Protein 3NG0 (pdb70)

Radius of gyration: 22.65 Å; Cα contacts (8 Å, |Δi|>4): 971; chains: 1; bounding box: 56×64×70 Å

Structure (mmCIF, N/CA/C/O backbone):
data_3NG0
#
_entry.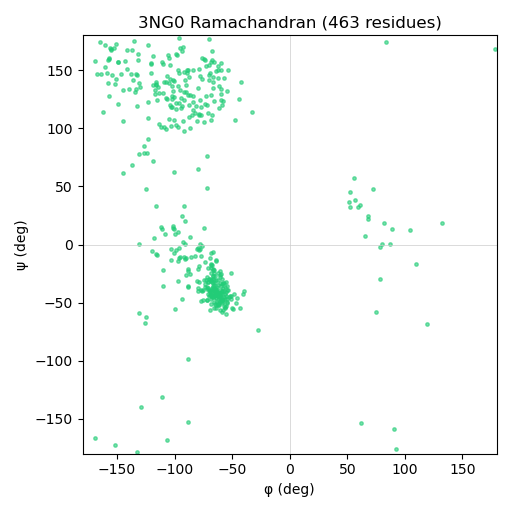id   3NG0
#
_cell.length_a   132.016
_cell.length_b   132.016
_cell.length_c   202.130
_cell.angle_alpha   90.00
_cell.angle_beta   90.00
_cell.angle_gamma   120.00
#
_symmetry.space_group_name_H-M   'P 6 2 2'
#
loop_
_entity.id
_entity.type
_entity.pdbx_description
1 polymer 'Glutamine synthetase'
2 non-polymer 'PHOSPHOAMINOPHOSPHONIC ACID-ADENYLATE ESTER'
3 non-polymer 'MANGANESE (II) ION'
4 water water
#
loop_
_atom_site.group_PDB
_atom_site.id
_atom_site.type_symbol
_atom_site.label_atom_id
_atom_site.label_alt_id
_atom_site.label_comp_id
_atom_site.label_asym_id
_atom_site.label_entity_id
_atom_site.label_seq_id
_atom_site.pdbx_PDB_ins_code
_atom_site.Cartn_x
_atom_site.Cartn_y
_atom_site.Cartn_z
_atom_site.occupancy
_atom_site.B_iso_or_equiv
_atom_site.auth_seq_id
_atom_site.auth_comp_id
_atom_site.auth_asym_id
_atom_site.auth_atom_id
_atom_site.pdbx_PDB_model_num
ATOM 1 N N . ARG A 1 3 ? 8.156 -42.301 53.587 1.00 25.49 3 ARG A N 1
ATOM 2 C CA . ARG A 1 3 ? 9.362 -41.496 53.377 1.00 25.98 3 ARG A CA 1
ATOM 3 C C . ARG A 1 3 ? 10.681 -42.271 53.648 1.00 31.06 3 ARG A C 1
ATOM 4 O O . ARG A 1 3 ? 10.684 -43.215 54.439 1.00 31.46 3 ARG A O 1
ATOM 12 N N . THR A 1 4 ? 11.784 -41.890 52.972 1.00 27.57 4 THR A N 1
ATOM 13 C CA . THR A 1 4 ? 13.104 -42.543 53.097 1.00 27.69 4 THR A CA 1
ATOM 14 C C . THR A 1 4 ? 14.213 -41.590 53.618 1.00 31.05 4 THR A C 1
ATOM 15 O O . THR A 1 4 ? 14.054 -40.369 53.474 1.00 30.75 4 THR A O 1
ATOM 19 N N . PRO A 1 5 ? 15.379 -42.112 54.123 1.00 25.74 5 PRO A N 1
ATOM 20 C CA . PRO A 1 5 ? 16.484 -41.209 54.522 1.00 24.92 5 PRO A CA 1
ATOM 21 C C . PRO A 1 5 ? 16.841 -40.137 53.481 1.00 29.27 5 PRO A C 1
ATOM 22 O O . PRO A 1 5 ? 17.003 -38.979 53.856 1.00 29.32 5 PRO A O 1
ATOM 26 N N . GLN A 1 6 ? 16.889 -40.500 52.176 1.00 26.12 6 GLN A N 1
ATOM 27 C CA . GLN A 1 6 ? 17.190 -39.575 51.073 1.00 26.03 6 GLN A CA 1
ATOM 28 C C . GLN A 1 6 ? 16.098 -38.520 50.845 1.00 30.21 6 GLN A C 1
ATOM 29 O O . GLN A 1 6 ? 16.419 -37.366 50.558 1.00 28.98 6 GLN A O 1
ATOM 35 N N . GLU A 1 7 ? 14.813 -38.914 50.936 1.00 28.39 7 GLU A N 1
ATOM 36 C CA . GLU A 1 7 ? 13.689 -37.983 50.766 1.00 28.60 7 GLU A CA 1
ATOM 37 C C . GLU A 1 7 ? 13.705 -36.894 51.858 1.00 31.88 7 GLU A C 1
ATOM 38 O O . GLU A 1 7 ? 13.516 -35.718 51.536 1.00 31.34 7 GLU A O 1
ATOM 44 N N . VAL A 1 8 ? 14.006 -37.290 53.133 1.00 27.59 8 VAL A N 1
ATOM 45 C CA . VAL A 1 8 ? 14.159 -36.401 54.299 1.00 26.97 8 VAL A CA 1
ATOM 46 C C . VAL A 1 8 ? 15.349 -35.439 54.052 1.00 29.80 8 VAL A C 1
ATOM 47 O O . VAL A 1 8 ? 15.228 -34.237 54.301 1.00 29.58 8 VAL A O 1
ATOM 51 N N . LEU A 1 9 ? 16.478 -35.965 53.535 1.00 24.68 9 LEU A N 1
ATOM 52 C CA . LEU A 1 9 ? 17.648 -35.142 53.219 1.00 23.49 9 LEU A CA 1
ATOM 53 C C . LEU A 1 9 ? 17.379 -34.150 52.076 1.00 27.79 9 LEU A C 1
ATOM 54 O O . LEU A 1 9 ? 17.861 -33.019 52.133 1.00 27.94 9 LEU A O 1
ATOM 59 N N . LYS A 1 10 ? 16.552 -34.549 51.086 1.00 24.70 10 LYS A N 1
ATOM 60 C CA . LYS A 1 10 ? 16.130 -33.712 49.955 1.00 24.60 10 LYS A CA 1
ATOM 61 C C . LYS A 1 10 ? 15.192 -32.625 50.487 1.00 28.49 10 LYS A C 1
ATOM 62 O O . LYS A 1 10 ? 15.281 -31.478 50.049 1.00 29.11 10 LYS A O 1
ATOM 68 N N . TRP A 1 11 ? 14.308 -32.989 51.449 1.00 23.28 11 TRP A N 1
ATOM 69 C CA . TRP A 1 11 ? 13.367 -32.081 52.103 1.00 21.84 11 TRP A CA 1
ATOM 70 C C . TRP A 1 11 ? 14.139 -30.917 52.736 1.00 24.76 11 TRP A C 1
ATOM 71 O O . TRP A 1 11 ? 13.840 -29.760 52.424 1.00 24.54 11 TRP A O 1
ATOM 82 N N . ILE A 1 12 ? 15.151 -31.235 53.584 1.00 20.39 12 ILE A N 1
ATOM 83 C CA . ILE A 1 12 ? 16.026 -30.285 54.293 1.00 19.92 12 ILE A CA 1
ATOM 84 C C . ILE A 1 12 ? 16.764 -29.337 53.305 1.00 25.82 12 ILE A C 1
ATOM 85 O O . ILE A 1 12 ? 16.849 -28.137 53.567 1.00 25.83 12 ILE A O 1
ATOM 90 N N . GLN A 1 13 ? 17.228 -29.864 52.154 1.00 23.97 13 GLN A N 1
ATOM 91 C CA . GLN A 1 13 ? 17.936 -29.096 51.116 1.00 24.66 13 GLN A CA 1
ATOM 92 C C . GLN A 1 13 ? 17.003 -28.139 50.350 1.00 28.96 13 GLN A C 1
ATOM 93 O O . GLN A 1 13 ? 17.329 -26.956 50.193 1.00 28.45 13 GLN A O 1
ATOM 99 N N . ASP A 1 14 ? 15.839 -28.645 49.906 1.00 26.24 14 ASP A N 1
ATOM 100 C CA . ASP A 1 14 ? 14.848 -27.870 49.149 1.00 26.46 14 ASP A CA 1
ATOM 101 C C . ASP A 1 14 ? 14.208 -26.726 49.926 1.00 30.99 14 ASP A C 1
ATOM 102 O O . ASP A 1 14 ? 14.052 -25.627 49.372 1.00 30.44 14 ASP A O 1
ATOM 107 N N . GLU A 1 15 ? 13.836 -26.987 51.200 1.00 27.62 15 GLU A N 1
ATOM 108 C CA . GLU A 1 15 ? 13.184 -26.016 52.083 1.00 27.29 15 GLU A CA 1
ATOM 109 C C . GLU A 1 15 ? 14.150 -25.182 52.947 1.00 30.71 15 GLU A C 1
ATOM 110 O O . GLU A 1 15 ? 13.697 -24.329 53.715 1.00 30.60 15 GLU A O 1
ATOM 116 N N . ASN A 1 16 ? 15.467 -25.412 52.807 1.00 27.18 16 ASN A N 1
ATOM 117 C CA . ASN A 1 16 ? 16.519 -24.713 53.559 1.00 27.79 16 ASN A CA 1
ATOM 118 C C . ASN A 1 16 ? 16.327 -24.723 55.085 1.00 30.45 16 ASN A C 1
ATOM 119 O O . ASN A 1 16 ? 16.467 -23.696 55.764 1.00 30.20 16 ASN A O 1
ATOM 124 N N . ILE A 1 17 ? 15.987 -25.910 55.607 1.00 25.00 17 ILE A N 1
ATOM 125 C CA . ILE A 1 17 ? 15.792 -26.144 57.029 1.00 23.51 17 ILE A CA 1
ATOM 126 C C . ILE A 1 17 ? 17.183 -26.159 57.663 1.00 26.59 17 ILE A C 1
ATOM 127 O O . ILE A 1 17 ? 18.050 -26.927 57.233 1.00 26.66 17 ILE A O 1
ATOM 132 N N . LYS A 1 18 ? 17.414 -25.251 58.627 1.00 21.35 18 LYS A N 1
ATOM 133 C CA . LYS A 1 18 ? 18.713 -25.127 59.295 1.00 20.48 18 LYS A CA 1
ATOM 134 C C . LYS A 1 18 ? 18.854 -26.041 60.523 1.00 21.78 18 LYS A C 1
ATOM 135 O O . LYS A 1 18 ? 19.940 -26.556 60.778 1.00 20.71 18 LYS A O 1
ATOM 141 N N . ILE A 1 19 ? 17.763 -26.253 61.276 1.00 17.59 19 ILE A N 1
ATOM 142 C CA . ILE A 1 19 ? 17.814 -27.074 62.490 1.00 16.60 19 ILE A CA 1
ATOM 143 C C . ILE A 1 19 ? 16.958 -28.364 62.437 1.00 20.99 19 ILE A C 1
ATOM 144 O O . ILE A 1 19 ? 15.840 -28.346 61.917 1.00 21.59 19 ILE A O 1
ATOM 149 N N . ILE A 1 20 ? 17.506 -29.471 62.976 1.00 15.80 20 ILE A N 1
ATOM 150 C CA . ILE A 1 20 ? 16.832 -30.762 63.087 1.00 15.28 20 ILE A CA 1
ATOM 151 C C . ILE A 1 20 ? 16.631 -31.103 64.587 1.00 17.24 20 ILE A C 1
ATOM 152 O O . ILE A 1 20 ? 17.595 -31.100 65.357 1.00 15.60 20 ILE A O 1
ATOM 157 N N . ASP A 1 21 ? 15.379 -31.357 64.995 1.00 13.22 21 ASP A N 1
ATOM 158 C CA . ASP A 1 21 ? 15.075 -31.705 66.378 1.00 12.94 21 ASP A CA 1
ATOM 159 C C . ASP A 1 21 ? 14.777 -33.192 66.510 1.00 18.87 21 ASP A C 1
ATOM 160 O O . ASP A 1 21 ? 13.731 -33.660 66.069 1.00 19.07 21 ASP A O 1
ATOM 165 N N . LEU A 1 22 ? 15.707 -33.940 67.108 1.00 16.15 22 LEU A N 1
ATOM 166 C CA . LEU A 1 22 ? 15.536 -35.374 67.273 1.00 15.93 22 LEU A CA 1
ATOM 167 C C . LEU A 1 22 ? 14.982 -35.682 68.654 1.00 17.25 22 LEU A C 1
ATOM 168 O O . LEU A 1 22 ? 15.562 -35.278 69.662 1.00 16.28 22 LEU A O 1
ATOM 173 N N . LYS A 1 23 ? 13.819 -36.354 68.675 1.00 11.96 23 LYS A N 1
ATOM 174 C CA . LYS A 1 23 ? 13.041 -36.722 69.856 1.00 9.98 23 LYS A CA 1
ATOM 175 C C . LYS A 1 23 ? 13.074 -38.200 70.130 1.00 13.70 23 LYS A C 1
ATOM 176 O O . LYS A 1 23 ? 12.988 -38.994 69.204 1.00 13.02 23 LYS A O 1
ATOM 182 N N . PHE A 1 24 ? 13.168 -38.571 71.408 1.00 11.78 24 PHE A N 1
ATOM 183 C CA . PHE A 1 24 ? 13.163 -39.960 71.873 1.00 12.45 24 PHE A CA 1
ATOM 184 C C . PHE A 1 24 ? 12.649 -40.046 73.317 1.00 19.96 24 PHE A C 1
ATOM 185 O O . PHE A 1 24 ? 12.924 -39.138 74.110 1.00 20.38 24 PHE A O 1
ATOM 193 N N . ILE A 1 25 ? 11.930 -41.148 73.662 1.00 17.15 25 ILE A N 1
ATOM 194 C CA . ILE A 1 25 ? 11.382 -41.366 75.010 1.00 16.42 25 ILE A CA 1
ATOM 195 C C . ILE A 1 25 ? 12.412 -41.976 75.962 1.00 20.38 25 ILE A C 1
ATOM 196 O O . ILE A 1 25 ? 13.281 -42.736 75.523 1.00 20.03 25 ILE A O 1
ATOM 201 N N . ASP A 1 26 ? 12.292 -41.663 77.265 1.00 17.05 26 ASP A N 1
ATOM 202 C CA . ASP A 1 26 ? 13.122 -42.267 78.303 1.00 17.12 26 ASP A CA 1
ATOM 203 C C . ASP A 1 26 ? 12.333 -43.440 78.919 1.00 22.11 26 ASP A C 1
ATOM 204 O O . ASP A 1 26 ? 11.187 -43.667 78.525 1.00 22.39 26 ASP A O 1
ATOM 209 N N . THR A 1 27 ? 12.923 -44.180 79.865 1.00 18.69 27 THR A N 1
ATOM 210 C CA . THR A 1 27 ? 12.250 -45.319 80.487 1.00 18.40 27 THR A CA 1
ATOM 211 C C . THR A 1 27 ? 10.894 -44.950 81.177 1.00 23.35 27 THR A C 1
ATOM 212 O O . THR A 1 27 ? 9.869 -45.502 80.756 1.00 21.46 27 THR A O 1
ATOM 216 N N . PRO A 1 28 ? 10.840 -43.985 82.146 1.00 21.24 28 PRO A N 1
ATOM 217 C CA . PRO A 1 28 ? 9.546 -43.647 82.767 1.00 20.71 28 PRO A CA 1
ATOM 218 C C . PRO A 1 28 ? 8.426 -43.162 81.830 1.00 23.55 28 PRO A C 1
ATOM 219 O O . PRO A 1 28 ? 7.267 -43.501 82.068 1.00 22.86 28 PRO A O 1
ATOM 223 N N . GLY A 1 29 ? 8.772 -42.436 80.764 1.00 20.05 29 GLY A N 1
ATOM 224 C CA . GLY A 1 29 ? 7.793 -41.978 79.776 1.00 19.35 29 GLY A CA 1
ATOM 225 C C . GLY A 1 29 ? 7.831 -40.519 79.355 1.00 22.01 29 GLY A C 1
ATOM 226 O O . GLY A 1 29 ? 6.844 -40.020 78.801 1.00 22.39 29 GLY A O 1
ATOM 227 N N . ILE A 1 30 ? 8.966 -39.825 79.594 1.00 15.98 30 ILE A N 1
ATOM 228 C CA . ILE A 1 30 ? 9.154 -38.411 79.250 1.00 15.31 30 ILE A CA 1
ATOM 229 C C . ILE A 1 30 ? 9.973 -38.243 77.936 1.00 21.70 30 ILE A C 1
ATOM 230 O O . ILE A 1 30 ? 11.093 -38.765 77.825 1.00 23.60 30 ILE A O 1
ATOM 235 N N . TRP A 1 31 ? 9.430 -37.482 76.969 1.00 16.57 31 TRP A N 1
ATOM 236 C CA . TRP A 1 31 ? 10.115 -37.212 75.706 1.00 16.01 31 TRP A CA 1
ATOM 237 C C . TRP A 1 31 ? 11.341 -36.335 75.916 1.00 19.55 31 TRP A C 1
ATOM 238 O O . TRP A 1 31 ? 11.259 -35.290 76.570 1.00 18.80 31 TRP A O 1
ATOM 249 N N . GLN A 1 32 ? 12.483 -36.795 75.385 1.00 15.42 32 GLN A N 1
ATOM 250 C CA . GLN A 1 32 ? 13.781 -36.120 75.458 1.00 14.19 32 GLN A CA 1
ATOM 251 C C . GLN A 1 32 ? 14.130 -35.631 74.072 1.00 18.45 32 GLN A C 1
ATOM 252 O O . GLN A 1 32 ? 13.646 -36.208 73.089 1.00 17.73 32 GLN A O 1
ATOM 258 N N . HIS A 1 33 ? 14.971 -34.577 73.973 1.00 14.87 33 HIS A N 1
ATOM 259 C CA . HIS A 1 33 ? 15.361 -34.061 72.667 1.00 14.48 33 HIS A CA 1
ATOM 260 C C . HIS A 1 33 ? 16.742 -33.447 72.586 1.00 20.34 33 HIS A C 1
ATOM 261 O O . HIS A 1 33 ? 17.304 -33.008 73.586 1.00 19.33 33 HIS A O 1
ATOM 268 N N . CYS A 1 34 ? 17.277 -33.411 71.362 1.00 19.51 34 CYS A N 1
ATOM 269 C CA . CYS A 1 34 ? 18.538 -32.780 71.012 1.00 20.08 34 CYS A CA 1
ATOM 270 C C . CYS A 1 34 ? 18.393 -32.201 69.623 1.00 21.69 34 CYS A C 1
ATOM 271 O O . CYS A 1 34 ? 17.860 -32.867 68.724 1.00 20.93 34 CYS A O 1
ATOM 274 N N . SER A 1 35 ? 18.825 -30.941 69.465 1.00 16.14 35 SER A N 1
ATOM 275 C CA . SER A 1 35 ? 18.772 -30.224 68.197 1.00 14.43 35 SER A CA 1
ATOM 276 C C . SER A 1 35 ? 20.143 -30.189 67.512 1.00 18.30 35 SER A C 1
ATOM 277 O O . SER A 1 35 ? 21.169 -30.069 68.186 1.00 16.79 35 SER A O 1
ATOM 280 N N . PHE A 1 36 ? 20.148 -30.316 66.173 1.00 15.20 36 PHE A N 1
ATOM 281 C CA . PHE A 1 36 ? 21.364 -30.348 65.362 1.00 14.93 36 PHE A CA 1
ATOM 282 C C . PHE A 1 36 ? 21.248 -29.426 64.177 1.00 20.04 36 PHE A C 1
ATOM 283 O O . PHE A 1 36 ? 20.167 -29.301 63.604 1.00 20.77 36 PHE A O 1
ATOM 291 N N . TYR A 1 37 ? 22.378 -28.808 63.780 1.00 16.01 37 TYR A N 1
ATOM 292 C CA . TYR A 1 37 ? 22.476 -27.996 62.572 1.00 14.86 37 TYR A CA 1
ATOM 293 C C . TYR A 1 37 ? 22.372 -28.988 61.412 1.00 20.61 37 TYR A C 1
ATOM 294 O O . TYR A 1 37 ? 22.885 -30.111 61.515 1.00 19.90 37 TYR A O 1
ATOM 303 N N . TYR A 1 38 ? 21.672 -28.594 60.341 1.00 18.40 38 TYR A N 1
ATOM 304 C CA . TYR A 1 38 ? 21.387 -29.434 59.179 1.00 18.84 38 TYR A CA 1
ATOM 305 C C . TYR A 1 38 ? 22.509 -30.347 58.672 1.00 24.33 38 TYR A C 1
ATOM 306 O O . TYR A 1 38 ? 22.244 -31.508 58.371 1.00 24.33 38 TYR A O 1
ATOM 315 N N . ASP A 1 39 ? 23.753 -29.833 58.604 1.00 21.28 39 ASP A N 1
ATOM 316 C CA . ASP A 1 39 ? 24.919 -30.563 58.100 1.00 21.12 39 ASP A CA 1
ATOM 317 C C . ASP A 1 39 ? 25.335 -31.795 58.915 1.00 26.48 39 ASP A C 1
ATOM 318 O O . ASP A 1 39 ? 26.130 -32.609 58.446 1.00 26.32 39 ASP A O 1
ATOM 323 N N . GLN A 1 40 ? 24.802 -31.921 60.131 1.00 24.37 40 GLN A N 1
ATOM 324 C CA . GLN A 1 40 ? 25.098 -33.018 61.050 1.00 24.30 40 GLN A CA 1
ATOM 325 C C . GLN A 1 40 ? 24.351 -34.291 60.716 1.00 27.11 40 GLN A C 1
ATOM 326 O O . GLN A 1 40 ? 24.741 -35.357 61.182 1.00 26.25 40 GLN A O 1
ATOM 332 N N . LEU A 1 41 ? 23.272 -34.175 59.924 1.00 24.27 41 LEU A N 1
ATOM 333 C CA . LEU A 1 41 ? 22.429 -35.287 59.498 1.00 24.09 41 LEU A CA 1
ATOM 334 C C . LEU A 1 41 ? 22.749 -35.648 58.058 1.00 29.53 41 LEU A C 1
ATOM 335 O O . LEU A 1 41 ? 22.628 -34.818 57.150 1.00 28.51 41 LEU A O 1
ATOM 340 N N . ASP A 1 42 ? 23.211 -36.886 57.875 1.00 28.62 42 ASP A N 1
ATOM 341 C CA . ASP A 1 42 ? 23.585 -37.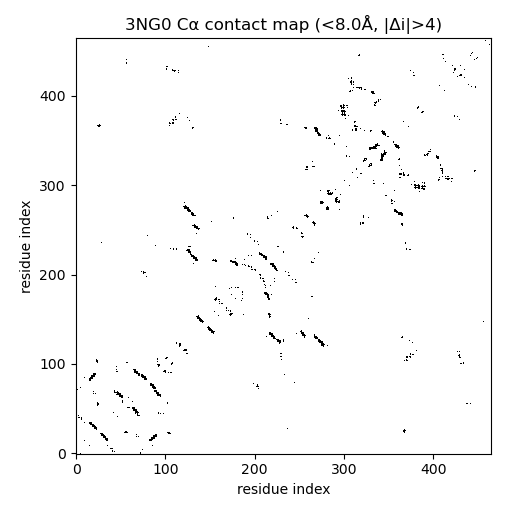488 56.592 1.00 29.58 42 ASP A CA 1
ATOM 342 C C . ASP A 1 42 ? 22.949 -38.874 56.515 1.00 36.78 42 ASP A C 1
ATOM 343 O O . ASP A 1 42 ? 22.260 -39.274 57.456 1.00 36.76 42 ASP A O 1
ATOM 348 N N . GLU A 1 43 ? 23.191 -39.615 55.422 1.00 35.63 43 GLU A N 1
ATOM 349 C CA . GLU A 1 43 ? 22.667 -40.973 55.227 1.00 36.17 43 GLU A CA 1
ATOM 350 C C . GLU A 1 43 ? 23.024 -41.904 56.405 1.00 39.36 43 GLU A C 1
ATOM 351 O O . GLU A 1 43 ? 22.178 -42.689 56.826 1.00 39.75 43 GLU A O 1
ATOM 357 N N . ASN A 1 44 ? 24.255 -41.785 56.951 1.00 34.84 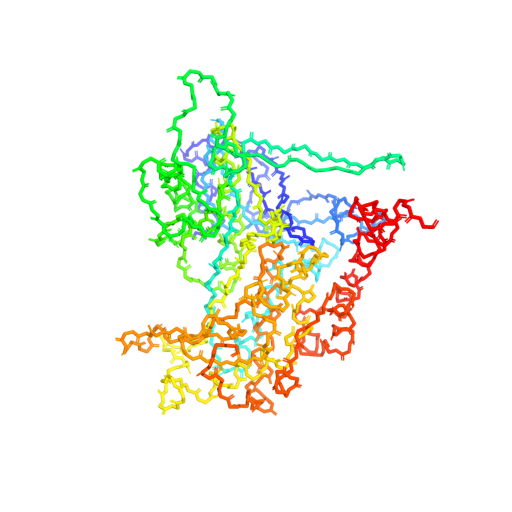44 ASN A N 1
ATOM 358 C CA . ASN A 1 44 ? 24.749 -42.612 58.058 1.00 34.28 44 ASN A CA 1
ATOM 359 C C . ASN A 1 44 ? 24.048 -42.407 59.408 1.00 36.55 44 ASN A C 1
ATOM 360 O O . ASN A 1 44 ? 24.091 -43.315 60.246 1.00 36.56 44 ASN A O 1
ATOM 365 N N . SER A 1 45 ? 23.384 -41.239 59.609 1.00 31.02 45 SER A N 1
ATOM 366 C CA . SER A 1 45 ? 22.626 -40.912 60.827 1.00 29.69 45 SER A CA 1
ATOM 367 C C . SER A 1 45 ? 21.414 -41.842 60.955 1.00 32.21 45 SER A C 1
ATOM 368 O O . SER A 1 45 ? 21.014 -42.180 62.073 1.00 31.62 45 SER A O 1
ATOM 371 N 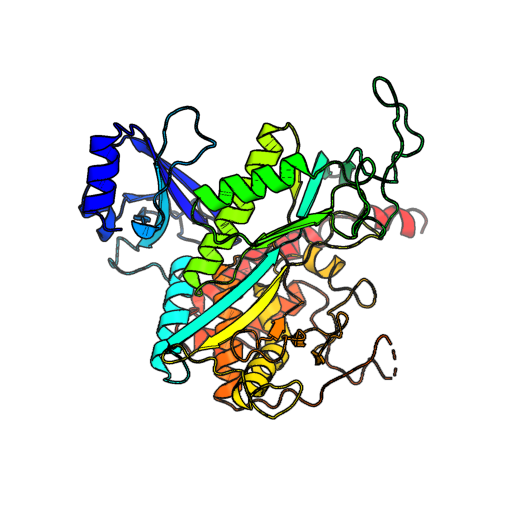N . PHE A 1 46 ? 20.867 -42.283 59.796 1.00 27.06 46 PHE A N 1
ATOM 372 C CA . PHE A 1 46 ? 19.726 -43.186 59.679 1.00 26.19 46 PHE A CA 1
ATOM 373 C C . PHE A 1 46 ? 20.070 -44.677 59.876 1.00 31.62 46 PHE A C 1
ATOM 374 O O . PHE A 1 46 ? 19.166 -45.515 59.883 1.00 31.12 46 PHE A O 1
ATOM 382 N N . THR A 1 47 ? 21.367 -45.004 60.067 1.00 29.53 47 THR A N 1
ATOM 383 C CA . THR A 1 47 ? 21.841 -46.369 60.340 1.00 29.72 47 THR A CA 1
ATOM 384 C C . THR A 1 47 ? 22.690 -46.387 61.620 1.00 34.93 47 THR A C 1
ATOM 385 O O . THR A 1 47 ? 22.249 -46.947 62.626 1.00 35.54 47 THR A O 1
ATOM 389 N N . GLU A 1 48 ? 23.882 -45.751 61.599 1.00 31.21 48 GLU A N 1
ATOM 390 C CA . GLU A 1 48 ? 24.800 -45.715 62.743 1.00 31.59 48 GLU A CA 1
ATOM 391 C C . GLU A 1 48 ? 24.281 -44.876 63.920 1.00 35.82 48 GLU A C 1
ATOM 392 O O . GLU A 1 48 ? 24.615 -45.165 65.077 1.00 36.27 48 GLU A O 1
ATOM 398 N N . GLY A 1 49 ? 23.487 -43.848 63.617 1.00 31.04 49 GLY A N 1
ATOM 399 C CA . GLY A 1 49 ? 22.924 -42.963 64.624 1.00 29.99 49 GLY A CA 1
ATOM 400 C C . GLY A 1 49 ? 23.866 -41.857 65.049 1.00 33.15 49 GLY A C 1
ATOM 401 O O . GLY A 1 49 ? 25.031 -41.829 64.635 1.00 33.09 49 GLY A O 1
ATOM 402 N N . ILE A 1 50 ? 23.352 -40.938 65.888 1.00 28.29 50 ILE A N 1
ATOM 403 C CA . ILE A 1 50 ? 24.062 -39.765 66.401 1.00 27.26 50 ILE A CA 1
ATOM 404 C C . ILE A 1 50 ? 24.346 -39.928 67.909 1.00 30.52 50 ILE A C 1
ATOM 405 O O . ILE A 1 50 ? 23.425 -40.262 68.661 1.00 29.90 50 ILE A O 1
ATOM 410 N N . PRO A 1 51 ? 25.613 -39.708 68.361 1.00 26.16 51 PRO A N 1
ATOM 411 C CA . PRO A 1 51 ? 25.943 -39.914 69.781 1.00 25.13 51 PRO A CA 1
ATOM 412 C C . PRO A 1 51 ? 25.279 -38.983 70.772 1.00 28.38 51 PRO A C 1
ATOM 413 O O . PRO A 1 51 ? 24.874 -37.861 70.431 1.00 29.77 51 PRO A O 1
ATOM 417 N N . PHE A 1 52 ? 25.199 -39.469 72.018 1.00 22.09 52 PHE A N 1
ATOM 418 C CA . PHE A 1 52 ? 24.684 -38.774 73.190 1.00 20.57 52 PHE A CA 1
ATOM 419 C C . PHE A 1 52 ? 25.107 -39.525 74.461 1.00 25.75 52 PHE A C 1
ATOM 420 O O . PHE A 1 52 ? 25.694 -40.601 74.372 1.00 24.46 52 PHE A O 1
ATOM 428 N N . ASP A 1 53 ? 24.810 -38.952 75.632 1.00 24.98 53 ASP A N 1
ATOM 429 C CA . ASP A 1 53 ? 25.117 -39.527 76.934 1.00 25.90 53 ASP A CA 1
ATOM 430 C C . ASP A 1 53 ? 23.918 -40.345 77.425 1.00 33.09 53 ASP A C 1
ATOM 431 O O . ASP A 1 53 ? 22.904 -39.783 77.844 1.00 33.84 53 ASP A O 1
ATOM 436 N N . GLY A 1 54 ? 24.057 -41.665 77.381 1.00 30.52 54 GLY A N 1
ATOM 437 C CA . GLY A 1 54 ? 23.024 -42.584 77.845 1.00 30.59 54 GLY A CA 1
ATOM 438 C C . GLY A 1 54 ? 22.959 -42.724 79.355 1.00 35.12 54 GLY A C 1
ATOM 439 O O . GLY A 1 54 ? 22.088 -43.431 79.864 1.00 35.76 54 GLY A O 1
ATOM 440 N N . SER A 1 55 ? 23.878 -42.070 80.086 1.00 31.37 55 SER A N 1
ATOM 441 C CA . SER A 1 55 ? 23.932 -42.134 81.547 1.00 31.16 55 SER A CA 1
ATOM 442 C C . SER A 1 55 ? 23.143 -41.026 82.253 1.00 33.59 55 SER A C 1
ATOM 443 O O . SER A 1 55 ? 22.946 -41.113 83.465 1.00 33.75 55 SER A O 1
ATOM 446 N N . SER A 1 56 ? 22.673 -40.007 81.502 1.00 28.29 56 SER A N 1
ATOM 447 C CA . SER A 1 56 ? 21.878 -38.904 82.056 1.00 27.09 56 SER A CA 1
ATOM 448 C C . SER A 1 56 ? 20.380 -39.117 81.826 1.00 29.59 56 SER A C 1
ATOM 449 O O . SER A 1 56 ? 19.555 -38.349 82.313 1.00 29.30 56 SER A O 1
ATOM 452 N N . ILE A 1 57 ? 20.039 -40.183 81.105 1.00 25.86 57 ILE A N 1
ATOM 453 C CA . ILE A 1 57 ? 18.672 -40.592 80.817 1.00 25.44 57 ILE A CA 1
ATOM 454 C C . ILE A 1 57 ? 18.302 -41.620 81.889 1.00 30.43 57 ILE A C 1
ATOM 455 O O . ILE A 1 57 ? 19.043 -42.590 82.088 1.00 29.53 57 ILE A O 1
ATOM 460 N N . ARG A 1 58 ? 17.176 -41.381 82.594 1.00 28.50 58 ARG A N 1
ATOM 461 C CA . ARG A 1 58 ? 16.681 -42.209 83.703 1.00 29.03 58 ARG A CA 1
ATOM 462 C C . ARG A 1 58 ? 16.387 -43.653 83.306 1.00 34.54 58 ARG A C 1
ATOM 463 O O . ARG A 1 58 ? 15.610 -43.898 82.378 1.00 34.28 58 ARG A O 1
ATOM 471 N N . GLY A 1 59 ? 17.027 -44.581 84.021 1.00 32.21 59 GLY A N 1
ATOM 472 C CA . GLY A 1 59 ? 16.883 -46.023 83.847 1.00 32.36 59 GLY A CA 1
ATOM 473 C C . GLY A 1 59 ? 17.689 -46.650 82.730 1.00 36.89 59 GLY A C 1
ATOM 474 O O . GLY A 1 59 ? 17.372 -47.762 82.299 1.00 36.66 59 GLY A O 1
ATOM 475 N N . TRP A 1 60 ? 18.733 -45.956 82.245 1.00 33.92 60 TRP A N 1
ATOM 476 C CA . TRP A 1 60 ? 19.559 -46.477 81.153 1.00 33.64 60 TRP A CA 1
ATOM 477 C C . TRP A 1 60 ? 20.981 -46.864 81.574 1.00 39.75 60 TRP A C 1
ATOM 478 O O . TRP A 1 60 ? 21.137 -47.593 82.558 1.00 40.59 60 TRP A O 1
ATOM 489 N N . LYS A 1 61 ? 22.003 -46.403 80.826 1.00 36.54 61 LYS A N 1
ATOM 490 C CA . LYS A 1 61 ? 23.421 -46.718 81.049 1.00 36.38 61 LYS A CA 1
ATOM 491 C C . LYS A 1 61 ? 24.024 -46.128 82.339 1.00 41.51 61 LYS A C 1
ATOM 492 O O . LYS A 1 61 ? 23.486 -45.169 82.902 1.00 41.44 61 LYS A O 1
ATOM 498 N N . ALA A 1 62 ? 25.135 -46.733 82.806 1.00 38.70 62 ALA A N 1
ATOM 499 C CA . ALA A 1 62 ? 25.906 -46.278 83.967 1.00 39.39 62 ALA A CA 1
ATOM 500 C C . ALA A 1 62 ? 27.069 -45.428 83.423 1.00 45.23 62 ALA A C 1
ATOM 501 O O . ALA A 1 62 ? 27.550 -45.711 82.315 1.00 45.79 62 ALA A O 1
ATOM 503 N N . ILE A 1 63 ? 27.516 -44.397 84.180 1.00 41.24 63 ILE A N 1
ATOM 504 C CA . ILE A 1 63 ? 28.585 -43.476 83.755 1.00 41.22 63 ILE A CA 1
ATOM 505 C C . ILE A 1 63 ? 29.782 -44.111 83.004 1.00 45.50 63 ILE A C 1
ATOM 506 O O . ILE A 1 63 ? 30.244 -43.538 82.013 1.00 45.05 63 ILE A O 1
ATOM 511 N N . ASN A 1 64 ? 30.236 -45.307 83.453 1.00 41.62 64 ASN A N 1
ATOM 512 C CA . ASN A 1 64 ? 31.354 -46.060 82.873 1.00 40.99 64 ASN A CA 1
ATOM 513 C C . ASN A 1 64 ? 31.084 -46.599 81.456 1.00 43.73 64 ASN A C 1
ATOM 514 O O . ASN A 1 64 ? 32.023 -46.762 80.677 1.00 43.59 64 ASN A O 1
ATOM 519 N N . GLU A 1 65 ? 29.813 -46.851 81.115 1.00 39.34 65 GLU A N 1
ATOM 520 C CA . GLU A 1 65 ? 29.421 -47.339 79.786 1.00 38.82 65 GLU A CA 1
ATOM 521 C C . GLU A 1 65 ? 28.369 -46.380 79.185 1.00 39.77 65 GLU A C 1
ATOM 522 O O . GLU A 1 65 ? 27.357 -46.826 78.663 1.00 39.99 65 GLU A O 1
ATOM 528 N N . SER A 1 66 ? 28.627 -45.068 79.245 1.00 33.48 66 SER A N 1
ATOM 529 C CA . SER A 1 66 ? 27.705 -44.008 78.838 1.00 32.17 66 SER A CA 1
ATOM 530 C C . SER A 1 66 ? 27.254 -43.853 77.372 1.00 34.96 66 SER A C 1
ATOM 531 O O . SER A 1 66 ? 26.047 -43.772 77.135 1.00 33.82 66 SER A O 1
ATOM 534 N N . ASP A 1 67 ? 28.203 -43.747 76.412 1.00 31.50 67 ASP A N 1
ATOM 535 C CA . ASP A 1 67 ? 27.946 -43.525 74.978 1.00 30.97 67 ASP A CA 1
ATOM 536 C C . ASP A 1 67 ? 26.816 -44.363 74.377 1.00 35.40 67 ASP A C 1
ATOM 537 O O . ASP A 1 67 ? 26.828 -45.591 74.501 1.00 36.43 67 ASP A O 1
ATOM 542 N N . MET A 1 68 ? 25.833 -43.691 73.743 1.00 30.24 68 MET A N 1
ATOM 543 C CA . MET A 1 68 ? 24.692 -44.319 73.062 1.00 29.25 68 MET A CA 1
ATOM 544 C C . MET A 1 68 ? 24.445 -43.648 71.697 1.00 30.60 68 MET A C 1
ATOM 545 O O . MET A 1 68 ? 25.132 -42.683 71.380 1.00 30.07 68 MET A O 1
ATOM 550 N N . CYS A 1 69 ? 23.506 -44.160 70.884 1.00 26.02 69 CYS A N 1
ATOM 551 C CA . CYS A 1 69 ? 23.212 -43.592 69.565 1.00 26.40 69 CYS A CA 1
ATOM 552 C C . CYS A 1 69 ? 21.726 -43.368 69.339 1.00 27.93 69 CYS A C 1
ATOM 553 O O . CYS A 1 69 ? 20.928 -44.248 69.670 1.00 27.56 69 CYS A O 1
ATOM 556 N N . MET A 1 70 ? 21.363 -42.219 68.718 1.00 22.40 70 MET A N 1
ATOM 557 C CA . MET A 1 70 ? 19.988 -41.838 68.357 1.00 21.43 70 MET A CA 1
ATOM 558 C C . MET A 1 70 ? 19.767 -42.164 66.871 1.00 25.44 70 MET A C 1
ATOM 559 O O . MET A 1 70 ? 20.391 -41.520 66.026 1.00 25.14 70 MET A O 1
ATOM 564 N N . VAL A 1 71 ? 18.843 -43.082 66.538 1.00 21.54 71 VAL A N 1
ATOM 565 C CA . VAL A 1 71 ? 18.562 -43.392 65.129 1.00 20.94 71 VAL A CA 1
ATOM 566 C C . VAL A 1 71 ? 17.161 -42.864 64.706 1.00 27.02 71 VAL A C 1
ATOM 567 O O . VAL A 1 71 ? 16.142 -43.495 65.022 1.00 27.71 71 VAL A O 1
ATOM 571 N N . PRO A 1 72 ? 17.095 -41.713 63.992 1.00 23.67 72 PRO A N 1
ATOM 572 C CA . PRO A 1 72 ? 15.784 -41.161 63.607 1.00 23.31 72 PRO A CA 1
ATOM 573 C C . PRO A 1 72 ? 15.019 -41.973 62.573 1.00 27.54 72 PRO A C 1
ATOM 574 O O . PRO A 1 72 ? 15.635 -42.564 61.692 1.00 27.43 72 PRO A O 1
ATOM 578 N N . ASP A 1 73 ? 13.674 -41.966 62.668 1.00 24.29 73 ASP A N 1
ATOM 579 C CA . ASP A 1 73 ? 12.777 -42.646 61.736 1.00 24.19 73 ASP A CA 1
ATOM 580 C C . ASP A 1 73 ? 12.340 -41.640 60.661 1.00 27.75 73 ASP A C 1
ATOM 581 O O . ASP A 1 73 ? 11.695 -40.655 61.010 1.00 27.45 73 ASP A O 1
ATOM 586 N N . PRO A 1 74 ? 12.673 -41.861 59.358 1.00 23.99 74 PRO A N 1
ATOM 587 C CA . PRO A 1 74 ? 12.267 -40.905 58.304 1.00 23.49 74 PRO A CA 1
ATOM 588 C C . PRO A 1 74 ? 10.763 -40.669 58.170 1.00 27.56 74 PRO A C 1
ATOM 589 O O . PRO A 1 74 ? 10.348 -39.582 57.762 1.00 27.03 74 PRO A O 1
ATOM 593 N N . ASN A 1 75 ? 9.949 -41.685 58.508 1.00 24.43 75 ASN A N 1
ATOM 594 C CA . ASN A 1 75 ? 8.486 -41.614 58.419 1.00 24.29 75 ASN A CA 1
ATOM 595 C C . ASN A 1 75 ? 7.854 -40.657 59.442 1.00 29.61 75 ASN A C 1
ATOM 596 O O . ASN A 1 75 ? 6.672 -40.337 59.313 1.00 29.98 75 ASN A O 1
ATOM 601 N N . THR A 1 76 ? 8.637 -40.187 60.444 1.00 26.44 76 THR A N 1
ATOM 602 C CA . THR A 1 76 ? 8.165 -39.280 61.499 1.00 25.58 76 THR A CA 1
ATOM 603 C C . THR A 1 76 ? 8.434 -37.794 61.217 1.00 30.28 76 THR A C 1
ATOM 604 O O . THR A 1 76 ? 7.889 -36.939 61.924 1.00 31.79 76 THR A O 1
ATOM 608 N N . ALA A 1 77 ? 9.250 -37.485 60.190 1.00 25.40 77 ALA A N 1
ATOM 609 C CA . ALA A 1 77 ? 9.621 -36.122 59.817 1.00 24.41 77 ALA A CA 1
ATOM 610 C C . ALA A 1 77 ? 8.453 -35.214 59.496 1.00 28.28 77 ALA A C 1
ATOM 611 O O . ALA A 1 77 ? 7.617 -35.534 58.655 1.00 29.14 77 ALA A O 1
ATOM 613 N N . THR A 1 78 ? 8.391 -34.096 60.213 1.00 24.28 78 THR A N 1
ATOM 614 C CA . THR A 1 78 ? 7.443 -32.986 60.070 1.00 24.05 78 THR A CA 1
ATOM 615 C C . THR A 1 78 ? 8.105 -31.740 60.626 1.00 27.18 78 THR A C 1
ATOM 616 O O . THR A 1 78 ? 9.117 -31.828 61.328 1.00 27.38 78 THR A O 1
ATOM 620 N N . ILE A 1 79 ? 7.506 -30.587 60.360 1.00 22.03 79 ILE A N 1
ATOM 621 C CA . ILE A 1 79 ? 7.982 -29.334 60.911 1.00 21.06 79 ILE A CA 1
ATOM 622 C C . ILE A 1 79 ? 7.380 -29.186 62.319 1.00 24.75 79 ILE A C 1
ATOM 623 O O . ILE A 1 79 ? 6.164 -29.337 62.484 1.00 25.17 79 ILE A O 1
ATOM 628 N N . ASP A 1 80 ? 8.227 -28.922 63.333 1.00 19.87 80 ASP A N 1
ATOM 629 C CA . ASP A 1 80 ? 7.757 -28.685 64.696 1.00 18.92 80 ASP A CA 1
ATOM 630 C C . ASP A 1 80 ? 7.195 -27.242 64.707 1.00 22.01 80 ASP A C 1
ATOM 631 O O . ASP A 1 80 ? 7.958 -26.293 64.481 1.00 21.92 80 ASP A O 1
ATOM 636 N N . PRO A 1 81 ? 5.863 -27.050 64.860 1.00 17.66 81 PRO A N 1
ATOM 637 C CA . PRO A 1 81 ? 5.314 -25.684 64.805 1.00 17.04 81 PRO A CA 1
ATOM 638 C C . PRO A 1 81 ? 5.765 -24.764 65.942 1.00 20.28 81 PRO A C 1
ATOM 639 O O . PRO A 1 81 ? 5.737 -23.546 65.769 1.00 19.70 81 PRO A O 1
ATOM 643 N N . PHE A 1 82 ? 6.209 -25.343 67.081 1.00 16.25 82 PHE A N 1
ATOM 644 C CA . PHE A 1 82 ? 6.636 -24.609 68.282 1.00 15.36 82 PHE A CA 1
ATOM 645 C C . PHE A 1 82 ? 8.033 -23.954 68.216 1.00 21.72 82 PHE A C 1
ATOM 646 O O . PHE A 1 82 ? 8.437 -23.268 69.164 1.00 22.50 82 PHE A O 1
ATOM 654 N N . CYS A 1 83 ? 8.744 -24.129 67.082 1.00 18.22 83 CYS A N 1
ATOM 655 C CA . CYS A 1 83 ? 10.059 -23.529 66.845 1.00 17.58 83 CYS A CA 1
ATOM 656 C C . CYS A 1 83 ? 9.935 -22.349 65.907 1.00 23.15 83 CYS A C 1
ATOM 657 O O . CYS A 1 83 ? 9.478 -22.528 64.776 1.00 23.92 83 CYS A O 1
ATOM 660 N N . LYS A 1 84 ? 10.332 -21.137 66.379 1.00 19.08 84 LYS A N 1
ATOM 661 C CA . LYS A 1 84 ? 10.334 -19.879 65.615 1.00 17.70 84 LYS A CA 1
ATOM 662 C C . LYS A 1 84 ? 11.101 -20.118 64.296 1.00 21.04 84 LYS A C 1
ATOM 663 O O . LYS A 1 84 ? 10.609 -19.785 63.214 1.00 22.02 84 LYS A O 1
ATOM 669 N N . GLU A 1 85 ? 12.262 -20.781 64.396 1.00 15.27 85 GLU A N 1
ATOM 670 C CA . GLU A 1 85 ? 13.082 -21.142 63.257 1.00 13.91 85 GLU A CA 1
ATOM 671 C C . GLU A 1 85 ? 12.549 -22.462 62.670 1.00 17.62 85 GLU A C 1
ATOM 672 O O . GLU A 1 85 ? 12.480 -23.456 63.404 1.00 16.64 85 GLU A O 1
ATOM 678 N N . PRO A 1 86 ? 12.168 -22.488 61.356 1.00 13.96 86 PRO A N 1
ATOM 679 C CA . PRO A 1 86 ? 11.709 -23.748 60.732 1.00 13.04 86 PRO A CA 1
ATOM 680 C C . PRO A 1 86 ? 12.641 -24.927 61.035 1.00 18.40 86 PRO A C 1
ATOM 681 O O . PRO A 1 86 ? 13.786 -24.988 60.562 1.00 18.36 86 PRO A O 1
ATOM 685 N N . THR A 1 87 ? 12.142 -25.827 61.906 1.00 14.90 87 THR A N 1
ATOM 686 C CA . THR A 1 87 ? 12.822 -27.008 62.437 1.00 13.95 87 THR A CA 1
ATOM 687 C C . THR A 1 87 ? 12.113 -28.302 62.032 1.00 17.35 87 THR A C 1
ATOM 688 O O . THR A 1 87 ? 10.912 -28.442 62.255 1.00 16.18 87 THR A O 1
ATOM 692 N N . LEU A 1 88 ? 12.871 -29.259 61.488 1.00 15.13 88 LEU A N 1
ATOM 693 C CA . LEU A 1 88 ? 12.352 -30.580 61.137 1.00 15.50 88 LEU A CA 1
ATOM 694 C C . LEU A 1 88 ? 12.527 -31.480 62.354 1.00 20.99 88 LEU A C 1
ATOM 695 O O . LEU A 1 88 ? 13.612 -31.522 62.940 1.00 21.40 88 LEU A O 1
ATOM 700 N N . SER A 1 89 ? 11.465 -32.194 62.729 1.00 17.67 89 SER A N 1
ATOM 701 C CA . SER A 1 89 ? 11.464 -33.067 63.895 1.00 17.75 89 SER A CA 1
ATOM 702 C C . SER A 1 89 ? 11.314 -34.540 63.540 1.00 22.22 89 SER A C 1
ATOM 703 O O . SER A 1 89 ? 10.443 -34.895 62.745 1.00 23.50 89 SER A O 1
ATOM 706 N N . MET A 1 90 ? 12.126 -35.402 64.166 1.00 17.14 90 MET A N 1
ATOM 707 C CA . MET A 1 90 ? 12.034 -36.853 63.978 1.00 16.25 90 MET A CA 1
ATOM 708 C C . MET A 1 90 ? 12.069 -37.636 65.282 1.00 18.46 90 MET A C 1
ATOM 709 O O . MET A 1 90 ? 12.730 -37.228 66.241 1.00 16.79 90 MET A O 1
ATOM 714 N N . ILE A 1 91 ? 11.337 -38.763 65.312 1.00 15.31 91 ILE A N 1
ATOM 715 C CA . ILE A 1 91 ? 11.312 -39.653 66.467 1.00 15.22 91 ILE A CA 1
ATOM 716 C C . ILE A 1 91 ? 12.411 -40.709 66.251 1.00 19.30 91 ILE A C 1
ATOM 717 O O . ILE A 1 91 ? 12.538 -41.250 65.149 1.00 19.45 91 ILE A O 1
ATOM 722 N N . CYS A 1 92 ? 13.247 -40.926 67.277 1.00 14.77 92 CYS A N 1
ATOM 723 C CA . CYS A 1 92 ? 14.369 -41.856 67.235 1.00 14.33 92 CYS A CA 1
ATOM 724 C C . CYS A 1 92 ? 14.099 -43.112 68.010 1.00 17.69 92 CYS A C 1
ATOM 725 O O . CYS A 1 92 ? 13.254 -43.154 68.902 1.00 16.75 92 CYS A O 1
ATOM 728 N N . SER A 1 93 ? 14.914 -44.116 67.722 1.00 15.42 93 SER A N 1
ATOM 729 C CA . SER A 1 93 ? 15.049 -45.360 68.468 1.00 15.65 93 SER A CA 1
ATOM 730 C C . SER A 1 93 ? 16.532 -45.349 68.882 1.00 20.94 93 SER A C 1
ATOM 731 O O . SER A 1 93 ? 17.343 -44.639 68.262 1.00 19.86 93 SER A O 1
ATOM 734 N N . ILE A 1 94 ? 16.874 -46.059 69.962 1.00 18.19 94 ILE A N 1
ATOM 735 C CA . ILE A 1 94 ? 18.230 -46.036 70.507 1.00 17.51 94 ILE A CA 1
ATOM 736 C C . ILE A 1 94 ? 19.050 -47.265 70.147 1.00 21.86 94 ILE A C 1
ATOM 737 O O . ILE A 1 94 ? 18.597 -48.393 70.345 1.00 21.03 94 ILE A O 1
ATOM 742 N N . LYS A 1 95 ? 20.258 -47.026 69.597 1.00 19.62 95 LYS A N 1
ATOM 743 C CA . LYS A 1 95 ? 21.213 -48.058 69.186 1.00 19.34 95 LYS A CA 1
ATOM 744 C C . LYS A 1 95 ? 22.371 -48.161 70.164 1.00 25.15 95 LYS A C 1
ATOM 745 O O . LYS A 1 95 ? 22.873 -47.148 70.646 1.00 23.87 95 LYS A O 1
ATOM 751 N N . GLU A 1 96 ? 22.789 -49.389 70.464 1.00 25.27 96 GLU A N 1
ATOM 752 C CA . GLU A 1 96 ? 23.939 -49.638 71.333 1.00 26.44 96 GLU A CA 1
ATOM 753 C C . GLU A 1 96 ? 25.190 -49.534 70.438 1.00 33.08 96 GLU A C 1
ATOM 754 O O . GLU A 1 96 ? 25.292 -50.301 69.479 1.00 32.65 96 GLU A O 1
ATOM 760 N N . PRO A 1 97 ? 26.106 -48.553 70.652 1.00 31.72 97 PRO A N 1
ATOM 761 C CA . PRO A 1 97 ? 27.270 -48.448 69.748 1.00 31.84 97 PRO A CA 1
ATOM 762 C C . PRO A 1 97 ? 28.279 -49.599 69.903 1.00 38.26 97 PRO A C 1
ATOM 763 O O . PRO A 1 97 ? 28.907 -49.989 68.914 1.00 38.19 97 PRO A O 1
ATOM 767 N N . ARG A 1 98 ? 28.373 -50.180 71.127 1.00 35.95 98 ARG A N 1
ATOM 768 C CA . ARG A 1 98 ? 29.241 -51.307 71.470 1.00 36.26 98 ARG A CA 1
ATOM 769 C C . ARG A 1 98 ? 28.905 -52.541 70.622 1.00 41.23 98 ARG A C 1
ATOM 770 O O . ARG A 1 98 ? 29.810 -53.144 70.040 1.00 42.33 98 ARG A O 1
ATOM 778 N N . THR A 1 99 ? 27.608 -52.891 70.529 1.00 36.26 99 THR A N 1
ATOM 779 C CA . THR A 1 99 ? 27.126 -54.060 69.787 1.00 35.49 99 THR A CA 1
ATOM 780 C C . THR A 1 99 ? 26.630 -53.747 68.371 1.00 38.89 99 THR A C 1
ATOM 781 O O . THR A 1 99 ? 26.693 -54.613 67.508 1.00 38.68 99 THR A O 1
ATOM 785 N N . GLY A 1 100 ? 26.089 -52.553 68.162 1.00 35.39 100 GLY A N 1
ATOM 786 C CA . GLY A 1 100 ? 25.517 -52.152 66.879 1.00 35.38 100 GLY A CA 1
ATOM 787 C C . GLY A 1 100 ? 24.057 -52.558 66.752 1.00 40.14 100 GLY A C 1
ATOM 788 O O . GLY A 1 100 ? 23.421 -52.310 65.718 1.00 40.16 100 GLY A O 1
ATOM 789 N N . GLU A 1 101 ? 23.519 -53.198 67.814 1.00 35.78 101 GLU A N 1
ATOM 790 C CA . GLU A 1 101 ? 22.142 -53.679 67.880 1.00 35.23 101 GLU A CA 1
ATOM 791 C C . GLU A 1 101 ? 21.277 -52.672 68.630 1.00 36.62 101 GLU A C 1
ATOM 792 O O . GLU A 1 101 ? 21.823 -51.815 69.336 1.00 37.07 101 GLU A O 1
ATOM 798 N N . TRP A 1 102 ? 19.930 -52.772 68.481 1.00 29.30 102 TRP A N 1
ATOM 799 C CA . TRP A 1 102 ? 18.980 -51.910 69.183 1.00 27.23 102 TRP A CA 1
ATOM 800 C C . TRP A 1 102 ? 19.022 -52.191 70.684 1.00 30.11 102 TRP A C 1
ATOM 801 O O . TRP A 1 102 ? 19.054 -53.346 71.096 1.00 31.35 102 TRP A O 1
ATOM 812 N N . TYR A 1 103 ? 19.055 -51.132 71.489 1.00 24.24 103 TYR A N 1
ATOM 813 C CA . TYR A 1 103 ? 19.141 -51.159 72.946 1.00 22.48 103 TYR A CA 1
ATOM 814 C C . TYR A 1 103 ? 17.894 -51.773 73.607 1.00 25.89 103 TYR A C 1
ATOM 815 O O . TYR A 1 103 ? 16.777 -51.318 73.373 1.00 24.56 103 TYR A O 1
ATOM 824 N N . ASN A 1 104 ? 18.114 -52.822 74.428 1.00 23.78 104 ASN A N 1
ATOM 825 C CA . ASN A 1 104 ? 17.097 -53.606 75.145 1.00 24.08 104 ASN A CA 1
ATOM 826 C C . ASN A 1 104 ? 16.280 -52.829 76.203 1.00 28.30 104 ASN A C 1
ATOM 827 O O . ASN A 1 104 ? 15.253 -53.342 76.680 1.00 28.97 104 ASN A O 1
ATOM 832 N N . ARG A 1 105 ? 16.736 -51.621 76.578 1.00 23.03 105 ARG A N 1
ATOM 833 C CA . ARG A 1 105 ? 16.009 -50.781 77.529 1.00 22.43 105 ARG A CA 1
ATOM 834 C C . ARG A 1 105 ? 15.276 -49.648 76.832 1.00 25.83 105 ARG A C 1
ATOM 835 O O . ARG A 1 105 ? 14.539 -48.915 77.492 1.00 26.18 105 ARG A O 1
ATOM 843 N N . ASP A 1 106 ? 15.452 -49.521 75.490 1.00 20.92 106 ASP A N 1
ATOM 844 C CA . ASP A 1 106 ? 14.758 -48.528 74.678 1.00 19.76 106 ASP A CA 1
ATOM 845 C C . ASP A 1 106 ? 13.302 -48.959 74.587 1.00 24.43 106 ASP A C 1
ATOM 846 O O . ASP A 1 106 ? 13.021 -50.001 73.992 1.00 24.68 106 ASP A O 1
ATOM 851 N N . PRO A 1 107 ? 12.364 -48.188 75.193 1.00 21.24 107 PRO A N 1
ATOM 852 C CA . PRO A 1 107 ? 10.940 -48.556 75.124 1.00 20.54 107 PRO A CA 1
ATOM 853 C C . PRO A 1 107 ? 10.417 -48.710 73.695 1.00 23.29 107 PRO A C 1
ATOM 854 O O . PRO A 1 107 ? 9.621 -49.612 73.448 1.00 23.39 107 PRO A O 1
ATOM 858 N N . ARG A 1 108 ? 10.898 -47.869 72.753 1.00 18.76 108 ARG A N 1
ATOM 859 C CA . ARG A 1 108 ? 10.521 -47.915 71.338 1.00 17.99 108 ARG A CA 1
ATOM 860 C C . ARG A 1 108 ? 11.056 -49.167 70.642 1.00 24.05 108 ARG A C 1
ATOM 861 O O . ARG A 1 108 ? 10.488 -49.594 69.631 1.00 25.03 108 ARG A O 1
ATOM 869 N N . THR A 1 109 ? 12.144 -49.756 71.172 1.00 20.94 109 THR A N 1
ATOM 870 C CA . THR A 1 109 ? 12.693 -50.991 70.620 1.00 20.65 109 THR A CA 1
ATOM 871 C C . THR A 1 109 ? 11.812 -52.147 71.080 1.00 24.36 109 THR A C 1
ATOM 872 O O . THR A 1 109 ? 11.354 -52.918 70.233 1.00 24.27 109 THR A O 1
ATOM 876 N N . ILE A 1 110 ? 11.502 -52.201 72.407 1.00 20.02 110 ILE A N 1
ATOM 877 C CA . ILE A 1 110 ? 10.607 -53.177 73.041 1.00 19.77 110 ILE A CA 1
ATOM 878 C C . ILE A 1 110 ? 9.273 -53.209 72.273 1.00 24.53 110 ILE A C 1
ATOM 879 O O . ILE A 1 110 ? 8.794 -54.282 71.918 1.00 24.35 110 ILE A O 1
ATOM 884 N N . ALA A 1 111 ? 8.714 -52.021 71.980 1.00 21.96 111 ALA A N 1
ATOM 885 C CA . ALA A 1 111 ? 7.468 -51.843 71.241 1.00 22.12 111 ALA A CA 1
ATOM 886 C C . ALA A 1 111 ? 7.513 -52.522 69.860 1.00 26.55 111 ALA A C 1
ATOM 887 O O . ALA A 1 111 ? 6.586 -53.261 69.533 1.00 27.10 111 ALA A O 1
ATOM 889 N N . ALA A 1 112 ? 8.604 -52.317 69.088 1.00 22.28 112 ALA A N 1
ATOM 890 C CA . ALA A 1 112 ? 8.808 -52.912 67.761 1.00 21.50 112 ALA A CA 1
ATOM 891 C C . ALA A 1 112 ? 8.928 -54.419 67.866 1.00 25.08 112 ALA A C 1
ATOM 892 O O . ALA A 1 112 ? 8.360 -55.127 67.035 1.00 25.35 112 ALA A O 1
ATOM 894 N N . LYS A 1 113 ? 9.644 -54.899 68.911 1.00 20.91 113 LYS A N 1
ATOM 895 C CA . LYS A 1 113 ? 9.873 -56.313 69.225 1.00 20.56 113 LYS A CA 1
ATOM 896 C C . LYS A 1 113 ? 8.552 -57.022 69.487 1.00 25.35 113 LYS A C 1
ATOM 897 O O . LYS A 1 113 ? 8.393 -58.163 69.060 1.00 25.99 113 LYS A O 1
ATOM 903 N N . ALA A 1 114 ? 7.611 -56.341 70.181 1.00 21.77 114 ALA A N 1
ATOM 904 C CA . ALA A 1 114 ? 6.271 -56.838 70.505 1.00 21.65 114 ALA A CA 1
ATOM 905 C C . ALA A 1 114 ? 5.467 -57.097 69.239 1.00 26.63 114 ALA A C 1
ATOM 906 O O . ALA A 1 114 ? 4.831 -58.146 69.141 1.00 26.31 114 ALA A O 1
ATOM 908 N N . ALA A 1 115 ? 5.522 -56.159 68.263 1.00 23.90 115 ALA A N 1
ATOM 909 C CA . ALA A 1 115 ? 4.845 -56.280 66.974 1.00 24.56 115 ALA A CA 1
ATOM 910 C C . ALA A 1 115 ? 5.527 -57.350 66.120 1.00 30.43 115 ALA A C 1
ATOM 911 O O . ALA A 1 115 ? 4.854 -58.032 65.354 1.00 29.96 115 ALA A O 1
ATOM 913 N N . GLU A 1 116 ? 6.852 -57.518 66.274 1.00 28.66 116 GLU A N 1
ATOM 914 C CA . GLU A 1 116 ? 7.604 -58.550 65.569 1.00 29.26 116 GLU A CA 1
ATOM 915 C C . GLU A 1 116 ? 7.193 -59.934 66.108 1.00 33.18 116 GLU A C 1
ATOM 916 O O . GLU A 1 116 ? 7.038 -60.869 65.320 1.00 33.10 116 GLU A O 1
ATOM 922 N N . TYR A 1 117 ? 6.977 -60.044 67.438 1.00 29.19 117 TYR A N 1
ATOM 923 C CA . TYR A 1 117 ? 6.533 -61.265 68.105 1.00 28.84 117 TYR A CA 1
ATOM 924 C C . TYR A 1 117 ? 5.132 -61.696 67.646 1.00 33.43 117 TYR A C 1
ATOM 925 O O . TYR A 1 117 ? 4.936 -62.876 67.354 1.00 33.67 117 TYR A O 1
ATOM 934 N N . LEU A 1 118 ? 4.169 -60.748 67.582 1.00 29.75 118 LEU A N 1
ATOM 935 C CA . LEU A 1 118 ? 2.802 -60.997 67.113 1.00 28.95 118 LEU A CA 1
ATOM 936 C C . LEU A 1 118 ? 2.839 -61.636 65.716 1.00 33.86 118 LEU A C 1
ATOM 937 O O . LEU A 1 118 ? 2.218 -62.675 65.510 1.00 34.46 118 LEU A O 1
ATOM 942 N N . ARG A 1 119 ? 3.613 -61.050 64.790 1.00 30.99 119 ARG A N 1
ATOM 943 C CA . ARG A 1 119 ? 3.786 -61.550 63.424 1.00 31.55 119 ARG A CA 1
ATOM 944 C C . ARG A 1 119 ? 4.422 -62.958 63.390 1.00 38.32 119 ARG A C 1
ATOM 945 O O . ARG A 1 119 ? 4.111 -63.754 62.503 1.00 37.73 119 ARG A O 1
ATOM 953 N N . GLY A 1 120 ? 5.262 -63.250 64.382 1.00 37.07 120 GLY A N 1
ATOM 954 C CA . GLY A 1 120 ? 5.945 -64.528 64.527 1.00 37.72 120 GLY A CA 1
ATOM 955 C C . GLY A 1 120 ? 5.066 -65.688 64.955 1.00 44.33 120 GLY A C 1
ATOM 956 O O . GLY A 1 120 ? 5.384 -66.835 64.629 1.00 44.94 120 GLY A O 1
ATOM 957 N N . THR A 1 121 ? 3.970 -65.411 65.705 1.00 41.52 121 THR A N 1
ATOM 958 C CA . THR A 1 121 ? 3.049 -66.446 66.215 1.00 41.47 121 THR A CA 1
ATOM 959 C C . THR A 1 121 ? 2.036 -66.952 65.194 1.00 44.98 121 THR A C 1
ATOM 960 O O . THR A 1 121 ? 1.440 -68.007 65.414 1.00 44.84 121 THR A O 1
ATOM 964 N N . GLY A 1 122 ? 1.789 -66.164 64.147 1.00 40.62 122 GLY A N 1
ATOM 965 C CA . GLY A 1 122 ? 0.826 -66.497 63.100 1.00 39.65 122 GLY A CA 1
ATOM 966 C C . GLY A 1 122 ? -0.622 -66.228 63.463 1.00 41.76 122 GLY A C 1
ATOM 967 O O . GLY A 1 122 ? -1.519 -66.491 62.652 1.00 41.33 122 GLY A O 1
ATOM 968 N N . ILE A 1 123 ? -0.861 -65.703 64.687 1.00 36.85 123 ILE A N 1
ATOM 969 C CA . ILE A 1 123 ? -2.194 -65.362 65.206 1.00 35.86 123 ILE A CA 1
ATOM 970 C C . ILE A 1 123 ? -2.752 -64.171 64.408 1.00 40.19 123 ILE A C 1
ATOM 971 O O . ILE A 1 123 ? -3.895 -64.223 63.949 1.00 40.68 123 ILE A O 1
ATOM 976 N N . ALA A 1 124 ? -1.925 -63.124 64.215 1.00 35.99 124 ALA A N 1
ATOM 977 C CA . ALA A 1 124 ? -2.271 -61.902 63.489 1.00 35.43 124 ALA A CA 1
ATOM 978 C C . ALA A 1 124 ? -1.009 -61.223 62.940 1.00 38.87 124 ALA A C 1
ATOM 979 O O . ALA A 1 124 ? 0.102 -61.596 63.320 1.00 38.51 124 ALA A O 1
ATOM 981 N N . ASP A 1 125 ? -1.181 -60.237 62.041 1.00 35.21 125 ASP A N 1
ATOM 982 C CA . ASP A 1 125 ? -0.066 -59.469 61.478 1.00 35.23 125 ASP A CA 1
ATOM 983 C C . ASP A 1 125 ? -0.069 -58.018 61.992 1.00 37.99 125 ASP A C 1
ATOM 984 O O . ASP A 1 125 ? 0.974 -57.341 61.981 1.00 37.54 125 ASP A O 1
ATOM 989 N N . THR A 1 126 ? -1.253 -57.557 62.454 1.00 32.71 126 THR A N 1
ATOM 990 C CA . THR A 1 126 ? -1.459 -56.203 62.954 1.00 31.50 126 THR A CA 1
ATOM 991 C C . THR A 1 126 ? -2.291 -56.163 64.243 1.00 33.09 126 THR A C 1
ATOM 992 O O . THR A 1 126 ? -3.243 -56.928 64.407 1.00 32.31 126 THR A O 1
ATOM 996 N N . VAL A 1 127 ? -1.895 -55.259 65.154 1.00 28.04 127 VAL A N 1
ATOM 997 C CA . VAL A 1 127 ? -2.566 -54.908 66.400 1.00 26.84 127 VAL A CA 1
ATOM 998 C C . VAL A 1 127 ? -2.825 -53.401 66.350 1.00 29.70 127 VAL A C 1
ATOM 999 O O . VAL A 1 127 ? -1.895 -52.611 66.141 1.00 28.46 127 VAL A O 1
ATOM 1003 N N . TYR A 1 128 ? -4.100 -53.019 66.471 1.00 25.72 128 TYR A N 1
ATOM 1004 C CA . TYR A 1 128 ? -4.492 -51.622 66.454 1.00 24.74 128 TYR A CA 1
ATOM 1005 C C . TYR A 1 128 ? -4.774 -51.153 67.865 1.00 27.83 128 TYR A C 1
ATOM 1006 O O . TYR A 1 128 ? -5.558 -51.784 68.582 1.00 27.48 128 TYR A O 1
ATOM 1015 N N . PHE A 1 129 ? -4.099 -50.064 68.273 1.00 23.07 129 PHE A N 1
ATOM 1016 C CA . PHE A 1 129 ? -4.263 -49.448 69.589 1.00 22.04 129 PHE A CA 1
ATOM 1017 C C . PHE A 1 129 ? -4.886 -48.065 69.429 1.00 27.65 129 PHE A C 1
ATOM 1018 O O . PHE A 1 129 ? -4.425 -47.278 68.607 1.00 27.97 129 PHE A O 1
ATOM 1026 N N . GLY A 1 130 ? -5.938 -47.796 70.192 1.00 24.31 130 GLY A N 1
ATOM 1027 C CA . GLY A 1 130 ? -6.626 -46.514 70.176 1.00 23.96 130 GLY A CA 1
ATOM 1028 C C . GLY A 1 130 ? -6.630 -45.930 71.571 1.00 28.14 130 GLY A C 1
ATOM 1029 O O . GLY A 1 130 ? -7.532 -46.251 72.347 1.00 27.21 130 GLY A O 1
ATOM 1030 N N . PRO A 1 131 ? -5.612 -45.110 71.949 1.00 25.35 131 PRO A N 1
ATOM 1031 C CA . PRO A 1 131 ? -5.597 -44.540 73.314 1.00 25.11 131 PRO A CA 1
ATOM 1032 C C . PRO A 1 131 ? -6.533 -43.341 73.478 1.00 29.46 131 PRO A C 1
ATOM 1033 O O . PRO A 1 131 ? -6.793 -42.624 72.504 1.00 29.88 131 PRO A O 1
ATOM 1037 N N . GLU A 1 132 ? -7.050 -43.124 74.707 1.00 24.86 132 GLU A N 1
ATOM 1038 C CA . GLU A 1 132 ? -7.962 -42.008 74.990 1.00 24.30 132 GLU A CA 1
ATOM 1039 C C . GLU A 1 132 ? -7.499 -41.244 76.223 1.00 25.87 132 GLU A C 1
ATOM 1040 O O . GLU A 1 132 ? -8.058 -41.414 77.311 1.00 25.39 132 GLU A O 1
ATOM 1046 N N . ALA A 1 133 ? -6.477 -40.396 76.047 1.00 21.05 133 ALA A N 1
ATOM 1047 C CA . ALA A 1 133 ? -5.871 -39.658 77.149 1.00 20.34 133 ALA A CA 1
ATOM 1048 C C . ALA A 1 133 ? -6.486 -38.318 77.563 1.00 22.51 133 ALA A C 1
ATOM 1049 O O . ALA A 1 133 ? -6.193 -37.275 76.975 1.00 21.96 133 ALA A O 1
ATOM 1051 N N . GLU A 1 134 ? -7.284 -38.353 78.648 1.00 17.67 134 GLU A N 1
ATOM 1052 C CA . GLU A 1 134 ? -7.877 -37.168 79.280 1.00 15.98 134 GLU A CA 1
ATOM 1053 C C . GLU A 1 134 ? -6.737 -36.379 79.971 1.00 16.01 134 GLU A C 1
ATOM 1054 O O . GLU A 1 134 ? -5.698 -36.944 80.326 1.00 13.87 134 GLU A O 1
ATOM 1060 N N . PHE A 1 135 ? -6.935 -35.074 80.135 1.00 12.02 135 PHE A N 1
ATOM 1061 C CA . PHE A 1 135 ? -5.978 -34.167 80.779 1.00 10.86 135 PHE A CA 1
ATOM 1062 C C . PHE A 1 135 ? -6.723 -33.011 81.432 1.00 15.88 135 PHE A C 1
ATOM 1063 O O . PHE A 1 135 ? -7.928 -32.856 81.226 1.00 16.10 135 PHE A O 1
ATOM 1071 N N . PHE A 1 136 ? -5.997 -32.187 82.187 1.00 11.87 136 PHE A N 1
ATOM 1072 C CA . PHE A 1 136 ? -6.525 -30.999 82.822 1.00 11.08 136 PHE A CA 1
ATOM 1073 C C . PHE A 1 136 ? -5.787 -29.801 82.282 1.00 15.97 136 PHE A C 1
ATOM 1074 O O . PHE A 1 136 ? -4.559 -29.835 82.140 1.00 16.18 136 PHE A O 1
ATOM 1082 N N . LEU A 1 137 ? -6.536 -28.735 81.989 1.00 11.99 137 LEU A N 1
ATOM 1083 C CA . LEU A 1 137 ? -5.987 -27.485 81.499 1.00 11.02 137 LEU A CA 1
ATOM 1084 C C . LEU A 1 137 ? -6.088 -26.479 82.641 1.00 15.97 137 LEU A C 1
ATOM 1085 O O . LEU A 1 137 ? -7.165 -25.948 82.930 1.00 16.21 137 LEU A O 1
ATOM 1090 N N . PHE A 1 138 ? -4.956 -26.293 83.343 1.00 11.96 138 PHE A N 1
ATOM 1091 C CA . PHE A 1 138 ? -4.820 -25.395 84.489 1.00 10.77 138 PHE A CA 1
ATOM 1092 C C . PHE A 1 138 ? -4.245 -24.019 84.139 1.00 15.32 138 PHE A C 1
ATOM 1093 O O . PHE A 1 138 ? -3.470 -23.872 83.189 1.00 15.33 138 PHE A O 1
ATOM 1101 N N . ASP A 1 139 ? -4.647 -23.013 84.908 1.00 11.92 139 ASP A N 1
ATOM 1102 C CA . ASP A 1 139 ? -4.193 -21.640 84.732 1.00 12.52 139 ASP A CA 1
ATOM 1103 C C . ASP A 1 139 ? -3.017 -21.341 85.688 1.00 16.30 139 ASP A C 1
ATOM 1104 O O . ASP A 1 139 ? -2.392 -20.290 85.565 1.00 15.68 139 ASP A O 1
ATOM 1109 N N . ASP A 1 140 ? -2.756 -22.248 86.663 1.00 12.60 140 ASP A N 1
ATOM 1110 C CA . ASP A 1 140 ? -1.740 -22.079 87.711 1.00 12.24 140 ASP A CA 1
ATOM 1111 C C . ASP A 1 140 ? -1.473 -23.389 88.454 1.00 15.46 140 ASP A C 1
ATOM 1112 O O . ASP A 1 140 ? -2.387 -24.188 88.666 1.00 14.08 140 ASP A O 1
ATOM 1117 N N . ILE A 1 141 ? -0.214 -23.578 88.875 1.00 12.09 141 ILE A N 1
ATOM 1118 C CA . ILE A 1 141 ? 0.224 -24.730 89.665 1.00 11.40 141 ILE A CA 1
ATOM 1119 C C . ILE A 1 141 ? 1.364 -24.360 90.593 1.00 15.13 141 ILE A C 1
ATOM 1120 O O . ILE A 1 141 ? 2.397 -23.865 90.147 1.00 14.59 141 ILE A O 1
ATOM 1125 N N . ARG A 1 142 ? 1.141 -24.544 91.895 1.00 11.42 142 ARG A N 1
ATOM 1126 C CA . ARG A 1 142 ? 2.136 -24.253 92.913 1.00 10.63 142 ARG A CA 1
ATOM 1127 C C . ARG A 1 142 ? 2.201 -25.430 93.837 1.00 16.73 142 ARG A C 1
ATOM 1128 O O . ARG A 1 142 ? 1.180 -25.818 94.409 1.00 18.09 142 ARG A O 1
ATOM 1136 N N . PHE A 1 143 ? 3.376 -26.053 93.924 1.00 12.41 143 PHE A N 1
ATOM 1137 C CA . PHE A 1 143 ? 3.589 -27.200 94.807 1.00 11.39 143 PHE A CA 1
ATOM 1138 C C . PHE A 1 143 ? 4.968 -27.162 95.422 1.00 18.61 143 PHE A C 1
ATOM 1139 O O . PHE A 1 143 ? 5.883 -26.545 94.884 1.00 19.49 143 PHE A O 1
ATOM 1147 N N . GLY A 1 144 ? 5.113 -27.853 96.529 1.00 16.27 144 GLY A N 1
ATOM 1148 C CA . GLY A 1 144 ? 6.378 -27.944 97.229 1.00 16.39 144 GLY A CA 1
ATOM 1149 C C . GLY A 1 144 ? 6.208 -28.772 98.468 1.00 22.75 144 GLY A C 1
ATOM 1150 O O . GLY A 1 144 ? 5.082 -29.106 98.852 1.00 23.06 144 GLY A O 1
ATOM 1151 N N . GLN A 1 145 ? 7.330 -29.142 99.069 1.00 20.56 145 GLN A N 1
ATOM 1152 C CA . GLN A 1 145 ? 7.381 -29.881 100.318 1.00 20.69 145 GLN A CA 1
ATOM 1153 C C . GLN A 1 145 ? 8.754 -29.759 100.948 1.00 25.38 145 GLN A C 1
ATOM 1154 O O . GLN A 1 145 ? 9.768 -30.182 100.378 1.00 25.37 145 GLN A O 1
ATOM 1160 N N . THR A 1 146 ? 8.773 -29.090 102.096 1.00 20.92 146 THR A N 1
ATOM 1161 C CA . THR A 1 146 ? 9.964 -28.870 102.890 1.00 19.46 146 THR A CA 1
ATOM 1162 C C . THR A 1 146 ? 9.850 -29.772 104.110 1.00 22.30 146 THR A C 1
ATOM 1163 O O . THR A 1 146 ? 8.994 -30.660 104.146 1.00 21.93 146 THR A O 1
ATOM 1167 N N . GLU A 1 147 ? 10.708 -29.560 105.099 1.00 18.26 147 GLU A N 1
ATOM 1168 C CA . GLU A 1 147 ? 10.694 -30.341 106.330 1.00 17.27 147 GLU A CA 1
ATOM 1169 C C . GLU A 1 147 ? 9.455 -30.009 107.155 1.00 18.43 147 GLU A C 1
ATOM 1170 O O . GLU A 1 147 ? 8.811 -30.912 107.658 1.00 17.59 147 GLU A O 1
ATOM 1176 N N . ASN A 1 148 ? 9.087 -28.725 107.224 1.00 14.73 148 ASN A N 1
ATOM 1177 C CA . ASN A 1 148 ? 7.932 -28.221 107.970 1.00 13.97 148 ASN A CA 1
ATOM 1178 C C . ASN A 1 148 ? 6.687 -27.917 107.112 1.00 17.82 148 ASN A C 1
ATOM 1179 O O . ASN A 1 148 ? 5.775 -27.254 107.605 1.00 19.00 148 ASN A O 1
ATOM 1184 N N . SER A 1 149 ? 6.643 -28.368 105.842 1.00 13.19 149 SER A N 1
ATOM 1185 C CA . SER A 1 149 ? 5.507 -28.119 104.946 1.00 12.30 149 SER A CA 1
ATOM 1186 C C . SER A 1 149 ? 5.367 -29.117 103.804 1.00 16.82 149 SER A C 1
ATOM 1187 O O . SER A 1 149 ? 6.319 -29.800 103.434 1.00 16.57 149 SER A O 1
ATOM 1190 N N . SER A 1 150 ? 4.158 -29.173 103.242 1.00 13.72 150 SER A N 1
ATOM 1191 C CA . SER A 1 150 ? 3.748 -29.967 102.085 1.00 13.18 150 SER A CA 1
ATOM 1192 C C . SER A 1 150 ? 2.528 -29.254 101.548 1.00 16.38 150 SER A C 1
ATOM 1193 O O . SER A 1 150 ? 1.626 -28.915 102.330 1.00 15.42 150 SER A O 1
ATOM 1196 N N . TYR A 1 151 ? 2.532 -28.948 100.235 1.00 12.27 151 TYR A N 1
ATOM 1197 C CA . TYR A 1 151 ? 1.454 -28.204 99.589 1.00 11.17 151 TYR A CA 1
ATOM 1198 C C . TYR A 1 151 ? 1.385 -28.360 98.073 1.00 15.94 151 TYR A C 1
ATOM 1199 O O . TYR A 1 151 ? 2.391 -28.601 97.408 1.00 15.70 151 TYR A O 1
ATOM 1208 N N . TYR A 1 152 ? 0.175 -28.196 97.549 1.00 12.60 152 TYR A N 1
ATOM 1209 C CA . TYR A 1 152 ? -0.182 -28.101 96.145 1.00 11.91 152 TYR A CA 1
ATOM 1210 C C . TYR A 1 152 ? -1.427 -27.232 96.066 1.00 15.84 152 TYR A C 1
ATOM 1211 O O . TYR A 1 152 ? -2.263 -27.261 96.972 1.00 15.80 152 TYR A O 1
ATOM 1220 N N . PHE A 1 153 ? -1.501 -26.402 95.025 1.00 11.55 153 PHE A N 1
ATOM 1221 C CA . PHE A 1 153 ? -2.594 -25.477 94.765 1.00 9.55 153 PHE A CA 1
ATOM 1222 C C . PHE A 1 153 ? -2.751 -25.424 93.258 1.00 15.18 153 PHE A C 1
ATOM 1223 O O . PHE A 1 153 ? -1.876 -24.886 92.560 1.00 16.49 153 PHE A O 1
ATOM 1231 N N . ALA A 1 154 ? -3.815 -26.067 92.753 1.00 10.46 154 ALA A N 1
ATOM 1232 C CA . ALA A 1 154 ? -4.149 -26.118 91.328 1.00 9.69 154 ALA A CA 1
ATOM 1233 C C . ALA A 1 154 ? -5.247 -25.108 91.070 1.00 14.03 154 ALA A C 1
ATOM 1234 O O . ALA A 1 154 ? -6.143 -24.948 91.893 1.00 13.40 154 ALA A O 1
ATOM 1236 N N . ASP A 1 155 ? -5.180 -24.414 89.950 1.00 12.40 155 ASP A N 1
ATOM 1237 C CA . ASP A 1 155 ? -6.182 -23.405 89.656 1.00 13.32 155 ASP A CA 1
ATOM 1238 C C . ASP A 1 155 ? -6.572 -23.378 88.187 1.00 16.98 155 ASP A C 1
ATOM 1239 O O . ASP A 1 155 ? -5.770 -23.719 87.315 1.00 15.40 155 ASP A O 1
ATOM 1244 N N . SER A 1 156 ? -7.828 -22.964 87.941 1.00 14.08 156 SER A N 1
ATOM 1245 C CA . SER A 1 156 ? -8.499 -22.830 86.650 1.00 13.95 156 SER A CA 1
ATOM 1246 C C . SER A 1 156 ? -9.673 -21.847 86.812 1.00 18.21 156 SER A C 1
ATOM 1247 O O . SER A 1 156 ? -10.275 -21.779 87.888 1.00 18.17 156 SER A O 1
ATOM 1250 N N . VAL A 1 157 ? -9.990 -21.086 85.747 1.00 14.23 157 VAL A N 1
ATOM 1251 C CA . VAL A 1 157 ? -11.120 -20.141 85.716 1.00 13.98 157 VAL A CA 1
ATOM 1252 C C . VAL A 1 157 ? -12.435 -20.944 85.757 1.00 18.44 157 VAL A C 1
ATOM 1253 O O . VAL A 1 157 ? -13.422 -20.474 86.312 1.00 17.44 157 VAL A O 1
ATOM 1257 N N . GLU A 1 158 ? -12.420 -22.176 85.191 1.00 14.54 158 GLU A N 1
ATOM 1258 C CA . GLU A 1 158 ? -13.547 -23.101 85.168 1.00 12.91 158 GLU A CA 1
ATOM 1259 C C . GLU A 1 158 ? -13.794 -23.731 86.549 1.00 18.29 158 GLU A C 1
ATOM 1260 O O . GLU A 1 158 ? -14.842 -24.336 86.766 1.00 19.30 158 GLU A O 1
ATOM 1266 N N . GLY A 1 159 ? -12.826 -23.622 87.450 1.00 14.54 159 GLY A N 1
ATOM 1267 C CA . GLY A 1 159 ? -12.897 -24.241 88.770 1.00 14.25 159 GLY A CA 1
ATOM 1268 C C . GLY A 1 159 ? -14.074 -23.791 89.596 1.00 16.60 159 GLY A C 1
ATOM 1269 O O . GLY A 1 159 ? -14.198 -22.606 89.878 1.00 16.23 159 GLY A O 1
ATOM 1270 N N . ARG A 1 160 ? -14.937 -24.729 89.990 1.00 13.26 160 ARG A N 1
ATOM 1271 C CA . ARG A 1 160 ? -16.117 -24.444 90.820 1.00 13.83 160 ARG A CA 1
ATOM 1272 C C . ARG A 1 160 ? -15.762 -23.831 92.172 1.00 18.74 160 ARG A C 1
ATOM 1273 O O . ARG A 1 160 ? -16.567 -23.107 92.747 1.00 19.09 160 ARG A O 1
ATOM 1281 N N . TRP A 1 161 ? -14.548 -24.089 92.655 1.00 15.47 161 TRP A N 1
ATOM 1282 C CA . TRP A 1 161 ? -14.039 -23.543 93.909 1.00 15.43 161 TRP A CA 1
ATOM 1283 C C . TRP A 1 161 ? -13.857 -22.006 93.816 1.00 20.73 161 TRP A C 1
ATOM 1284 O O . TRP A 1 161 ? -13.551 -21.376 94.828 1.00 22.30 161 TRP A O 1
ATOM 1295 N N . ASN A 1 162 ? -14.048 -21.421 92.602 1.00 15.60 162 ASN A N 1
ATOM 1296 C CA . ASN A 1 162 ? -13.838 -20.010 92.272 1.00 14.82 162 ASN A CA 1
ATOM 1297 C C . ASN A 1 162 ? -15.097 -19.205 91.964 1.00 19.85 162 ASN A C 1
ATOM 1298 O O . ASN A 1 162 ? -14.979 -18.096 91.434 1.00 20.69 162 ASN A O 1
ATOM 1303 N N . THR A 1 163 ? -16.291 -19.734 92.279 1.00 14.95 163 THR A N 1
ATOM 1304 C CA . THR A 1 163 ? -17.559 -19.058 91.995 1.00 13.91 163 THR A CA 1
ATOM 1305 C C . THR A 1 163 ? -17.792 -17.747 92.765 1.00 18.41 163 THR A C 1
ATOM 1306 O O . THR A 1 163 ? -18.593 -16.924 92.316 1.00 19.17 163 THR A O 1
ATOM 1310 N N . GLY A 1 164 ? -17.150 -17.587 93.917 1.00 13.98 164 GLY A N 1
ATOM 1311 C CA . GLY A 1 164 ? -17.322 -16.403 94.752 1.00 14.34 164 GLY A CA 1
ATOM 1312 C C . GLY A 1 164 ? -16.139 -15.459 94.775 1.00 20.76 164 GLY A C 1
ATOM 1313 O O . GLY A 1 164 ? -16.128 -14.504 95.556 1.00 21.55 164 GLY A O 1
ATOM 1314 N N . ARG A 1 165 ? -15.149 -15.693 93.905 1.00 17.46 165 ARG A N 1
ATOM 1315 C CA . ARG A 1 165 ? -13.951 -14.874 93.884 1.00 17.29 165 ARG A CA 1
ATOM 1316 C C . ARG A 1 165 ? -14.015 -13.648 93.007 1.00 23.67 165 ARG A C 1
ATOM 1317 O O . ARG A 1 165 ? -14.692 -13.631 91.976 1.00 22.88 165 ARG A O 1
ATOM 1325 N N . GLU A 1 166 ? -13.260 -12.621 93.419 1.00 21.34 166 GLU A N 1
ATOM 1326 C CA . GLU A 1 166 ? -13.101 -11.392 92.673 1.00 20.47 166 GLU A CA 1
ATOM 1327 C C . GLU A 1 166 ? -12.098 -11.709 91.555 1.00 24.77 166 GLU A C 1
ATOM 1328 O O . GLU A 1 166 ? -11.029 -12.269 91.818 1.00 25.32 166 GLU A O 1
ATOM 1334 N N . GLU A 1 167 ? -12.498 -11.457 90.305 1.00 20.67 167 GLU A N 1
ATOM 1335 C CA . GLU A 1 167 ? -11.673 -11.687 89.110 1.00 20.02 167 GLU A CA 1
ATOM 1336 C C . GLU A 1 167 ? -11.485 -10.357 88.378 1.00 25.12 167 GLU A C 1
ATOM 1337 O O . GLU A 1 167 ? -12.295 -9.457 88.573 1.00 25.55 167 GLU A O 1
ATOM 1343 N N . GLU A 1 168 ? -10.424 -10.206 87.569 1.00 22.55 168 GLU A N 1
ATOM 1344 C CA . GLU A 1 168 ? -10.177 -8.947 86.855 1.00 22.90 168 GLU A CA 1
ATOM 1345 C C . GLU A 1 168 ? -11.212 -8.671 85.770 1.00 27.41 168 GLU A C 1
ATOM 1346 O O . GLU A 1 168 ? -11.248 -9.362 84.753 1.00 27.83 168 GLU A O 1
ATOM 1352 N N . GLY A 1 169 ? -12.075 -7.703 86.066 1.00 23.69 169 GLY A N 1
ATOM 1353 C CA . GLY A 1 169 ? -13.144 -7.152 85.233 1.00 23.42 169 GLY A CA 1
ATOM 1354 C C . GLY A 1 169 ? -14.255 -7.985 84.599 1.00 26.89 169 GLY A C 1
ATOM 1355 O O . GLY A 1 169 ? -14.511 -7.791 83.405 1.00 28.65 169 GLY A O 1
ATOM 1356 N N . GLY A 1 170 ? -15.065 -8.758 85.337 1.00 19.52 170 GLY A N 1
ATOM 1357 C CA . GLY A 1 170 ? -14.990 -9.229 86.709 1.00 18.12 170 GLY A CA 1
ATOM 1358 C C . GLY A 1 170 ? -15.203 -10.734 86.662 1.00 21.74 170 GLY A C 1
ATOM 1359 O O . GLY A 1 170 ? -14.689 -11.387 85.744 1.00 22.56 170 GLY A O 1
ATOM 1360 N N . ASN A 1 171 ? -15.966 -11.306 87.624 1.00 16.33 171 ASN A N 1
ATOM 1361 C CA . ASN A 1 171 ? -16.257 -12.748 87.675 1.00 15.39 171 ASN A CA 1
ATOM 1362 C C . ASN A 1 171 ? -17.489 -13.016 86.829 1.00 19.00 171 ASN A C 1
ATOM 1363 O O . ASN A 1 171 ? -18.605 -12.644 87.203 1.00 19.42 171 ASN A O 1
ATOM 1368 N N . LEU A 1 172 ? -17.275 -13.674 85.685 1.00 14.24 172 LEU A N 1
ATOM 1369 C CA . LEU A 1 172 ? -18.273 -13.917 84.646 1.00 12.82 172 LEU A CA 1
ATOM 1370 C C . LEU A 1 172 ? -19.150 -15.176 84.803 1.00 18.45 172 LEU A C 1
ATOM 1371 O O . LEU A 1 172 ? -19.974 -15.477 83.927 1.00 19.01 172 LEU A O 1
ATOM 1376 N N . GLY A 1 173 ? -19.012 -15.862 85.936 1.00 14.23 173 GLY A N 1
ATOM 1377 C CA . GLY A 1 173 ? -19.782 -17.065 86.229 1.00 13.70 173 GLY A CA 1
ATOM 1378 C C . GLY A 1 173 ? -19.514 -18.186 85.245 1.00 18.97 173 GLY A C 1
ATOM 1379 O O . GLY A 1 173 ? -18.435 -18.250 84.641 1.00 19.69 173 GLY A O 1
ATOM 1380 N N . TYR A 1 174 ? -20.508 -19.069 85.076 1.00 15.12 174 TYR A N 1
ATOM 1381 C CA . TYR A 1 174 ? -20.470 -20.223 84.183 1.00 14.73 174 TYR A CA 1
ATOM 1382 C C . TYR A 1 174 ? -19.346 -21.217 84.471 1.00 22.28 174 TYR A C 1
ATOM 1383 O O . TYR A 1 174 ? -18.835 -21.869 83.558 1.00 24.36 174 TYR A O 1
ATOM 1392 N N . LYS A 1 175 ? -18.982 -21.353 85.759 1.00 17.66 175 LYS A N 1
ATOM 1393 C CA . LYS A 1 175 ? -17.957 -22.291 86.204 1.00 16.22 175 LYS A CA 1
ATOM 1394 C C . LYS A 1 175 ? -18.635 -23.657 86.310 1.00 20.41 175 LYS A C 1
ATOM 1395 O O . LYS A 1 175 ? -19.637 -23.767 87.031 1.00 20.43 175 LYS A O 1
ATOM 1401 N N . PRO A 1 176 ? -18.190 -24.687 85.536 1.00 15.43 176 PRO A N 1
ATOM 1402 C CA . PRO A 1 176 ? -18.860 -25.988 85.613 1.00 14.69 176 PRO A CA 1
ATOM 1403 C C . PRO A 1 176 ? -18.854 -26.527 87.034 1.00 19.93 176 PRO A C 1
ATOM 1404 O O . PRO A 1 176 ? -17.901 -26.301 87.781 1.00 20.03 176 PRO A O 1
ATOM 1408 N N . GLY A 1 177 ? -19.936 -27.183 87.416 1.00 17.11 177 GLY A N 1
ATOM 1409 C CA . GLY A 1 177 ? -20.010 -27.812 88.726 1.00 17.29 177 GLY A CA 1
ATOM 1410 C C . GLY A 1 177 ? -19.165 -29.073 88.741 1.00 21.05 177 GLY A C 1
ATOM 1411 O O . GLY A 1 177 ? -18.845 -29.615 87.677 1.00 20.42 177 GLY A O 1
ATOM 1412 N N . TYR A 1 178 ? -18.780 -29.538 89.946 1.00 17.36 178 TYR A N 1
ATOM 1413 C CA . TYR A 1 178 ? -18.028 -30.776 90.136 1.00 16.69 178 TYR A CA 1
ATOM 1414 C C . TYR A 1 178 ? -18.796 -31.907 89.466 1.00 21.64 178 TYR A C 1
ATOM 1415 O O . TYR A 1 178 ? -20.028 -31.962 89.588 1.00 20.83 178 TYR A O 1
ATOM 1424 N N . LYS A 1 179 ? -18.080 -32.734 88.661 1.00 19.46 179 LYS A N 1
ATOM 1425 C CA . LYS A 1 179 ? -18.606 -33.872 87.882 1.00 18.91 179 LYS A CA 1
ATOM 1426 C C . LYS A 1 179 ? -19.579 -33.428 86.758 1.00 22.82 179 LYS A C 1
ATOM 1427 O O . LYS A 1 179 ? -20.185 -34.281 86.100 1.00 23.04 179 LYS A O 1
ATOM 1433 N N . GLN A 1 180 ? -19.718 -32.108 86.528 1.00 18.55 180 GLN A N 1
ATOM 1434 C CA . GLN A 1 180 ? -20.691 -31.570 85.575 1.00 18.05 180 GLN A CA 1
ATOM 1435 C C . GLN A 1 180 ? -20.131 -30.825 84.367 1.00 22.15 180 GLN A C 1
ATOM 1436 O O . GLN A 1 180 ? -20.786 -29.912 83.842 1.00 22.03 180 GLN A O 1
ATOM 1442 N N . GLY A 1 181 ? -18.965 -31.262 83.903 1.00 17.49 181 GLY A N 1
ATOM 1443 C CA . GLY A 1 181 ? -18.279 -30.648 82.774 1.00 17.00 181 GLY A CA 1
ATOM 1444 C C . GLY A 1 181 ? -18.500 -31.309 81.431 1.00 21.25 181 GLY A C 1
ATOM 1445 O O . GLY A 1 181 ? -18.137 -30.728 80.408 1.00 21.38 181 GLY A O 1
ATOM 1446 N N . TYR A 1 182 ? -19.048 -32.540 81.424 1.00 17.82 182 TYR A N 1
ATOM 1447 C CA . TYR A 1 182 ? -19.326 -33.319 80.214 1.00 16.76 182 TYR A CA 1
ATOM 1448 C C . TYR A 1 182 ? -20.821 -33.161 79.838 1.00 19.57 182 TYR A C 1
ATOM 1449 O O . TYR A 1 182 ? -21.688 -33.812 80.438 1.00 18.59 182 TYR A O 1
ATOM 1458 N N . PHE A 1 183 ? -21.143 -32.331 78.826 1.00 15.56 183 PHE A N 1
ATOM 1459 C CA . PHE A 1 183 ? -20.266 -31.417 78.077 1.00 14.80 183 PHE A CA 1
ATOM 1460 C C . PHE A 1 183 ? -21.023 -30.127 77.685 1.00 17.91 183 PHE A C 1
ATOM 1461 O O . PHE A 1 183 ? -21.184 -29.838 76.485 1.00 16.92 183 PHE A O 1
ATOM 1469 N N . PRO A 1 184 ? -21.503 -29.345 78.707 1.00 13.32 184 PRO A N 1
ATOM 1470 C CA . PRO A 1 184 ? -22.229 -28.105 78.397 1.00 12.76 184 PRO A CA 1
ATOM 1471 C C . PRO A 1 184 ? -21.458 -27.165 77.478 1.00 17.54 184 PRO A C 1
ATOM 1472 O O . PRO A 1 184 ? -20.229 -27.182 77.438 1.00 18.61 184 PRO A O 1
ATOM 1476 N N . VAL A 1 185 ? -22.199 -26.399 76.694 1.00 13.37 185 VAL A N 1
ATOM 1477 C CA . VAL A 1 185 ? -21.675 -25.435 75.730 1.00 12.70 185 VAL A CA 1
ATOM 1478 C C . VAL A 1 185 ? -21.031 -24.226 76.408 1.00 18.25 185 VAL A C 1
ATOM 1479 O O . VAL A 1 185 ? -21.110 -24.071 77.631 1.00 19.00 185 VAL A O 1
ATOM 1483 N N . ALA A 1 186 ? -20.463 -23.330 75.584 1.00 14.47 186 ALA A N 1
ATOM 1484 C CA . ALA A 1 186 ? -19.892 -22.067 76.018 1.00 14.27 186 ALA A CA 1
ATOM 1485 C C . ALA A 1 186 ? -21.071 -21.149 76.454 1.00 21.14 186 ALA A C 1
ATOM 1486 O O . ALA A 1 186 ? -22.183 -21.304 75.925 1.00 22.26 186 ALA A O 1
ATOM 1488 N N . PRO A 1 187 ? -20.921 -20.275 77.476 1.00 16.83 187 PRO A N 1
ATOM 1489 C CA . PRO A 1 187 ? -19.694 -19.910 78.207 1.00 15.67 187 PRO A CA 1
ATOM 1490 C C . PRO A 1 187 ? -19.162 -20.882 79.271 1.00 18.45 187 PRO A C 1
ATOM 1491 O O . PRO A 1 187 ? -18.130 -20.570 79.875 1.00 17.96 187 PRO A O 1
ATOM 1495 N N . THR A 1 188 ? -19.830 -22.052 79.500 1.00 14.80 188 THR A N 1
ATOM 1496 C CA . THR A 1 188 ? -19.350 -23.057 80.473 1.00 14.03 188 THR A CA 1
ATOM 1497 C C . THR A 1 188 ? -18.026 -23.639 79.970 1.00 17.40 188 THR A C 1
ATOM 1498 O O . THR A 1 188 ? -17.015 -23.584 80.680 1.00 16.32 188 THR A O 1
ATOM 1502 N N . ASP A 1 189 ? -18.042 -24.151 78.726 1.00 13.70 189 ASP A N 1
ATOM 1503 C CA . ASP A 1 189 ? -16.873 -24.685 78.063 1.00 13.32 189 ASP A CA 1
ATOM 1504 C C . ASP A 1 189 ? -16.075 -23.493 77.559 1.00 19.73 189 ASP A C 1
ATOM 1505 O O . ASP A 1 189 ? -16.551 -22.757 76.689 1.00 20.88 189 ASP A O 1
ATOM 1510 N N . THR A 1 190 ? -14.888 -23.265 78.144 1.00 16.08 190 THR A N 1
ATOM 1511 C CA . THR A 1 190 ? -14.016 -22.134 77.778 1.00 15.10 190 THR A CA 1
ATOM 1512 C C . THR A 1 190 ? -12.871 -22.555 76.851 1.00 18.66 190 THR A C 1
ATOM 1513 O O . THR A 1 190 ? -12.154 -21.687 76.339 1.00 18.48 190 THR A O 1
ATOM 1517 N N . ALA A 1 191 ? -12.715 -23.885 76.623 1.00 14.47 191 ALA A N 1
ATOM 1518 C CA . ALA A 1 191 ? -11.630 -24.493 75.857 1.00 13.40 191 ALA A CA 1
ATOM 1519 C C . ALA A 1 191 ? -11.907 -24.954 74.382 1.00 19.47 191 ALA A C 1
ATOM 1520 O O . ALA A 1 191 ? -11.091 -25.699 73.830 1.00 19.92 191 ALA A O 1
ATOM 1522 N N . GLN A 1 192 ? -13.010 -24.503 73.731 1.00 16.07 192 GLN A N 1
ATOM 1523 C CA . GLN A 1 192 ? -13.345 -24.916 72.353 1.00 15.13 192 GLN A CA 1
ATOM 1524 C C . GLN A 1 192 ? -12.264 -24.576 71.337 1.00 20.20 192 GLN A C 1
ATOM 1525 O O . GLN A 1 192 ? -11.738 -25.486 70.699 1.00 21.20 192 GLN A O 1
ATOM 1531 N N . ASP A 1 193 ? -11.909 -23.280 71.214 1.00 15.93 193 ASP A N 1
ATOM 1532 C CA . ASP A 1 193 ? -10.871 -22.782 70.308 1.00 13.96 193 ASP A CA 1
ATOM 1533 C C . ASP A 1 193 ? -9.521 -23.483 70.517 1.00 16.96 193 ASP A C 1
ATOM 1534 O O . ASP A 1 193 ? -8.897 -23.908 69.532 1.00 17.81 193 ASP A O 1
ATOM 1539 N N . ILE A 1 194 ? -9.084 -23.625 71.791 1.00 10.54 194 ILE A N 1
ATOM 1540 C CA . ILE A 1 194 ? -7.799 -24.254 72.108 1.00 9.34 194 ILE A CA 1
ATOM 1541 C C . ILE A 1 194 ? -7.736 -25.748 71.721 1.00 15.52 194 ILE A C 1
ATOM 1542 O O . ILE A 1 194 ? -6.739 -26.169 71.134 1.00 15.59 194 ILE A O 1
ATOM 1547 N N . ARG A 1 195 ? -8.819 -26.523 72.001 1.00 11.99 195 ARG A N 1
ATOM 1548 C CA . ARG A 1 195 ? -8.921 -27.950 71.702 1.00 10.82 195 ARG A CA 1
ATOM 1549 C C . ARG A 1 195 ? -8.872 -28.192 70.204 1.00 15.44 195 ARG A C 1
ATOM 1550 O O . ARG A 1 195 ? -8.240 -29.149 69.770 1.00 16.50 195 ARG A O 1
ATOM 1558 N N . THR A 1 196 ? -9.501 -27.304 69.411 1.00 11.21 196 THR A N 1
ATOM 1559 C CA . THR A 1 196 ? -9.488 -27.348 67.950 1.00 10.14 196 THR A CA 1
ATOM 1560 C C . THR A 1 196 ? -8.052 -27.104 67.485 1.00 15.39 196 THR A C 1
ATOM 1561 O O . THR A 1 196 ? -7.606 -27.764 66.548 1.00 17.79 196 THR A O 1
ATOM 1565 N N . GLU A 1 197 ? -7.325 -26.167 68.143 1.00 9.70 197 GLU A N 1
ATOM 1566 C CA . GLU A 1 197 ? -5.949 -25.838 67.782 1.00 7.82 197 GLU A CA 1
ATOM 1567 C C . GLU A 1 197 ? -5.027 -26.991 68.099 1.00 12.34 197 GLU A C 1
ATOM 1568 O O . GLU A 1 197 ? -4.181 -27.329 67.270 1.00 12.22 197 GLU A O 1
ATOM 1574 N N . MET A 1 198 ? -5.211 -27.609 69.288 1.00 9.17 198 MET A N 1
ATOM 1575 C CA . MET A 1 198 ? -4.468 -28.783 69.743 1.00 8.66 198 MET A CA 1
ATOM 1576 C C . MET A 1 198 ? -4.713 -29.905 68.731 1.00 13.85 198 MET A C 1
ATOM 1577 O O . MET A 1 198 ? -3.747 -30.493 68.255 1.00 13.19 198 MET A O 1
ATOM 1582 N N . LEU A 1 199 ? -5.994 -30.132 68.334 1.00 12.05 199 LEU A N 1
ATOM 1583 C CA . LEU A 1 199 ? -6.391 -31.172 67.368 1.00 12.74 199 LEU A CA 1
ATOM 1584 C C . LEU A 1 199 ? -5.823 -30.934 65.975 1.00 17.80 199 LEU A C 1
ATOM 1585 O O . LEU A 1 199 ? -5.281 -31.862 65.377 1.00 18.12 199 LEU A O 1
ATOM 1590 N N . LEU A 1 200 ? -5.912 -29.699 65.476 1.00 13.99 200 LEU A N 1
ATOM 1591 C CA . LEU A 1 200 ? -5.404 -29.392 64.149 1.00 13.60 200 LEU A CA 1
ATOM 1592 C C . LEU A 1 200 ? -3.904 -29.377 64.033 1.00 20.28 200 LEU A C 1
ATOM 1593 O O . LEU A 1 200 ? -3.403 -29.828 63.001 1.00 21.54 200 LEU A O 1
ATOM 1598 N N . THR A 1 201 ? -3.175 -28.901 65.075 1.00 16.98 201 THR A N 1
ATOM 1599 C CA . THR A 1 201 ? -1.705 -28.878 65.015 1.00 16.84 201 THR A CA 1
ATOM 1600 C C . THR A 1 201 ? -1.093 -30.282 65.065 1.00 20.50 201 THR A C 1
ATOM 1601 O O . THR A 1 201 ? -0.153 -30.540 64.314 1.00 19.61 201 THR A O 1
ATOM 1605 N N . MET A 1 202 ? -1.644 -31.202 65.907 1.00 17.56 202 MET A N 1
ATOM 1606 C CA . MET A 1 202 ? -1.160 -32.600 65.967 1.00 16.88 202 MET A CA 1
ATOM 1607 C C . MET A 1 202 ? -1.448 -33.351 64.655 1.00 22.21 202 MET A C 1
ATOM 1608 O O . MET A 1 202 ? -0.663 -34.211 64.275 1.00 22.76 202 MET A O 1
ATOM 1613 N N . ALA A 1 203 ? -2.530 -32.977 63.938 1.00 18.80 203 ALA A N 1
ATOM 1614 C CA . ALA A 1 203 ? -2.882 -33.535 62.626 1.00 18.49 203 ALA A CA 1
ATOM 1615 C C . ALA A 1 203 ? -1.753 -33.242 61.637 1.00 22.19 203 ALA A C 1
ATOM 1616 O O . ALA A 1 203 ? -1.330 -34.134 60.897 1.00 22.13 203 ALA A O 1
ATOM 1618 N N . ALA A 1 204 ? -1.233 -32.000 61.673 1.00 18.29 204 ALA A N 1
ATOM 1619 C CA . ALA A 1 204 ? -0.122 -31.551 60.835 1.00 18.05 204 ALA A CA 1
ATOM 1620 C C . ALA A 1 204 ? 1.210 -32.251 61.231 1.00 25.98 204 ALA A C 1
ATOM 1621 O O . ALA A 1 204 ? 2.157 -32.268 60.448 1.00 27.21 204 ALA A O 1
ATOM 1623 N N . PHE A 1 205 ? 1.254 -32.858 62.428 1.00 23.82 205 PHE A N 1
ATOM 1624 C CA . PHE A 1 205 ? 2.397 -33.601 62.963 1.00 24.21 205 PHE A CA 1
ATOM 1625 C C . PHE A 1 205 ? 2.358 -35.066 62.472 1.00 29.13 205 PHE A C 1
ATOM 1626 O O . PHE A 1 205 ? 3.328 -35.804 62.660 1.00 29.32 205 PHE A O 1
ATOM 1634 N N . GLY A 1 206 ? 1.236 -35.460 61.859 1.00 25.31 206 GLY A N 1
ATOM 1635 C CA . GLY A 1 206 ? 1.022 -36.794 61.304 1.00 24.19 206 GLY A CA 1
ATOM 1636 C C . GLY A 1 206 ? 0.117 -37.704 62.107 1.00 25.85 206 GLY A C 1
ATOM 1637 O O . GLY A 1 206 ? 0.060 -38.906 61.826 1.00 27.21 206 GLY A O 1
ATOM 1638 N N . VAL A 1 207 ? -0.614 -37.145 63.092 1.00 18.71 207 VAL A N 1
ATOM 1639 C CA . VAL A 1 207 ? -1.522 -37.905 63.959 1.00 16.61 207 VAL A CA 1
ATOM 1640 C C . VAL A 1 207 ? -2.928 -38.058 63.333 1.00 20.04 207 VAL A C 1
ATOM 1641 O O . VAL A 1 207 ? -3.488 -37.038 62.942 1.00 19.82 207 VAL A O 1
ATOM 1645 N N . PRO A 1 208 ? -3.526 -39.286 63.237 1.00 16.28 208 PRO A N 1
ATOM 1646 C CA . PRO A 1 208 ? -4.898 -39.397 62.694 1.00 15.92 208 PRO A CA 1
ATOM 1647 C C . PRO A 1 208 ? -5.946 -38.901 63.714 1.00 21.31 208 PRO A C 1
ATOM 1648 O O . PRO A 1 208 ? -6.223 -39.556 64.719 1.00 22.07 208 PRO A O 1
ATOM 1652 N N . ILE A 1 209 ? -6.498 -37.712 63.473 1.00 17.10 209 ILE A N 1
ATOM 1653 C CA . ILE A 1 209 ? -7.425 -37.057 64.400 1.00 16.17 209 ILE A CA 1
ATOM 1654 C C . ILE A 1 209 ? -8.906 -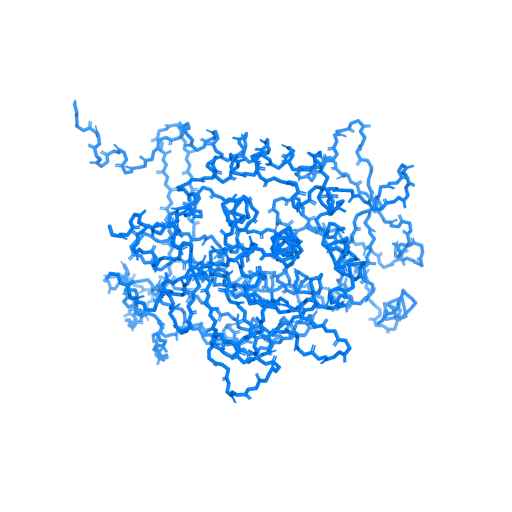37.352 64.161 1.00 19.94 209 ILE A C 1
ATOM 1655 O O . ILE A 1 209 ? -9.321 -37.545 63.016 1.00 20.28 209 ILE A O 1
ATOM 1660 N N . GLU A 1 210 ? -9.703 -37.367 65.249 1.00 15.85 210 GLU A N 1
ATOM 1661 C CA . GLU A 1 210 ? -11.142 -37.659 65.197 1.00 15.25 210 GLU A CA 1
ATOM 1662 C C . GLU A 1 210 ? -12.050 -36.589 65.824 1.00 18.61 210 GLU A C 1
ATOM 1663 O O . GLU A 1 210 ? -12.908 -36.031 65.131 1.00 18.46 210 GLU A O 1
ATOM 1669 N N . LYS A 1 211 ? -11.907 -36.340 67.135 1.00 13.65 211 LYS A N 1
ATOM 1670 C CA . LYS A 1 211 ? -12.805 -35.421 67.829 1.00 12.84 211 LYS A CA 1
ATOM 1671 C C . LYS A 1 211 ? -12.176 -34.737 69.026 1.00 17.06 211 LYS A C 1
ATOM 1672 O O . LYS A 1 211 ? -10.981 -34.890 69.259 1.00 18.05 211 LYS A O 1
ATOM 1678 N N . HIS A 1 212 ? -12.998 -33.997 69.802 1.00 12.43 212 HIS A N 1
ATOM 1679 C CA . HIS A 1 212 ? -12.621 -33.355 71.055 1.00 12.17 212 HIS A CA 1
ATOM 1680 C C . HIS A 1 212 ? -13.826 -32.946 71.870 1.00 17.08 212 HIS A C 1
ATOM 1681 O O . HIS A 1 212 ? -14.853 -32.563 71.297 1.00 18.01 212 HIS A O 1
ATOM 1688 N N . HIS A 1 213 ? -13.702 -33.000 73.201 1.00 12.56 213 HIS A N 1
ATOM 1689 C CA . HIS A 1 213 ? -14.777 -32.586 74.098 1.00 12.68 213 HIS A CA 1
ATOM 1690 C C . HIS A 1 213 ? -14.264 -32.214 75.466 1.00 18.64 213 HIS A C 1
ATOM 1691 O O . HIS A 1 213 ? -13.176 -32.637 75.869 1.00 18.43 213 HIS A O 1
ATOM 1698 N N . HIS A 1 214 ? -15.073 -31.433 76.195 1.00 16.01 214 HIS A N 1
ATOM 1699 C CA . HIS A 1 214 ? -14.786 -31.096 77.578 1.00 14.92 214 HIS A CA 1
ATOM 1700 C C . HIS A 1 214 ? -15.139 -32.344 78.368 1.00 19.34 214 HIS A C 1
ATOM 1701 O O . HIS A 1 214 ? -16.097 -33.049 78.033 1.00 19.95 214 HIS A O 1
ATOM 1708 N N . GLU A 1 215 ? -14.345 -32.635 79.385 1.00 15.26 215 GLU A N 1
ATOM 1709 C CA . GLU A 1 215 ? -14.536 -33.805 80.207 1.00 14.85 215 GLU A CA 1
ATOM 1710 C C . GLU A 1 215 ? -15.340 -33.551 81.480 1.00 18.82 215 GLU A C 1
ATOM 1711 O O . GLU A 1 215 ? -15.648 -32.407 81.782 1.00 18.68 215 GLU A O 1
ATOM 1717 N N . VAL A 1 216 ? -15.737 -34.628 82.174 1.00 15.85 216 VAL A N 1
ATOM 1718 C CA . VAL A 1 216 ? -16.567 -34.652 83.386 1.00 15.19 216 VAL A CA 1
ATOM 1719 C C . VAL A 1 216 ? -16.150 -33.648 84.451 1.00 20.42 216 VAL A C 1
ATOM 1720 O O . VAL A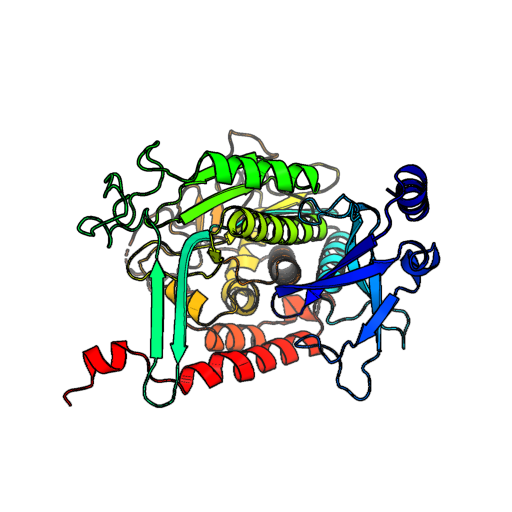 1 216 ? -16.989 -32.887 84.932 1.00 21.56 216 VAL A O 1
ATOM 1724 N N . ALA A 1 217 ? -14.875 -33.627 84.810 1.00 17.75 217 ALA A N 1
ATOM 1725 C CA . ALA A 1 217 ? -14.407 -32.713 85.856 1.00 17.76 217 ALA A CA 1
ATOM 1726 C C . ALA A 1 217 ? -14.476 -31.239 85.515 1.00 20.48 217 ALA A C 1
ATOM 1727 O O . ALA A 1 217 ? -14.283 -30.833 84.373 1.00 20.32 217 ALA A O 1
ATOM 1729 N N . SER A 1 218 ? -14.782 -30.448 86.537 1.00 16.80 218 SER A N 1
ATOM 1730 C CA . SER A 1 218 ? -14.800 -28.994 86.539 1.00 15.86 218 SER A CA 1
ATOM 1731 C C . SER A 1 218 ? -13.322 -28.556 86.605 1.00 21.13 218 SER A C 1
ATOM 1732 O O . SER A 1 218 ? -12.445 -29.342 86.992 1.00 21.73 218 SER A O 1
ATOM 1735 N N . GLY A 1 219 ? -13.050 -27.318 86.231 1.00 16.80 219 GLY A N 1
ATOM 1736 C CA . GLY A 1 219 ? -11.693 -26.809 86.314 1.00 16.30 219 GLY A CA 1
ATOM 1737 C C . GLY A 1 219 ? -10.715 -27.355 85.299 1.00 19.60 219 GLY A C 1
ATOM 1738 O O . GLY A 1 219 ? -9.610 -27.750 85.670 1.00 20.36 219 GLY A O 1
ATOM 1739 N N . GLY A 1 220 ? -11.120 -27.372 84.029 1.00 13.46 220 GLY A N 1
ATOM 1740 C CA . GLY A 1 220 ? -10.250 -27.709 82.916 1.00 11.76 220 GLY A CA 1
ATOM 1741 C C . GLY A 1 220 ? -10.076 -29.126 82.429 1.00 12.13 220 GLY A C 1
ATOM 1742 O O . GLY A 1 220 ? -9.164 -29.352 81.631 1.00 11.29 220 GLY A O 1
ATOM 1743 N N . GLN A 1 221 ? -10.923 -30.086 82.834 1.00 6.37 221 GLN A N 1
ATOM 1744 C CA . GLN A 1 221 ? -10.708 -31.423 82.288 1.00 5.51 221 GLN A CA 1
ATOM 1745 C C . GLN A 1 221 ? -11.129 -31.484 80.828 1.00 11.72 221 GLN A C 1
ATOM 1746 O O . GLN A 1 221 ? -12.219 -31.034 80.483 1.00 12.37 221 GLN A O 1
ATOM 1752 N N . ASN A 1 222 ? -10.240 -31.970 79.964 1.00 9.05 222 ASN A N 1
ATOM 1753 C CA . ASN A 1 222 ? -10.508 -32.045 78.527 1.00 9.40 222 ASN A CA 1
ATOM 1754 C C . ASN A 1 222 ? -10.051 -33.364 77.909 1.00 14.91 222 ASN A C 1
ATOM 1755 O O . ASN A 1 222 ? -9.361 -34.152 78.557 1.00 15.50 222 ASN A O 1
ATOM 1760 N N . GLU A 1 223 ? -10.481 -33.622 76.677 1.00 11.49 223 GLU A N 1
ATOM 1761 C CA . GLU A 1 223 ? -10.097 -34.819 75.957 1.00 12.72 223 GLU A CA 1
ATOM 1762 C C . GLU A 1 223 ? -10.127 -34.558 74.477 1.00 19.30 223 GLU A C 1
ATOM 1763 O O . GLU A 1 223 ? -11.043 -33.896 73.973 1.00 20.15 223 GLU A O 1
ATOM 1769 N N . LEU A 1 224 ? -9.112 -35.074 73.784 1.00 15.91 224 LEU A N 1
ATOM 1770 C CA . LEU A 1 224 ? -9.002 -34.990 72.336 1.00 15.78 224 LEU A CA 1
ATOM 1771 C C . LEU A 1 224 ? -9.052 -36.422 71.805 1.00 22.50 224 LEU A C 1
ATOM 1772 O O . LEU A 1 224 ? -8.431 -37.317 72.390 1.00 23.55 224 LEU A O 1
ATOM 1777 N N . GLY A 1 225 ? -9.859 -36.645 70.777 1.00 18.63 225 GLY A N 1
ATOM 1778 C CA . GLY A 1 225 ? -10.036 -37.974 70.213 1.00 18.79 225 GLY A CA 1
ATOM 1779 C C . GLY A 1 225 ? -9.221 -38.235 68.968 1.00 22.43 225 GLY A C 1
ATOM 1780 O O . GLY A 1 225 ? -9.368 -37.520 67.978 1.00 22.71 225 GLY A O 1
ATOM 1781 N N . ILE A 1 226 ? -8.366 -39.267 69.007 1.00 17.74 226 ILE A N 1
ATOM 1782 C CA . ILE A 1 226 ? -7.523 -39.652 67.866 1.00 16.84 226 ILE A CA 1
ATOM 1783 C C . ILE A 1 226 ? -7.818 -41.088 67.419 1.00 21.04 226 ILE A C 1
ATOM 1784 O O . ILE A 1 226 ? -8.179 -41.917 68.246 1.00 21.20 226 ILE A O 1
ATOM 1789 N N . LYS A 1 227 ? -7.684 -41.368 66.120 1.00 18.24 227 LYS A N 1
ATOM 1790 C CA . LYS A 1 227 ? -7.920 -42.685 65.511 1.00 18.63 227 LYS A CA 1
ATOM 1791 C C . LYS A 1 227 ? -6.866 -43.704 65.954 1.00 23.64 227 LYS A C 1
ATOM 1792 O O . LYS A 1 227 ? -5.752 -43.332 66.322 1.00 24.35 227 LYS A O 1
ATOM 1798 N N . PHE A 1 228 ? -7.200 -44.991 65.877 1.00 20.30 228 PHE A N 1
ATOM 1799 C CA . PHE A 1 228 ? -6.256 -46.063 66.181 1.00 20.08 228 PHE A CA 1
ATOM 1800 C C . PHE A 1 228 ? -5.132 -46.103 65.134 1.00 22.79 228 PHE A C 1
ATOM 1801 O O . PHE A 1 228 ? -5.252 -45.509 64.059 1.00 22.15 228 PHE A O 1
ATOM 1809 N N . ASP A 1 229 ? -4.065 -46.844 65.439 1.00 19.58 229 ASP A N 1
ATOM 1810 C CA . ASP A 1 229 ? -2.925 -47.075 64.555 1.00 19.31 229 ASP A CA 1
ATOM 1811 C C . ASP A 1 229 ? -2.191 -48.311 65.050 1.00 22.35 229 ASP A C 1
ATOM 1812 O O . ASP A 1 229 ? -2.515 -48.817 66.129 1.00 22.01 229 ASP A O 1
ATOM 1817 N N . LYS A 1 230 ? -1.204 -48.799 64.266 1.00 18.58 230 LYS A N 1
ATOM 1818 C CA . LYS A 1 230 ? -0.375 -49.958 64.618 1.00 18.49 230 LYS A CA 1
ATOM 1819 C C . LYS A 1 230 ? 0.425 -49.649 65.899 1.00 21.81 230 LYS A C 1
ATOM 1820 O O . LYS A 1 230 ? 0.737 -48.485 66.142 1.00 22.75 230 LYS A O 1
ATOM 1826 N N . LEU A 1 231 ? 0.740 -50.668 66.714 1.00 16.76 231 LEU A N 1
ATOM 1827 C CA . LEU A 1 231 ? 1.462 -50.533 67.993 1.00 15.89 231 LEU A CA 1
ATOM 1828 C C . LEU A 1 231 ? 2.420 -49.324 68.106 1.00 18.35 231 LEU A C 1
ATOM 1829 O O . LEU A 1 231 ? 2.097 -48.384 68.831 1.00 18.05 231 LEU A O 1
ATOM 1834 N N . VAL A 1 232 ? 3.586 -49.367 67.416 1.00 13.29 232 VAL A N 1
ATOM 1835 C CA . VAL A 1 232 ? 4.634 -48.332 67.454 1.00 12.72 232 VAL A CA 1
ATOM 1836 C C . VAL A 1 232 ? 4.108 -46.965 67.006 1.00 18.53 232 VAL A C 1
ATOM 1837 O O . VAL A 1 232 ? 4.335 -45.967 67.701 1.00 18.40 232 VAL A O 1
ATOM 1841 N N . ASN A 1 233 ? 3.382 -46.936 65.870 1.00 15.21 233 ASN A N 1
ATOM 1842 C CA . ASN A 1 233 ? 2.748 -45.747 65.329 1.00 15.36 233 ASN A CA 1
ATOM 1843 C C . ASN A 1 233 ? 1.805 -45.130 66.356 1.00 20.85 233 ASN A C 1
ATOM 1844 O O . ASN A 1 233 ? 1.814 -43.919 66.525 1.00 20.74 233 ASN A O 1
ATOM 1849 N N . SER A 1 234 ? 1.013 -45.958 67.061 1.00 19.32 234 SER A N 1
ATOM 1850 C CA . SER A 1 234 ? 0.062 -45.494 68.075 1.00 19.50 234 SER A CA 1
ATOM 1851 C C . SER A 1 234 ? 0.727 -44.889 69.300 1.00 23.87 234 SER A C 1
ATOM 1852 O O . SER A 1 234 ? 0.234 -43.894 69.815 1.00 24.09 234 SER A O 1
ATOM 1855 N N . ALA A 1 235 ? 1.854 -45.474 69.754 1.00 21.04 235 ALA A N 1
ATOM 1856 C CA . ALA A 1 235 ? 2.649 -44.991 70.888 1.00 20.15 235 ALA A CA 1
ATOM 1857 C C . ALA A 1 235 ? 3.401 -43.725 70.468 1.00 22.75 235 ALA A C 1
ATOM 1858 O O . ALA A 1 235 ? 3.596 -42.835 71.300 1.00 22.51 235 ALA A O 1
ATOM 1860 N N . ASP A 1 236 ? 3.760 -43.618 69.161 1.00 17.85 236 ASP A N 1
ATOM 1861 C CA . ASP A 1 236 ? 4.365 -42.419 68.569 1.00 16.99 236 ASP A CA 1
ATOM 1862 C C . ASP A 1 236 ? 3.296 -41.329 68.560 1.00 20.75 236 ASP A C 1
ATOM 1863 O O . ASP A 1 236 ? 3.587 -40.202 68.941 1.00 22.35 236 ASP A O 1
ATOM 1868 N N . ASN A 1 237 ? 2.050 -41.677 68.175 1.00 15.90 237 ASN A N 1
ATOM 1869 C CA . ASN A 1 237 ? 0.914 -40.751 68.142 1.00 15.15 237 ASN A CA 1
ATOM 1870 C C . ASN A 1 237 ? 0.521 -40.241 69.517 1.00 19.00 237 ASN A C 1
ATOM 1871 O O . ASN A 1 237 ? 0.094 -39.088 69.623 1.00 18.70 237 ASN A O 1
ATOM 1876 N N . LEU A 1 238 ? 0.672 -41.071 70.571 1.00 15.45 238 LEU A N 1
ATOM 1877 C CA . LEU A 1 238 ? 0.339 -40.609 71.919 1.00 15.36 238 LEU A CA 1
ATOM 1878 C C . LEU A 1 238 ? 1.371 -39.598 72.420 1.00 20.96 238 LEU A C 1
ATOM 1879 O O . LEU A 1 238 ? 0.994 -38.607 73.051 1.00 22.23 238 LEU A O 1
ATOM 1884 N N . MET A 1 239 ? 2.666 -39.825 72.093 1.00 15.72 239 MET A N 1
ATOM 1885 C CA . MET A 1 239 ? 3.752 -38.934 72.483 1.00 14.09 239 MET A CA 1
ATOM 1886 C C . MET A 1 239 ? 3.626 -37.579 71.827 1.00 16.97 239 MET A C 1
ATOM 1887 O O . MET A 1 239 ? 3.818 -36.571 72.506 1.00 18.05 239 MET A O 1
ATOM 1892 N N . ILE A 1 240 ? 3.232 -37.545 70.533 1.00 11.14 240 ILE A N 1
ATOM 1893 C CA . ILE A 1 240 ? 2.983 -36.295 69.811 1.00 10.08 240 ILE A CA 1
ATOM 1894 C C . ILE A 1 240 ? 1.800 -35.593 70.472 1.00 14.63 240 ILE A C 1
ATOM 1895 O O . ILE A 1 240 ? 1.923 -34.436 70.826 1.00 15.82 240 ILE A O 1
ATOM 1900 N N . TYR A 1 241 ? 0.674 -36.308 70.646 1.00 10.94 241 TYR A N 1
ATOM 1901 C CA . TYR A 1 241 ? -0.562 -35.878 71.296 1.00 10.75 241 TYR A CA 1
ATOM 1902 C C . TYR A 1 241 ? -0.236 -35.113 72.573 1.00 16.88 241 TYR A C 1
ATOM 1903 O O . TYR A 1 241 ? -0.648 -33.964 72.726 1.00 17.91 241 TYR A O 1
ATOM 1912 N N . LYS A 1 242 ? 0.544 -35.739 73.466 1.00 13.35 242 LYS A N 1
ATOM 1913 C CA . LYS A 1 242 ? 0.955 -35.152 74.737 1.00 12.87 242 LYS A CA 1
ATOM 1914 C C . LYS A 1 242 ? 1.831 -33.896 74.567 1.00 16.09 242 LYS A C 1
ATOM 1915 O O . LYS A 1 242 ? 1.698 -32.952 75.334 1.00 15.65 242 LYS A O 1
ATOM 1921 N N . TYR A 1 243 ? 2.703 -33.888 73.549 1.00 12.35 243 TYR A N 1
ATOM 1922 C CA . TYR A 1 243 ? 3.615 -32.789 73.226 1.00 11.47 243 TYR A CA 1
ATOM 1923 C C . TYR A 1 243 ? 2.863 -31.546 72.722 1.00 17.03 243 TYR A C 1
ATOM 1924 O O . TYR A 1 243 ? 3.092 -30.458 73.254 1.00 16.66 243 TYR A O 1
ATOM 1933 N N . VAL A 1 244 ? 1.970 -31.699 71.709 1.00 13.50 244 VAL A N 1
ATOM 1934 C CA . VAL A 1 244 ? 1.238 -30.551 71.186 1.00 13.39 244 VAL A CA 1
ATOM 1935 C C . VAL A 1 244 ? 0.286 -29.929 72.195 1.00 18.39 244 VAL A C 1
ATOM 1936 O O . VAL A 1 244 ? 0.304 -28.723 72.346 1.00 18.52 244 VAL A O 1
ATOM 1940 N N . ILE A 1 245 ? -0.460 -30.746 72.948 1.00 15.45 245 ILE A N 1
ATOM 1941 C CA . ILE A 1 245 ? -1.375 -30.286 73.995 1.00 14.86 245 ILE A CA 1
ATOM 1942 C C . ILE A 1 245 ? -0.616 -29.431 75.005 1.00 17.87 245 ILE A C 1
ATOM 1943 O O . ILE A 1 245 ? -0.980 -28.278 75.186 1.00 19.57 245 ILE A O 1
ATOM 1948 N N . LYS A 1 246 ? 0.476 -29.951 75.585 1.00 12.65 246 LYS A N 1
ATOM 1949 C CA . LYS A 1 246 ? 1.315 -29.220 76.545 1.00 11.96 246 LYS A CA 1
ATOM 1950 C C . LYS A 1 246 ? 1.854 -27.913 75.954 1.00 17.22 246 LYS A C 1
ATOM 1951 O O . LYS A 1 246 ? 1.794 -26.871 76.607 1.00 19.27 246 LYS A O 1
ATOM 1957 N N . ASN A 1 247 ? 2.351 -27.962 74.712 1.00 11.74 247 ASN A N 1
ATOM 1958 C CA . ASN A 1 247 ? 2.918 -26.803 74.045 1.00 10.01 247 ASN A CA 1
ATOM 1959 C C . ASN A 1 247 ? 1.917 -25.772 73.549 1.00 12.83 247 ASN A C 1
ATOM 1960 O O . ASN A 1 247 ? 2.230 -24.576 73.595 1.00 13.52 247 ASN A O 1
ATOM 1965 N N . VAL A 1 248 ? 0.688 -26.188 73.160 1.00 7.81 248 VAL A N 1
ATOM 1966 C CA . VAL A 1 248 ? -0.302 -25.164 72.807 1.00 6.81 248 VAL A CA 1
ATOM 1967 C C . VAL A 1 248 ? -0.815 -24.475 74.073 1.00 10.54 248 VAL A C 1
ATOM 1968 O O . VAL A 1 248 ? -0.875 -23.248 74.095 1.00 10.96 248 VAL A O 1
ATOM 1972 N N . ALA A 1 249 ? -0.974 -25.237 75.173 1.00 6.80 249 ALA A N 1
ATOM 1973 C CA . ALA A 1 249 ? -1.307 -24.699 76.499 1.00 6.82 249 ALA A CA 1
ATOM 1974 C C . ALA A 1 249 ? -0.285 -23.616 76.911 1.00 9.73 249 ALA A C 1
ATOM 1975 O O . ALA A 1 249 ? -0.695 -22.499 77.236 1.00 8.03 249 ALA A O 1
ATOM 1977 N N . LYS A 1 250 ? 1.040 -23.920 76.804 1.00 6.88 250 LYS A N 1
ATOM 1978 C CA . LYS A 1 250 ? 2.121 -22.973 77.107 1.00 7.02 250 LYS A CA 1
ATOM 1979 C C . LYS A 1 250 ? 2.019 -21.729 76.224 1.00 14.87 250 LYS A C 1
ATOM 1980 O O . LYS A 1 250 ? 2.220 -20.629 76.727 1.00 15.79 250 LYS A O 1
ATOM 1986 N N . LYS A 1 251 ? 1.670 -21.898 74.921 1.00 12.44 251 LYS A N 1
ATOM 1987 C CA . LYS A 1 251 ? 1.521 -20.804 73.963 1.00 11.83 251 LYS A CA 1
ATOM 1988 C C . LYS A 1 251 ? 0.466 -19.803 74.451 1.00 17.73 251 LYS A C 1
ATOM 1989 O O . LYS A 1 251 ? 0.711 -18.600 74.395 1.00 18.66 251 LYS A O 1
ATOM 1995 N N . TYR A 1 252 ? -0.666 -20.301 74.989 1.00 14.52 252 TYR A N 1
ATOM 1996 C CA . TYR A 1 252 ? -1.760 -19.479 75.524 1.00 13.95 252 TYR A CA 1
ATOM 1997 C C . TYR A 1 252 ? -1.669 -19.215 77.038 1.00 17.44 252 TYR A C 1
ATOM 1998 O O . TYR A 1 252 ? -2.679 -18.913 77.682 1.00 16.99 252 TYR A O 1
ATOM 2007 N N . GLY A 1 253 ? -0.448 -19.298 77.565 1.00 13.23 253 GLY A N 1
ATOM 2008 C CA . GLY A 1 253 ? -0.127 -19.057 78.965 1.00 13.55 253 GLY A CA 1
ATOM 2009 C C . GLY A 1 253 ? -0.874 -19.906 79.966 1.00 20.10 253 GLY A C 1
ATOM 2010 O O . GLY A 1 253 ? -1.259 -19.405 81.027 1.00 22.17 253 GLY A O 1
ATOM 2011 N N . LYS A 1 254 ? -1.098 -21.191 79.631 1.00 15.90 254 LYS A N 1
ATOM 2012 C CA . LYS A 1 254 ? -1.802 -22.175 80.466 1.00 14.94 254 LYS A CA 1
ATOM 2013 C C . LYS A 1 254 ? -0.872 -23.400 80.699 1.00 19.10 254 LYS A C 1
ATOM 2014 O O . LYS A 1 254 ? 0.199 -23.480 80.085 1.00 18.40 254 LYS A O 1
ATOM 2020 N N . THR A 1 255 ? -1.278 -24.333 81.595 1.00 15.25 255 THR A N 1
ATOM 2021 C CA . THR A 1 255 ? -0.498 -25.516 81.964 1.00 14.56 255 THR A CA 1
ATOM 2022 C C . THR A 1 255 ? -1.324 -26.795 81.985 1.00 19.92 255 THR A C 1
ATOM 2023 O O . THR A 1 255 ? -2.390 -26.835 82.596 1.00 21.57 255 THR A O 1
ATOM 2027 N N . VAL A 1 256 ? -0.815 -27.843 81.338 1.00 14.78 256 VAL A N 1
ATOM 2028 C CA . VAL A 1 256 ? -1.492 -29.131 81.220 1.00 13.61 256 VAL A CA 1
ATOM 2029 C C . VAL A 1 256 ? -0.849 -30.222 82.072 1.00 16.12 256 VAL A C 1
ATOM 2030 O O . VAL A 1 256 ? 0.380 -30.305 82.125 1.00 15.85 256 VAL A O 1
ATOM 2034 N N . THR A 1 257 ? -1.686 -31.079 82.702 1.00 10.76 257 THR A N 1
ATOM 2035 C CA . THR A 1 257 ? -1.238 -32.276 83.420 1.00 9.54 257 THR A CA 1
ATOM 2036 C C . THR A 1 257 ? -2.019 -33.504 82.998 1.00 11.00 257 THR A C 1
ATOM 2037 O O . THR A 1 257 ? -3.241 -33.458 82.867 1.00 10.05 257 THR A O 1
ATOM 2041 N N . PHE A 1 258 ? -1.293 -34.598 82.784 1.00 6.95 258 PHE A N 1
ATOM 2042 C CA . PHE A 1 258 ? -1.845 -35.897 82.439 1.00 5.98 258 PHE A CA 1
ATOM 2043 C C . PHE A 1 258 ? -1.864 -36.811 83.686 1.00 12.82 258 PHE A C 1
ATOM 2044 O O . PHE A 1 258 ? -2.105 -38.018 83.568 1.00 12.73 258 PHE A O 1
ATOM 2052 N N . MET A 1 259 ? -1.671 -36.215 84.899 1.00 10.40 259 MET A N 1
ATOM 2053 C CA . MET A 1 259 ? -1.703 -36.988 86.138 1.00 10.06 259 MET A CA 1
ATOM 2054 C C . MET A 1 259 ? -3.092 -37.544 86.428 1.00 17.86 259 MET A C 1
ATOM 2055 O O . MET A 1 259 ? -4.088 -36.890 86.075 1.00 18.79 259 MET A O 1
ATOM 2060 N N . PRO A 1 260 ? -3.174 -38.807 86.923 1.00 15.17 260 PRO A N 1
ATOM 2061 C CA . PRO A 1 260 ? -4.487 -39.442 87.112 1.00 14.87 260 PRO A CA 1
ATOM 2062 C C . PRO A 1 260 ? -5.418 -38.701 88.041 1.00 21.38 260 PRO A C 1
ATOM 2063 O O . PRO A 1 260 ? -6.551 -38.457 87.651 1.00 23.26 260 PRO A O 1
ATOM 2067 N N . LYS A 1 261 ? -4.955 -38.325 89.246 1.00 17.31 261 LYS A N 1
ATOM 2068 C CA . LYS A 1 261 ? -5.820 -37.634 90.187 1.00 16.17 261 LYS A CA 1
ATOM 2069 C C . LYS A 1 261 ? -5.252 -36.306 90.724 1.00 18.78 261 LYS A C 1
ATOM 2070 O O . LYS A 1 261 ? -4.794 -36.264 91.866 1.00 18.50 261 LYS A O 1
ATOM 2076 N N . PRO A 1 262 ? -5.323 -35.190 89.947 1.00 13.45 262 PRO A N 1
ATOM 2077 C CA . PRO A 1 262 ? -4.862 -33.904 90.496 1.00 12.26 262 PRO A CA 1
ATOM 2078 C C . PRO A 1 262 ? -5.906 -33.285 91.437 1.00 15.98 262 PRO A C 1
ATOM 2079 O O . PRO A 1 262 ? -5.526 -32.607 92.389 1.00 14.55 262 PRO A O 1
ATOM 2083 N N . ILE A 1 263 ? -7.222 -33.516 91.163 1.00 12.92 263 ILE A N 1
ATOM 2084 C CA . ILE A 1 263 ? -8.355 -32.944 91.905 1.00 12.37 263 ILE A CA 1
ATOM 2085 C C . ILE A 1 263 ? -9.053 -33.974 92.782 1.00 18.15 263 ILE A C 1
ATOM 2086 O O . ILE A 1 263 ? -9.490 -35.012 92.275 1.00 19.25 263 ILE A O 1
ATOM 2091 N N . PHE A 1 264 ? -9.201 -33.672 94.078 1.00 14.34 264 PHE A N 1
ATOM 2092 C CA . PHE A 1 264 ? -9.927 -34.547 94.998 1.00 14.96 264 PHE A CA 1
ATOM 2093 C C . PHE A 1 264 ? -11.456 -34.371 94.797 1.00 20.71 264 PHE A C 1
ATOM 2094 O O . PHE A 1 264 ? -11.914 -33.264 94.515 1.00 20.81 264 PHE A O 1
ATOM 2102 N N . ASN A 1 265 ? -12.234 -35.457 94.940 1.00 17.92 265 ASN A N 1
ATOM 2103 C CA . ASN A 1 265 ? -13.702 -35.442 94.815 1.00 18.22 265 ASN A CA 1
ATOM 2104 C C . ASN A 1 265 ? -14.253 -34.999 93.459 1.00 22.87 265 ASN A C 1
ATOM 2105 O O . ASN A 1 265 ? -15.301 -34.357 93.378 1.00 22.73 265 ASN A O 1
ATOM 2110 N N . ASP A 1 266 ? -13.528 -35.341 92.398 1.00 20.30 266 ASP A N 1
ATOM 2111 C CA . ASP A 1 266 ? -13.884 -35.088 91.003 1.00 20.13 266 ASP A CA 1
ATOM 2112 C C . ASP A 1 266 ? -13.116 -36.095 90.155 1.00 22.57 266 ASP A C 1
ATOM 2113 O O . ASP A 1 266 ? -12.119 -36.672 90.599 1.00 20.70 266 ASP A O 1
ATOM 2118 N N . ASN A 1 267 ? -13.616 -36.323 88.951 1.00 20.15 267 ASN A N 1
ATOM 2119 C CA . ASN A 1 267 ? -13.083 -37.232 87.946 1.00 20.55 267 ASN A CA 1
ATOM 2120 C C . ASN A 1 267 ? -11.565 -37.195 87.806 1.00 23.77 267 ASN A C 1
ATOM 2121 O O . ASN A 1 267 ? -10.939 -36.129 87.856 1.00 23.63 267 ASN A O 1
ATOM 2126 N N . GLY A 1 268 ? -10.998 -38.374 87.626 1.00 19.25 268 GLY A N 1
ATOM 2127 C CA . GLY A 1 268 ? -9.577 -38.534 87.384 1.00 18.39 268 GLY A CA 1
ATOM 2128 C C . GLY A 1 268 ? -9.338 -38.552 85.892 1.00 22.15 268 GLY A C 1
ATOM 2129 O O . GLY A 1 268 ? -10.293 -38.618 85.105 1.00 21.38 268 GLY A O 1
ATOM 2130 N N . SER A 1 269 ? -8.066 -38.482 85.490 1.00 19.08 269 SER A N 1
ATOM 2131 C CA . SER A 1 269 ? -7.676 -38.521 84.084 1.00 18.33 269 SER A CA 1
ATOM 2132 C C . SER A 1 269 ? -7.186 -39.936 83.755 1.00 21.02 269 SER A C 1
ATOM 2133 O O . SER A 1 269 ? -6.119 -40.356 84.211 1.00 20.52 269 SER A O 1
ATOM 2136 N N . GLY A 1 270 ? -8.012 -40.668 83.016 1.00 16.65 270 GLY A N 1
ATOM 2137 C CA . GLY A 1 270 ? -7.706 -42.017 82.565 1.00 16.77 270 GLY A CA 1
ATOM 2138 C C . GLY A 1 270 ? -7.338 -42.081 81.093 1.00 22.55 270 GLY A C 1
ATOM 2139 O O . GLY A 1 270 ? -7.634 -41.158 80.324 1.00 22.13 270 GLY A O 1
ATOM 2140 N N . MET A 1 271 ? -6.663 -43.168 80.693 1.00 19.99 271 MET A N 1
ATOM 2141 C CA . MET A 1 271 ? -6.320 -43.414 79.297 1.00 19.85 271 MET A CA 1
ATOM 2142 C C . MET A 1 271 ? -6.858 -44.777 78.851 1.00 24.95 271 MET A C 1
ATOM 2143 O O . MET A 1 271 ? -6.117 -45.762 78.802 1.00 23.69 271 MET A O 1
ATOM 2148 N N . HIS A 1 272 ? -8.172 -44.824 78.560 1.00 24.04 272 HIS A N 1
ATOM 2149 C CA . HIS A 1 272 ? -8.873 -46.012 78.063 1.00 24.97 272 HIS A CA 1
ATOM 2150 C C . HIS A 1 272 ? -8.196 -46.402 76.756 1.00 27.87 272 HIS A C 1
ATOM 2151 O O . HIS A 1 272 ? -7.947 -45.535 75.908 1.00 28.06 272 HIS A O 1
ATOM 2158 N N . VAL A 1 273 ? -7.820 -47.674 76.625 1.00 22.93 273 VAL A N 1
ATOM 2159 C CA . VAL A 1 273 ? -7.133 -48.138 75.422 1.00 21.75 273 VAL A CA 1
ATOM 2160 C C . VAL A 1 273 ? -7.821 -49.296 74.695 1.00 23.66 273 VAL A C 1
ATOM 2161 O O . VAL A 1 273 ? -7.866 -50.431 75.181 1.00 22.51 273 VAL A O 1
ATOM 2165 N N . HIS A 1 274 ? -8.388 -48.952 73.527 1.00 19.55 274 HIS A N 1
ATOM 2166 C CA . HIS A 1 274 ? -9.096 -49.833 72.610 1.00 19.05 274 HIS A CA 1
ATOM 2167 C C . HIS A 1 274 ? -8.084 -50.607 71.796 1.00 23.06 274 HIS A C 1
ATOM 2168 O O . HIS A 1 274 ? -7.109 -50.031 71.312 1.00 23.13 274 HIS A O 1
ATOM 2175 N N . GLN A 1 275 ? -8.301 -51.915 71.655 1.00 19.57 275 GLN A N 1
ATOM 2176 C CA . GLN A 1 275 ? -7.383 -52.783 70.932 1.00 19.53 275 GLN A CA 1
ATOM 2177 C C . GLN A 1 275 ? -8.069 -53.917 70.193 1.00 24.95 275 GLN A C 1
ATOM 2178 O O . GLN A 1 275 ? -9.093 -54.420 70.660 1.00 24.37 275 GLN A O 1
ATOM 2184 N N . SER A 1 276 ? -7.495 -54.314 69.031 1.00 22.52 276 SER A N 1
ATOM 2185 C CA . SER A 1 276 ? -7.998 -55.397 68.177 1.00 22.31 276 SER A CA 1
ATOM 2186 C C . SER A 1 276 ? -6.912 -55.964 67.282 1.00 27.86 276 SER A C 1
ATOM 2187 O O . SER A 1 276 ? -6.129 -55.196 66.720 1.00 27.96 276 SER A O 1
ATOM 2190 N N . LEU A 1 277 ? -6.890 -57.307 67.126 1.00 25.25 277 LEU A N 1
ATOM 2191 C CA . LEU A 1 277 ? -5.959 -58.035 66.257 1.00 25.16 277 LEU A CA 1
ATOM 2192 C C . LEU A 1 277 ? -6.565 -58.216 64.871 1.00 30.30 277 LEU A C 1
ATOM 2193 O O . LEU A 1 277 ? -7.769 -58.422 64.741 1.00 29.18 277 LEU A O 1
ATOM 2198 N N . TRP A 1 278 ? -5.731 -58.097 63.835 1.00 29.37 278 TRP A N 1
ATOM 2199 C CA . TRP A 1 278 ? -6.140 -58.195 62.432 1.00 29.93 278 TRP A CA 1
ATOM 2200 C C . TRP A 1 278 ? -5.130 -59.028 61.611 1.00 37.23 278 TRP A C 1
ATOM 2201 O O . TRP A 1 278 ? -3.924 -58.983 61.887 1.00 37.29 278 TRP A O 1
ATOM 2212 N N . LYS A 1 279 ? -5.626 -59.766 60.594 1.00 35.22 279 LYS A N 1
ATOM 2213 C CA . LYS A 1 279 ? -4.804 -60.561 59.666 1.00 35.99 279 LYS A CA 1
ATOM 2214 C C . LYS A 1 279 ? -5.358 -60.409 58.239 1.00 42.51 279 LYS A C 1
ATOM 2215 O O . LYS A 1 279 ? -6.577 -60.479 58.052 1.00 42.55 279 LYS A O 1
ATOM 2221 N N . ASP A 1 280 ? -4.469 -60.166 57.243 1.00 40.28 280 ASP A N 1
ATOM 2222 C CA . ASP A 1 280 ? -4.816 -59.990 55.815 1.00 40.84 280 ASP A CA 1
ATOM 2223 C C . ASP A 1 280 ? -5.941 -58.936 55.587 1.00 45.44 280 ASP A C 1
ATOM 2224 O O . ASP A 1 280 ? -6.809 -59.108 54.724 1.00 45.21 280 ASP A O 1
ATOM 2229 N N . GLY A 1 281 ? -5.913 -57.876 56.395 1.00 42.27 281 GLY A N 1
ATOM 2230 C CA . GLY A 1 281 ? -6.872 -56.776 56.354 1.00 42.08 281 GLY A CA 1
ATOM 2231 C C . GLY A 1 281 ? -8.214 -57.049 57.011 1.00 46.28 281 GLY A C 1
ATOM 2232 O O . GLY A 1 281 ? -9.062 -56.151 57.069 1.00 45.76 281 GLY A O 1
ATOM 2233 N N . GLN A 1 282 ? -8.414 -58.281 57.521 1.00 43.25 282 GLN A N 1
ATOM 2234 C CA . GLN A 1 282 ? -9.670 -58.716 58.146 1.00 43.43 282 GLN A CA 1
ATOM 2235 C C . GLN A 1 282 ? -9.679 -58.613 59.689 1.00 47.11 282 GLN A C 1
ATOM 2236 O O . GLN A 1 282 ? -8.714 -59.037 60.333 1.00 46.80 282 GLN A O 1
ATOM 2242 N N . PRO A 1 283 ? -10.780 -58.101 60.299 1.00 42.85 283 PRO A N 1
ATOM 2243 C CA . PRO A 1 283 ? -10.839 -58.038 61.771 1.00 42.48 283 PRO A CA 1
ATOM 2244 C C . PRO A 1 283 ? -11.023 -59.414 62.423 1.00 45.99 283 PRO A C 1
ATOM 2245 O O . PRO A 1 283 ? -12.021 -60.093 62.174 1.00 46.57 283 PRO A O 1
ATOM 2249 N N . LEU A 1 284 ? -10.068 -59.821 63.267 1.00 41.24 284 LEU A N 1
ATOM 2250 C CA . LEU A 1 284 ? -10.115 -61.116 63.951 1.00 40.53 284 LEU A CA 1
ATOM 2251 C C . LEU A 1 284 ? -10.971 -61.157 65.226 1.00 43.80 284 LEU A C 1
ATOM 2252 O O . LEU A 1 284 ? -11.197 -62.250 65.761 1.00 43.57 284 LEU A O 1
ATOM 2257 N N . PHE A 1 285 ? -11.431 -59.994 65.726 1.00 39.49 285 PHE A N 1
ATOM 2258 C CA . PHE A 1 285 ? -12.249 -59.952 66.945 1.00 38.78 285 PHE A CA 1
ATOM 2259 C C . PHE A 1 285 ? -13.744 -59.898 66.665 1.00 42.15 285 PHE A C 1
ATOM 2260 O O . PHE A 1 285 ? -14.535 -59.685 67.585 1.00 41.50 285 PHE A O 1
ATOM 2268 N N . ALA A 1 286 ? -14.126 -60.114 65.392 1.00 38.73 286 ALA A N 1
ATOM 2269 C CA . ALA A 1 286 ? -15.519 -60.162 64.950 1.00 38.26 286 ALA A CA 1
ATOM 2270 C C . ALA A 1 286 ? -15.964 -61.630 64.939 1.00 42.45 286 ALA A C 1
ATOM 2271 O O . ALA A 1 286 ? -15.228 -62.504 64.474 1.00 41.60 286 ALA A O 1
ATOM 2273 N N . GLY A 1 287 ? -17.136 -61.887 65.501 1.00 40.04 287 GLY A N 1
ATOM 2274 C CA . GLY A 1 287 ? -17.688 -63.232 65.594 1.00 40.45 287 GLY A CA 1
ATOM 2275 C C . GLY A 1 287 ? -19.133 -63.281 66.040 1.00 46.08 287 GLY A C 1
ATOM 2276 O O . GLY A 1 287 ? -19.822 -62.254 66.060 1.00 45.33 287 GLY A O 1
ATOM 2277 N N . ASP A 1 288 ? -19.599 -64.490 66.404 1.00 44.38 288 ASP A N 1
ATOM 2278 C CA . ASP A 1 288 ? -20.986 -64.739 66.814 1.00 44.72 288 ASP A CA 1
ATOM 2279 C C . ASP A 1 288 ? -21.146 -65.109 68.306 1.00 46.86 288 ASP A C 1
ATOM 2280 O O . ASP A 1 288 ? -22.215 -65.588 68.711 1.00 47.27 288 ASP A O 1
ATOM 2285 N N . LYS A 1 289 ? -20.099 -64.858 69.128 1.00 40.09 289 LYS A N 1
ATOM 2286 C CA . LYS A 1 289 ? -20.129 -65.125 70.570 1.00 38.24 289 LYS A CA 1
ATOM 2287 C C . LYS A 1 289 ? -20.688 -63.900 71.333 1.00 39.98 289 LYS A C 1
ATOM 2288 O O . LYS A 1 289 ? -21.499 -63.159 70.763 1.00 39.80 289 LYS A O 1
ATOM 2294 N N . TYR A 1 290 ? -20.294 -63.696 72.612 1.00 34.37 290 TYR A N 1
ATOM 2295 C CA . TYR A 1 290 ? -20.772 -62.562 73.408 1.00 33.00 290 TYR A CA 1
ATOM 2296 C C . TYR A 1 290 ? -20.423 -61.206 72.781 1.00 38.54 290 TYR A C 1
ATOM 2297 O O . TYR A 1 290 ? -19.282 -60.995 72.357 1.00 37.88 290 TYR A O 1
ATOM 2306 N N . ALA A 1 291 ? -21.419 -60.289 72.740 1.00 36.04 291 ALA A N 1
ATOM 2307 C CA . ALA A 1 291 ? -21.311 -58.918 72.225 1.00 35.87 291 ALA A CA 1
ATOM 2308 C C . ALA A 1 291 ? -20.730 -58.835 70.795 1.00 41.43 291 ALA A C 1
ATOM 2309 O O . ALA A 1 291 ? -20.042 -57.865 70.458 1.00 42.20 291 ALA A O 1
ATOM 2311 N N . GLY A 1 292 ? -21.018 -59.853 69.979 1.00 37.22 292 GLY A N 1
ATOM 2312 C CA . GLY A 1 292 ? -20.563 -59.947 68.594 1.00 36.41 292 GLY A CA 1
ATOM 2313 C C . GLY A 1 292 ? -19.072 -60.147 68.426 1.00 38.16 292 GLY A C 1
ATOM 2314 O O . GLY A 1 292 ? -18.516 -59.818 67.378 1.00 37.86 292 GLY A O 1
ATOM 2315 N N . PHE A 1 293 ? -18.426 -60.709 69.447 1.00 33.62 293 PHE A N 1
ATOM 2316 C CA . PHE A 1 293 ? -16.994 -60.981 69.465 1.00 33.46 293 PHE A CA 1
ATOM 2317 C C . PHE A 1 293 ? -16.688 -62.403 69.004 1.00 39.08 293 PHE A C 1
ATOM 2318 O O . PHE A 1 293 ? -17.600 -63.222 68.913 1.00 40.39 293 PHE A O 1
ATOM 2326 N N . SER A 1 294 ? -15.407 -62.694 68.711 1.00 35.16 294 SER A N 1
ATOM 2327 C CA . SER A 1 294 ? -14.904 -64.015 68.313 1.00 34.16 294 SER A CA 1
ATOM 2328 C C . SER A 1 294 ? -14.298 -64.678 69.549 1.00 38.42 294 SER A C 1
ATOM 2329 O O . SER A 1 294 ? -14.021 -63.977 70.522 1.00 38.06 294 SER A O 1
ATOM 2332 N N . GLN A 1 295 ? -14.068 -66.011 69.515 1.00 35.69 295 GLN A N 1
ATOM 2333 C CA . GLN A 1 295 ? -13.475 -66.750 70.638 1.00 35.12 295 GLN A CA 1
ATOM 2334 C C . GLN A 1 295 ? -12.056 -66.244 70.933 1.00 41.21 295 GLN A C 1
ATOM 2335 O O . GLN A 1 295 ? -11.681 -66.165 72.102 1.00 41.43 295 GLN A O 1
ATOM 2341 N N . MET A 1 296 ? -11.306 -65.837 69.877 1.00 38.79 296 MET A N 1
ATOM 2342 C CA . MET A 1 296 ? -9.965 -65.239 69.965 1.00 38.95 296 MET A CA 1
ATOM 2343 C C . MET A 1 296 ? -10.020 -63.924 70.790 1.00 42.96 296 MET A C 1
ATOM 2344 O O . MET A 1 296 ? -9.165 -63.699 71.654 1.00 42.39 296 MET A O 1
ATOM 2349 N N . GLY A 1 297 ? -11.025 -63.090 70.498 1.00 39.10 297 GLY A N 1
ATOM 2350 C CA . GLY A 1 297 ? -11.265 -61.827 71.185 1.00 38.81 297 GLY A CA 1
ATOM 2351 C C . GLY A 1 297 ? -11.549 -62.025 72.658 1.00 42.57 297 GLY A C 1
ATOM 2352 O O . GLY A 1 297 ? -11.013 -61.297 73.495 1.00 41.90 297 GLY A O 1
ATOM 2353 N N . LEU A 1 298 ? -12.354 -63.062 72.980 1.00 39.28 298 LEU A N 1
ATOM 2354 C CA . LEU A 1 298 ? -12.703 -63.465 74.342 1.00 38.59 298 LEU A CA 1
ATOM 2355 C C . LEU A 1 298 ? -11.450 -63.931 75.071 1.00 41.08 298 LEU A C 1
ATOM 2356 O O . LEU A 1 298 ? -11.259 -63.607 76.240 1.00 40.71 298 LEU A O 1
ATOM 2361 N N . TRP A 1 299 ? -10.577 -64.644 74.360 1.00 37.09 299 TRP A N 1
ATOM 2362 C CA . TRP A 1 299 ? -9.320 -65.155 74.887 1.00 37.09 299 TRP A CA 1
ATOM 2363 C C . TRP A 1 299 ? -8.294 -64.054 75.134 1.00 39.47 299 TRP A C 1
ATOM 2364 O O . TRP A 1 299 ? -7.567 -64.129 76.122 1.00 39.14 299 TRP A O 1
ATOM 2375 N N . TYR A 1 300 ? -8.246 -63.028 74.247 1.00 34.33 300 TYR A N 1
ATOM 2376 C CA . TYR A 1 300 ? -7.364 -61.861 74.363 1.00 32.24 300 TYR A CA 1
ATOM 2377 C C . TYR A 1 300 ? -7.748 -61.117 75.651 1.00 33.31 300 TYR A C 1
ATOM 2378 O O . TYR A 1 300 ? -6.855 -60.709 76.396 1.00 32.99 300 TYR A O 1
ATOM 2387 N N . ILE A 1 301 ? -9.072 -60.994 75.936 1.00 27.85 301 ILE A N 1
ATOM 2388 C CA . ILE A 1 301 ? -9.601 -60.380 77.165 1.00 27.33 301 ILE A CA 1
ATOM 2389 C C . ILE A 1 301 ? -9.171 -61.239 78.370 1.00 33.08 301 ILE A C 1
ATOM 2390 O O . ILE A 1 301 ? -8.788 -60.692 79.407 1.00 32.81 301 ILE A O 1
ATOM 2395 N N . GLY A 1 302 ? -9.215 -62.566 78.197 1.00 30.70 302 GLY A N 1
ATOM 2396 C CA . GLY A 1 302 ? -8.800 -63.544 79.193 1.00 30.42 302 GLY A CA 1
ATOM 2397 C C . GLY A 1 302 ? -7.434 -63.204 79.740 1.00 34.81 302 GLY A C 1
ATOM 2398 O O . GLY A 1 302 ? -7.295 -62.988 80.950 1.00 35.52 302 GLY A O 1
ATOM 2399 N N . GLY A 1 303 ? -6.458 -63.075 78.827 1.00 30.01 303 GLY A N 1
ATOM 2400 C CA . GLY A 1 303 ? -5.074 -62.701 79.128 1.00 29.07 303 GLY A CA 1
ATOM 2401 C C . GLY A 1 303 ? -4.964 -61.369 79.847 1.00 30.58 303 GLY A C 1
ATOM 2402 O O . GLY A 1 303 ? -4.390 -61.296 80.940 1.00 29.95 303 GLY A O 1
ATOM 2403 N N . ILE A 1 304 ? -5.588 -60.324 79.265 1.00 25.34 304 ILE A N 1
ATOM 2404 C CA . ILE A 1 304 ? -5.678 -58.967 79.823 1.00 24.08 304 ILE A CA 1
ATOM 2405 C C . ILE A 1 304 ? -6.162 -59.024 81.272 1.00 29.41 304 ILE A C 1
ATOM 2406 O O . ILE A 1 304 ? -5.471 -58.527 82.146 1.00 29.89 304 ILE A O 1
ATOM 2411 N N . LEU A 1 305 ? -7.312 -59.675 81.528 1.00 25.74 305 LEU A N 1
ATOM 2412 C CA . LEU A 1 305 ? -7.889 -59.786 82.867 1.00 24.65 305 LEU A CA 1
ATOM 2413 C C . LEU A 1 305 ? -7.044 -60.598 83.840 1.00 29.78 305 LEU A C 1
ATOM 2414 O O . LEU A 1 305 ? -6.972 -60.245 85.020 1.00 29.91 305 LEU A O 1
ATOM 2419 N N . LYS A 1 306 ? -6.414 -61.684 83.351 1.00 26.65 306 LYS A N 1
ATOM 2420 C CA . LYS A 1 306 ? -5.579 -62.568 84.163 1.00 26.36 306 LYS A CA 1
ATOM 2421 C C . LYS A 1 306 ? -4.274 -61.862 84.564 1.00 29.69 306 LYS A C 1
ATOM 2422 O O . LYS A 1 306 ? -3.873 -61.937 85.728 1.00 29.13 306 LYS A O 1
ATOM 2428 N N . HIS A 1 307 ? -3.634 -61.162 83.597 1.00 25.35 307 HIS A N 1
ATOM 2429 C CA . HIS A 1 307 ? -2.372 -60.441 83.784 1.00 23.87 307 HIS A CA 1
ATOM 2430 C C . HIS A 1 307 ? -2.553 -58.974 84.163 1.00 26.23 307 HIS A C 1
ATOM 2431 O O . HIS A 1 307 ? -1.558 -58.280 84.340 1.00 26.47 307 HIS A O 1
ATOM 2438 N N . ALA A 1 308 ? -3.798 -58.509 84.331 1.00 22.23 308 ALA A N 1
ATOM 2439 C CA . ALA A 1 308 ? -4.089 -57.117 84.696 1.00 22.52 308 ALA A CA 1
ATOM 2440 C C . ALA A 1 308 ? -3.322 -56.590 85.912 1.00 28.78 308 ALA A C 1
ATOM 2441 O O . ALA A 1 308 ? -2.776 -55.492 85.790 1.00 30.02 308 ALA A O 1
ATOM 2443 N N . PRO A 1 309 ? -3.182 -57.319 87.053 1.00 25.25 309 PRO A N 1
ATOM 2444 C CA . PRO A 1 309 ? -2.402 -56.757 88.171 1.00 25.07 309 PRO A CA 1
ATOM 2445 C C . PRO A 1 309 ? -0.941 -56.452 87.820 1.00 29.06 309 PRO A C 1
ATOM 2446 O O . PRO A 1 309 ? -0.405 -55.450 88.295 1.00 29.77 309 PRO A O 1
ATOM 2450 N N . ALA A 1 310 ? -0.309 -57.293 86.973 1.00 24.12 310 ALA A N 1
ATOM 2451 C CA . ALA A 1 310 ? 1.082 -57.120 86.537 1.00 23.66 310 ALA A CA 1
ATOM 2452 C C . ALA A 1 310 ? 1.173 -56.003 85.499 1.00 26.87 310 ALA A C 1
ATOM 2453 O O . ALA A 1 310 ? 2.113 -55.208 85.511 1.00 25.34 310 ALA A O 1
ATOM 2455 N N . LEU A 1 311 ? 0.167 -55.951 84.608 1.00 23.35 311 LEU A N 1
ATOM 2456 C CA . LEU A 1 311 ? 0.000 -54.967 83.547 1.00 22.39 311 LEU A CA 1
ATOM 2457 C C . LEU A 1 311 ? -0.052 -53.546 84.140 1.00 24.23 311 LEU A C 1
ATOM 2458 O O . LEU A 1 311 ? 0.452 -52.602 83.519 1.00 23.01 311 LEU A O 1
ATOM 2463 N N . LEU A 1 312 ? -0.618 -53.415 85.362 1.00 19.53 312 LEU A N 1
ATOM 2464 C CA . LEU A 1 312 ? -0.747 -52.134 86.059 1.00 18.84 312 LEU A CA 1
ATOM 2465 C C . LEU A 1 312 ? 0.592 -51.508 86.476 1.00 22.01 312 LEU A C 1
ATOM 2466 O O . LEU A 1 312 ? 0.650 -50.292 86.648 1.00 21.83 312 LEU A O 1
ATOM 2471 N N . ALA A 1 313 ? 1.672 -52.316 86.590 1.00 16.72 313 ALA A N 1
ATOM 2472 C CA . ALA A 1 313 ? 3.015 -51.813 86.896 1.00 15.19 313 ALA A CA 1
ATOM 2473 C C . ALA A 1 313 ? 3.521 -51.013 85.702 1.00 19.84 313 ALA A C 1
ATOM 2474 O O . ALA A 1 313 ? 4.395 -50.172 85.877 1.00 21.31 313 ALA A O 1
ATOM 2476 N N . PHE A 1 314 ? 2.926 -51.232 84.499 1.00 15.61 314 PHE A N 1
ATOM 2477 C CA . PHE A 1 314 ? 3.250 -50.535 83.253 1.00 15.27 314 PHE A CA 1
ATOM 2478 C C . PHE A 1 314 ? 2.170 -49.568 82.758 1.00 20.55 314 PHE A C 1
ATOM 2479 O O . PHE A 1 314 ? 2.516 -48.543 82.172 1.00 20.94 314 PHE A O 1
ATOM 2487 N N . THR A 1 315 ? 0.873 -49.904 82.954 1.00 17.08 315 THR A N 1
ATOM 2488 C CA . THR A 1 315 ? -0.270 -49.090 82.503 1.00 16.13 315 THR A CA 1
ATOM 2489 C C . THR A 1 315 ? -0.690 -48.006 83.510 1.00 20.76 315 THR A C 1
ATOM 2490 O O . THR A 1 315 ? -1.291 -47.015 83.098 1.00 21.69 315 THR A O 1
ATOM 2494 N N . ASN A 1 316 ? -0.402 -48.204 84.820 1.00 16.29 316 ASN A N 1
ATOM 2495 C CA . ASN A 1 316 ? -0.718 -47.271 85.919 1.00 15.44 316 ASN A CA 1
ATOM 2496 C C . ASN A 1 316 ? 0.535 -47.220 86.818 1.00 18.04 316 ASN A C 1
ATOM 2497 O O . ASN A 1 316 ? 0.495 -47.753 87.937 1.00 18.02 316 ASN A O 1
ATOM 2502 N N . PRO A 1 317 ? 1.668 -46.635 86.343 1.00 12.88 317 PRO A N 1
ATOM 2503 C CA . PRO A 1 317 ? 2.919 -46.740 87.105 1.00 12.21 317 PRO A CA 1
ATOM 2504 C C . PRO A 1 317 ? 3.264 -45.650 88.109 1.00 16.57 317 PRO A C 1
ATOM 2505 O O . PRO A 1 317 ? 4.449 -45.370 88.318 1.00 16.83 317 PRO A O 1
ATOM 2509 N N . THR A 1 318 ? 2.257 -45.061 88.762 1.00 12.75 318 THR A N 1
ATOM 2510 C CA . THR A 1 318 ? 2.496 -43.988 89.733 1.00 12.32 318 THR A CA 1
ATOM 2511 C C . THR A 1 318 ? 1.731 -44.234 91.017 1.00 17.47 318 THR A C 1
ATOM 2512 O O . THR A 1 318 ? 0.714 -44.922 90.991 1.00 18.07 318 THR A O 1
ATOM 2516 N N . THR A 1 319 ? 2.154 -43.617 92.128 1.00 13.48 319 THR A N 1
ATOM 2517 C CA . THR A 1 319 ? 1.398 -43.763 93.368 1.00 13.06 319 THR A CA 1
ATOM 2518 C C . THR A 1 319 ? 0.038 -43.062 93.216 1.00 18.70 319 THR A C 1
ATOM 2519 O O . THR A 1 319 ? -0.965 -43.547 93.734 1.00 19.76 319 THR A O 1
ATOM 2523 N N . ASN A 1 320 ? 0.000 -41.980 92.428 1.00 15.69 320 ASN A N 1
ATOM 2524 C CA . ASN A 1 320 ? -1.197 -41.183 92.147 1.00 15.86 320 ASN A CA 1
ATOM 2525 C C . ASN A 1 320 ? -2.257 -41.954 91.340 1.00 20.44 320 ASN A C 1
ATOM 2526 O O . ASN A 1 320 ? -3.449 -41.653 91.450 1.00 19.17 320 ASN A O 1
ATOM 2531 N N . SER A 1 321 ? -1.814 -42.950 90.536 1.00 17.34 321 SER A N 1
ATOM 2532 C CA . SER A 1 321 ? -2.679 -43.809 89.721 1.00 16.83 321 SER A CA 1
ATOM 2533 C C . SER A 1 321 ? -3.736 -44.470 90.570 1.00 20.98 321 SER A C 1
ATOM 2534 O O . SER A 1 321 ? -4.886 -44.608 90.135 1.00 21.13 321 SER A O 1
ATOM 2537 N N . TYR A 1 322 ? -3.342 -44.824 91.809 1.00 17.47 322 TYR A N 1
ATOM 2538 C CA . TYR A 1 322 ? -4.146 -45.529 92.795 1.00 17.32 322 TYR A CA 1
ATOM 2539 C C . TYR A 1 322 ? -5.164 -44.697 93.557 1.00 23.33 322 TYR A C 1
ATOM 2540 O O . TYR A 1 322 ? -5.994 -45.270 94.260 1.00 25.15 322 TYR A O 1
ATOM 2549 N N . LYS A 1 323 ? -5.163 -43.360 93.329 1.00 19.08 323 LYS A N 1
ATOM 2550 C CA . LYS A 1 323 ? -6.105 -42.374 93.864 1.00 17.83 323 LYS A CA 1
ATOM 2551 C C . LYS A 1 323 ? -7.279 -42.289 92.899 1.00 24.17 323 LYS A C 1
ATOM 2552 O O . LYS A 1 323 ? -8.367 -41.854 93.288 1.00 24.98 323 LYS A O 1
ATOM 2558 N N . ARG A 1 324 ? -7.058 -42.709 91.633 1.00 21.24 324 ARG A N 1
ATOM 2559 C CA . ARG A 1 324 ? -8.096 -42.775 90.605 1.00 20.84 324 ARG A CA 1
ATOM 2560 C C . ARG A 1 324 ? -8.671 -44.190 90.630 1.00 28.93 324 ARG A C 1
ATOM 2561 O O . ARG A 1 324 ? -9.893 -44.357 90.630 1.00 28.87 324 ARG A O 1
ATOM 2569 N N . LEU A 1 325 ? -7.792 -45.211 90.668 1.00 28.82 325 LEU A N 1
ATOM 2570 C CA . LEU A 1 325 ? -8.223 -46.612 90.731 1.00 30.12 325 LEU A CA 1
ATOM 2571 C C . LEU A 1 325 ? -8.611 -46.969 92.173 1.00 40.92 325 LEU A C 1
ATOM 2572 O O . LEU A 1 325 ? -7.945 -47.762 92.851 1.00 40.62 325 LEU A O 1
ATOM 2577 N N . VAL A 1 326 ? -9.676 -46.314 92.644 1.00 42.61 326 VAL A N 1
ATOM 2578 C CA . VAL A 1 326 ? -10.245 -46.475 93.978 1.00 44.77 326 VAL A CA 1
ATOM 2579 C C . VAL A 1 326 ? -11.655 -47.028 93.821 1.00 53.63 326 VAL A C 1
ATOM 2580 O O . VAL A 1 326 ? -12.370 -46.580 92.911 1.00 52.88 326 VAL A O 1
ATOM 2584 N N . PRO A 1 327 ? -12.063 -48.018 94.668 1.00 53.74 327 PRO A N 1
ATOM 2585 C CA . PRO A 1 327 ? -13.425 -48.574 94.544 1.00 54.46 327 PRO A CA 1
ATOM 2586 C C . PRO A 1 327 ? -14.517 -47.522 94.772 1.00 60.47 327 PRO A C 1
ATOM 2587 O O . PRO A 1 327 ? -14.572 -46.902 95.840 1.00 60.18 327 PRO A O 1
ATOM 2591 N N . GLY A 1 328 ? -15.312 -47.285 93.725 1.00 58.65 328 GLY A N 1
ATOM 2592 C CA . GLY A 1 328 ? -16.405 -46.320 93.718 1.00 59.47 328 GLY A CA 1
ATOM 2593 C C . GLY A 1 328 ? -16.230 -45.218 92.696 1.00 65.80 328 GLY A C 1
ATOM 2594 O O . GLY A 1 328 ? -16.984 -45.147 91.720 1.00 64.73 328 GLY A O 1
ATOM 2595 N N . PHE A 1 329 ? -15.234 -44.341 92.935 1.00 65.35 329 PHE A N 1
ATOM 2596 C CA . PHE A 1 329 ? -14.880 -43.198 92.080 1.00 66.31 329 PHE A CA 1
ATOM 2597 C C . PHE A 1 329 ? -13.703 -43.548 91.121 1.00 73.28 329 PHE A C 1
ATOM 2598 O O . PHE A 1 329 ? -12.545 -43.496 91.542 1.00 73.48 329 PHE A O 1
ATOM 2606 N N . GLU A 1 330 ? -13.967 -43.844 89.828 1.00 70.52 330 GLU A N 1
ATOM 2607 C CA . GLU A 1 330 ? -15.278 -43.982 89.169 1.00 70.19 330 GLU A CA 1
ATOM 2608 C C . GLU A 1 330 ? -15.337 -45.445 88.683 1.00 72.22 330 GLU A C 1
ATOM 2609 O O . GLU A 1 330 ? -16.307 -45.859 88.029 1.00 71.87 330 GLU A O 1
ATOM 2615 N N . ALA A 1 331 ? -14.279 -46.221 89.070 1.00 66.30 331 ALA A N 1
ATOM 2616 C CA . ALA A 1 331 ? -13.863 -47.575 88.682 1.00 64.66 331 ALA A CA 1
ATOM 2617 C C . ALA A 1 331 ? -12.869 -47.316 87.496 1.00 65.12 331 ALA A C 1
ATOM 2618 O O . ALA A 1 331 ? -12.557 -46.140 87.266 1.00 65.44 331 ALA A O 1
ATOM 2620 N N . PRO A 1 332 ? -12.287 -48.292 86.763 1.00 57.73 332 PRO A N 1
ATOM 2621 C CA . PRO A 1 332 ? -12.483 -49.742 86.790 1.00 56.44 332 PRO A CA 1
ATOM 2622 C C . PRO A 1 332 ? -11.541 -50.497 87.720 1.00 57.38 332 PRO A C 1
ATOM 2623 O O . PRO A 1 332 ? -10.396 -50.807 87.371 1.00 56.86 332 PRO A O 1
ATOM 2627 N N . VAL A 1 333 ? -12.050 -50.790 88.917 1.00 51.27 333 VAL A N 1
ATOM 2628 C CA . VAL A 1 333 ? -11.337 -51.535 89.949 1.00 49.63 333 VAL A CA 1
ATOM 2629 C C . VAL A 1 333 ? -11.605 -53.029 89.817 1.00 50.58 333 VAL A C 1
ATOM 2630 O O . VAL A 1 333 ? -10.770 -53.841 90.211 1.00 50.60 333 VAL A O 1
ATOM 2634 N N . ASN A 1 334 ? -12.762 -53.388 89.247 1.00 44.66 334 ASN A N 1
ATOM 2635 C CA . ASN A 1 334 ? -13.186 -54.771 89.112 1.00 43.18 334 ASN A CA 1
ATOM 2636 C C . ASN A 1 334 ? -12.827 -55.406 87.796 1.00 45.38 334 ASN A C 1
ATOM 2637 O O . ASN A 1 334 ? -13.257 -54.950 86.737 1.00 44.95 334 ASN A O 1
ATOM 2642 N N . LEU A 1 335 ? -12.026 -56.476 87.882 1.00 40.77 335 LEU A N 1
ATOM 2643 C CA . LEU A 1 335 ? -11.505 -57.224 86.749 1.00 40.18 335 LEU A CA 1
ATOM 2644 C C . LEU A 1 335 ? -12.526 -58.082 85.990 1.00 45.75 335 LEU A C 1
ATOM 2645 O O . LEU A 1 335 ? -12.527 -59.310 86.115 1.00 46.09 335 LEU A O 1
ATOM 2650 N N . ALA A 1 336 ? -13.374 -57.426 85.172 1.00 42.56 336 ALA A N 1
ATOM 2651 C CA . ALA A 1 336 ? -14.384 -58.091 84.337 1.00 42.43 336 ALA A CA 1
ATOM 2652 C C . ALA A 1 336 ? -14.678 -57.349 83.032 1.00 45.37 336 ALA A C 1
ATOM 2653 O O . ALA A 1 336 ? -14.469 -56.137 82.935 1.00 44.71 336 ALA A O 1
ATOM 2655 N N . TYR A 1 337 ? -15.195 -58.092 82.041 1.00 40.51 337 TYR A N 1
ATOM 2656 C CA . TYR A 1 337 ? -15.596 -57.561 80.749 1.00 39.21 337 TYR A CA 1
ATOM 2657 C C . TYR A 1 337 ? -17.118 -57.446 80.673 1.00 42.41 337 TYR A C 1
ATOM 2658 O O . TYR A 1 337 ? -17.833 -58.157 81.379 1.00 41.16 337 TYR A O 1
ATOM 2667 N N . SER A 1 338 ? -17.607 -56.528 79.831 1.00 39.94 338 SER A N 1
ATOM 2668 C CA . SER A 1 338 ? -19.034 -56.271 79.616 1.00 40.31 338 SER A CA 1
ATOM 2669 C C . SER A 1 338 ? -19.233 -55.367 78.408 1.00 44.47 338 SER A C 1
ATOM 2670 O O . SER A 1 338 ? -18.316 -54.642 78.041 1.00 44.22 338 SER A O 1
ATOM 2673 N N . GLN A 1 339 ? -20.428 -55.384 77.803 1.00 41.24 339 GLN A N 1
ATOM 2674 C CA . GLN A 1 339 ? -20.701 -54.487 76.690 1.00 41.01 339 GLN A CA 1
ATOM 2675 C C . GLN A 1 339 ? -21.523 -53.321 77.174 1.00 46.72 339 GLN A C 1
ATOM 2676 O O . GLN A 1 339 ? -22.466 -53.509 77.947 1.00 46.90 339 GLN A O 1
ATOM 2682 N N . GLY A 1 340 ? -21.101 -52.121 76.796 1.00 44.17 340 GLY A N 1
ATOM 2683 C CA . GLY A 1 340 ? -21.771 -50.883 77.179 1.00 43.90 340 GLY A CA 1
ATOM 2684 C C . GLY A 1 340 ? -21.479 -50.412 78.588 1.00 47.71 340 GLY A C 1
ATOM 2685 O O . GLY A 1 340 ? -21.517 -49.207 78.833 1.00 47.74 340 GLY A O 1
ATOM 2686 N N . ASN A 1 341 ? -21.196 -51.349 79.528 1.00 43.95 341 ASN A N 1
ATOM 2687 C CA . ASN A 1 341 ? -20.899 -51.044 80.932 1.00 43.54 341 ASN A CA 1
ATOM 2688 C C . ASN A 1 341 ? -19.561 -50.291 81.129 1.00 48.70 341 ASN A C 1
ATOM 2689 O O . ASN A 1 341 ? -18.475 -50.853 80.939 1.00 48.92 341 ASN A O 1
ATOM 2694 N N . ARG A 1 342 ? -19.663 -49.013 81.533 1.00 44.81 342 ARG A N 1
ATOM 2695 C CA . ARG A 1 342 ? -18.527 -48.129 81.779 1.00 43.95 342 ARG A CA 1
ATOM 2696 C C . ARG A 1 342 ? -18.049 -48.189 83.238 1.00 48.09 342 ARG A C 1
ATOM 2697 O O . ARG A 1 342 ? -17.356 -47.274 83.690 1.00 48.58 342 ARG A O 1
ATOM 2705 N N . SER A 1 343 ? -18.390 -49.276 83.964 1.00 43.84 343 SER A N 1
ATOM 2706 C CA . SER A 1 343 ? -17.943 -49.507 85.345 1.00 42.96 343 SER A CA 1
ATOM 2707 C C . SER A 1 343 ? -17.034 -50.749 85.422 1.00 44.00 343 SER A C 1
ATOM 2708 O O . SER A 1 343 ? -16.425 -50.998 86.469 1.00 43.64 343 SER A O 1
ATOM 2711 N N . ALA A 1 344 ? -16.946 -51.516 84.297 1.00 38.08 344 ALA A N 1
ATOM 2712 C CA . ALA A 1 344 ? -16.131 -52.732 84.123 1.00 36.38 344 ALA A CA 1
ATOM 2713 C C . ALA A 1 344 ? -14.717 -52.398 83.604 1.00 37.91 344 ALA A C 1
ATOM 2714 O O . ALA A 1 344 ? -14.564 -51.435 82.844 1.00 38.28 344 ALA A O 1
ATOM 2716 N N . SER A 1 345 ? -13.695 -53.196 84.003 1.00 31.47 345 SER A N 1
ATOM 2717 C CA . SER A 1 345 ? -12.297 -53.026 83.570 1.00 29.97 345 SER A CA 1
ATOM 2718 C C . SER A 1 345 ? -12.177 -53.034 82.047 1.00 33.20 345 SER A C 1
ATOM 2719 O O . SER A 1 345 ? -11.634 -52.091 81.468 1.00 32.59 345 SER A O 1
ATOM 2722 N N . VAL A 1 346 ? -12.729 -54.083 81.409 1.00 29.12 346 VAL A N 1
ATOM 2723 C CA . VAL A 1 346 ? -12.753 -54.259 79.962 1.00 28.33 346 VAL A CA 1
ATOM 2724 C C . VAL A 1 346 ? -14.185 -54.001 79.496 1.00 33.40 346 VAL A C 1
ATOM 2725 O O . VAL A 1 346 ? -15.127 -54.583 80.030 1.00 33.24 346 VAL A O 1
ATOM 2729 N N . ARG A 1 347 ? -14.347 -53.077 78.546 1.00 30.25 347 ARG A N 1
ATOM 2730 C CA . ARG A 1 347 ? -15.641 -52.747 77.967 1.00 29.45 347 ARG A CA 1
ATOM 2731 C C . ARG A 1 347 ? -15.607 -53.105 76.495 1.00 33.81 347 ARG A C 1
ATOM 2732 O O . ARG A 1 347 ? -14.595 -52.892 75.836 1.00 33.19 347 ARG A O 1
ATOM 2740 N N . ILE A 1 348 ? -16.694 -53.690 75.994 1.00 31.78 348 ILE A N 1
ATOM 2741 C CA . ILE A 1 348 ? -16.850 -53.994 74.581 1.00 31.91 348 ILE A CA 1
ATOM 2742 C C . ILE A 1 348 ? -17.782 -52.900 74.081 1.00 37.02 348 ILE A C 1
ATOM 2743 O O . ILE A 1 348 ? -18.979 -52.938 74.384 1.00 35.71 348 ILE A O 1
ATOM 2748 N N . PRO A 1 349 ? -17.256 -51.867 73.391 1.00 35.83 349 PRO A N 1
ATOM 2749 C CA . PRO A 1 349 ? -18.147 -50.804 72.895 1.00 36.71 349 PRO A CA 1
ATOM 2750 C C . PRO A 1 349 ? -19.171 -51.341 71.886 1.00 43.61 349 PRO A C 1
ATOM 2751 O O . PRO A 1 349 ? -18.937 -52.377 71.251 1.00 43.30 349 PRO A O 1
ATOM 2755 N N . LEU A 1 350 ? -20.319 -50.665 71.773 1.00 42.29 350 LEU A N 1
ATOM 2756 C CA . LEU A 1 350 ? -21.350 -51.065 70.827 1.00 43.28 350 LEU A CA 1
ATOM 2757 C C . LEU A 1 350 ? -21.001 -50.548 69.430 1.00 50.80 350 LEU A C 1
ATOM 2758 O O . LEU A 1 350 ? -21.054 -49.344 69.171 1.00 51.12 350 LEU A O 1
ATOM 2763 N N . SER A 1 351 ? -20.572 -51.457 68.554 1.00 49.50 351 SER A N 1
ATOM 2764 C CA . SER A 1 351 ? -20.251 -51.135 67.167 1.00 50.41 351 SER A CA 1
ATOM 2765 C C . SER A 1 351 ? -21.554 -51.257 66.361 1.00 56.79 351 SER A C 1
ATOM 2766 O O . SER A 1 351 ? -22.370 -52.141 66.653 1.00 56.94 351 SER A O 1
ATOM 2769 N N . GLY A 1 352 ? -21.735 -50.392 65.361 1.00 54.03 352 GLY A N 1
ATOM 2770 C CA . GLY A 1 352 ? -22.945 -50.367 64.534 1.00 53.96 352 GLY A CA 1
ATOM 2771 C C . GLY A 1 352 ? -23.108 -51.516 63.552 1.00 56.87 352 GLY A C 1
ATOM 2772 O O . GLY A 1 352 ? -23.421 -51.287 62.376 1.00 56.49 352 GLY A O 1
ATOM 2773 N N . GLY A 1 353 ? -22.916 -52.745 64.046 1.00 51.88 353 GLY A N 1
ATOM 2774 C CA . GLY A 1 353 ? -22.976 -53.968 63.253 1.00 51.05 353 GLY A CA 1
ATOM 2775 C C . GLY A 1 353 ? -21.838 -54.064 62.254 1.00 53.15 353 GLY A C 1
ATOM 2776 O O . GLY A 1 353 ? -21.954 -54.764 61.246 1.00 53.24 353 GLY A O 1
ATOM 2777 N N . ASN A 1 354 ? -20.739 -53.337 62.518 1.00 47.85 354 ASN A N 1
ATOM 2778 C CA . ASN A 1 354 ? -19.559 -53.306 61.666 1.00 46.83 354 ASN A CA 1
ATOM 2779 C C . ASN A 1 354 ? -18.445 -54.186 62.264 1.00 49.46 354 ASN A C 1
ATOM 2780 O O . ASN A 1 354 ? -17.990 -53.910 63.381 1.00 49.10 354 ASN A O 1
ATOM 2785 N N . PRO A 1 355 ? -18.001 -55.250 61.541 1.00 44.40 355 PRO A N 1
ATOM 2786 C CA . PRO A 1 355 ? -16.914 -56.105 62.062 1.00 43.28 355 PRO A CA 1
ATOM 2787 C C . PRO A 1 355 ? -15.603 -55.344 62.290 1.00 44.14 355 PRO A C 1
ATOM 2788 O O . PRO A 1 355 ? -14.868 -55.654 63.229 1.00 44.13 355 PRO A O 1
ATOM 2792 N N . LYS A 1 356 ? -15.334 -54.333 61.439 1.00 37.81 356 LYS A N 1
ATOM 2793 C CA . LYS A 1 356 ? -14.157 -53.458 61.479 1.00 36.17 356 LYS A CA 1
ATOM 2794 C C . LYS A 1 356 ? -14.067 -52.626 62.779 1.00 37.72 356 LYS A C 1
ATOM 2795 O O . LYS A 1 356 ? -12.972 -52.230 63.171 1.00 38.24 356 LYS A O 1
ATOM 2801 N N . ALA A 1 357 ? -15.205 -52.383 63.445 1.00 31.65 357 ALA A N 1
ATOM 2802 C CA . ALA A 1 357 ? -15.283 -51.604 64.681 1.00 30.55 357 ALA A CA 1
ATOM 2803 C C . ALA A 1 357 ? -15.357 -52.456 65.963 1.00 32.53 357 ALA A C 1
ATOM 2804 O O . ALA A 1 357 ? -15.588 -51.904 67.037 1.00 31.51 357 ALA A O 1
ATOM 2806 N N . LYS A 1 358 ? -15.151 -53.788 65.855 1.00 28.94 358 LYS A N 1
ATOM 2807 C CA . LYS A 1 358 ? -15.193 -54.719 66.990 1.00 28.75 358 LYS A CA 1
ATOM 2808 C C . LYS A 1 358 ? -13.885 -54.740 67.756 1.00 32.71 358 LYS A C 1
ATOM 2809 O O . LYS A 1 358 ? -12.860 -55.181 67.210 1.00 32.88 358 LYS A O 1
ATOM 2815 N N . ARG A 1 359 ? -13.917 -54.254 69.027 1.00 27.76 359 ARG A N 1
ATOM 2816 C CA . ARG A 1 359 ? -12.736 -54.175 69.894 1.00 26.90 359 ARG A CA 1
ATOM 2817 C C . ARG A 1 359 ? -13.053 -54.167 71.402 1.00 31.49 359 ARG A C 1
ATOM 2818 O O . ARG A 1 359 ? -14.210 -54.032 71.791 1.00 31.91 359 ARG A O 1
ATOM 2826 N N . LEU A 1 360 ? -12.016 -54.331 72.242 1.00 27.47 360 LEU A N 1
ATOM 2827 C CA . LEU A 1 360 ? -12.131 -54.265 73.698 1.00 26.68 360 LEU A CA 1
ATOM 2828 C C . LEU A 1 360 ? -11.525 -52.963 74.194 1.00 28.97 360 LEU A C 1
ATOM 2829 O O . LEU A 1 360 ? -10.536 -52.488 73.641 1.00 28.79 360 LEU A O 1
ATOM 2834 N N . GLU A 1 361 ? -12.105 -52.395 75.243 1.00 23.50 361 GLU A N 1
ATOM 2835 C CA . GLU A 1 361 ? -11.599 -51.170 75.828 1.00 22.04 361 GLU A CA 1
ATOM 2836 C C . GLU A 1 361 ? -11.089 -51.468 77.224 1.00 25.39 361 GLU A C 1
ATOM 2837 O O . GLU A 1 361 ? -11.899 -51.655 78.139 1.00 25.38 361 GLU A O 1
ATOM 2843 N N . PHE A 1 362 ? -9.746 -51.542 77.386 1.00 20.34 362 PHE A N 1
ATOM 2844 C CA . PHE A 1 362 ? -9.132 -51.717 78.703 1.00 19.03 362 PHE A CA 1
ATOM 2845 C C . PHE A 1 362 ? -9.173 -50.317 79.341 1.00 22.74 362 PHE A C 1
ATOM 2846 O O . PHE A 1 362 ? -8.573 -49.366 78.819 1.00 21.94 362 PHE A O 1
ATOM 2854 N N . ARG A 1 363 ? -9.997 -50.168 80.389 1.00 19.21 363 ARG A N 1
ATOM 2855 C CA . ARG A 1 363 ? -10.240 -48.876 81.018 1.00 18.92 363 ARG A CA 1
ATOM 2856 C C . ARG A 1 363 ? -9.276 -48.500 82.124 1.00 24.21 363 ARG A C 1
ATOM 2857 O O . ARG A 1 363 ? -9.119 -47.313 82.385 1.00 24.79 363 ARG A O 1
ATOM 2865 N N . CYS A 1 364 ? -8.610 -49.488 82.751 1.00 21.32 364 CYS A N 1
ATOM 2866 C CA . CYS A 1 364 ? -7.634 -49.277 83.832 1.00 21.59 364 CYS A CA 1
ATOM 2867 C C . CYS A 1 364 ? -6.512 -48.267 83.550 1.00 22.94 364 CYS A C 1
ATOM 2868 O O . CYS A 1 364 ? -6.217 -47.498 84.470 1.00 22.73 364 CYS A O 1
ATOM 2871 N N . PRO A 1 365 ? -5.844 -48.259 82.357 1.00 17.56 365 PRO A N 1
ATOM 2872 C CA . PRO A 1 365 ? -4.710 -47.343 82.157 1.00 16.99 365 PRO A CA 1
ATOM 2873 C C . PRO A 1 365 ? -4.972 -45.859 82.297 1.00 20.42 365 PRO A C 1
ATOM 2874 O O . PRO A 1 365 ? -6.093 -45.385 82.129 1.00 19.53 365 PRO A O 1
ATOM 2878 N N . ASP A 1 366 ? -3.892 -45.133 82.596 1.00 17.13 366 ASP A N 1
ATOM 2879 C CA . ASP A 1 366 ? -3.850 -43.681 82.675 1.00 16.37 366 ASP A CA 1
ATOM 2880 C C . ASP A 1 366 ? -2.635 -43.188 81.874 1.00 18.81 366 ASP A C 1
ATOM 2881 O O . ASP A 1 366 ? -1.756 -43.988 81.534 1.00 16.34 366 ASP A O 1
ATOM 2886 N N . ALA A 1 367 ? -2.623 -41.879 81.549 1.00 15.93 367 ALA A N 1
ATOM 2887 C CA . ALA A 1 367 ? -1.614 -41.189 80.760 1.00 15.69 367 ALA A CA 1
ATOM 2888 C C . ALA A 1 367 ? -0.241 -40.901 81.449 1.00 21.42 367 ALA A C 1
ATOM 2889 O O . ALA A 1 367 ? 0.563 -40.141 80.902 1.00 22.11 367 ALA A O 1
ATOM 2891 N N . THR A 1 368 ? 0.054 -41.536 82.603 1.00 17.67 368 THR A N 1
ATOM 2892 C CA . THR A 1 368 ? 1.378 -41.419 83.237 1.00 17.61 368 THR A CA 1
ATOM 2893 C C . THR A 1 368 ? 2.282 -42.547 82.675 1.00 21.88 368 THR A C 1
ATOM 2894 O O . THR A 1 368 ? 3.494 -42.564 82.902 1.00 21.94 368 THR A O 1
ATOM 2898 N N . SER A 1 369 ? 1.666 -43.495 81.966 1.00 17.52 369 SER A N 1
ATOM 2899 C CA . SER A 1 369 ? 2.342 -44.635 81.376 1.00 16.77 369 SER A CA 1
ATOM 2900 C C . SER A 1 369 ? 3.196 -44.285 80.145 1.00 18.98 369 SER A C 1
ATOM 2901 O O . SER A 1 369 ? 2.935 -43.302 79.438 1.00 16.42 369 SER A O 1
ATOM 2904 N N . ASN A 1 370 ? 4.231 -45.118 79.907 1.00 15.75 370 ASN A N 1
ATOM 2905 C CA . ASN A 1 370 ? 5.090 -45.042 78.734 1.00 14.69 370 ASN A CA 1
ATOM 2906 C C . ASN A 1 370 ? 4.293 -45.843 77.718 1.00 19.92 370 ASN A C 1
ATOM 2907 O O . ASN A 1 370 ? 4.053 -47.037 77.957 1.00 21.49 370 ASN A O 1
ATOM 2912 N N . PRO A 1 371 ? 3.743 -45.195 76.663 1.00 14.61 371 PRO A N 1
ATOM 2913 C CA . PRO A 1 371 ? 2.844 -45.919 75.740 1.00 13.81 371 PRO A CA 1
ATOM 2914 C C . PRO A 1 371 ? 3.487 -47.094 75.034 1.00 18.23 371 PRO A C 1
ATOM 2915 O O . PRO A 1 371 ? 2.805 -48.037 74.679 1.00 17.92 371 PRO A O 1
ATOM 2919 N N . TYR A 1 372 ? 4.802 -47.028 74.833 1.00 14.91 372 TYR A N 1
ATOM 2920 C CA . TYR A 1 372 ? 5.582 -48.070 74.186 1.00 13.42 372 TYR A CA 1
ATOM 2921 C C . TYR A 1 372 ? 5.593 -49.294 75.080 1.00 19.12 372 TYR A C 1
ATOM 2922 O O . TYR A 1 372 ? 5.351 -50.388 74.580 1.00 19.79 372 TYR A O 1
ATOM 2931 N N . LEU A 1 373 ? 5.779 -49.102 76.409 1.00 15.91 373 LEU A N 1
ATOM 2932 C CA . LEU A 1 373 ? 5.789 -50.188 77.395 1.00 15.65 373 LEU A CA 1
ATOM 2933 C C . LEU A 1 373 ? 4.380 -50.704 77.683 1.00 20.90 373 LEU A C 1
ATOM 2934 O O . LEU A 1 373 ? 4.168 -51.916 77.703 1.00 21.07 373 LEU A O 1
ATOM 2939 N N . ALA A 1 374 ? 3.426 -49.789 77.923 1.00 17.44 374 ALA A N 1
ATOM 2940 C CA . ALA A 1 374 ? 2.040 -50.135 78.221 1.00 16.99 374 ALA A CA 1
ATOM 2941 C C . ALA A 1 374 ? 1.410 -50.965 77.093 1.00 19.91 374 ALA A C 1
ATOM 2942 O O . ALA A 1 374 ? 0.830 -52.010 77.379 1.00 19.67 374 ALA A O 1
ATOM 2944 N N . PHE A 1 375 ? 1.567 -50.528 75.826 1.00 16.00 375 PHE A N 1
ATOM 2945 C CA . PHE A 1 375 ? 1.016 -51.194 74.639 1.00 15.94 375 PHE A CA 1
ATOM 2946 C C . PHE A 1 375 ? 1.656 -52.556 74.386 1.00 21.51 375 PHE A C 1
ATOM 2947 O O . PHE A 1 375 ? 0.936 -53.518 74.138 1.00 22.75 375 PHE A O 1
ATOM 2955 N N . ALA A 1 376 ? 2.992 -52.649 74.476 1.00 17.54 376 ALA A N 1
ATOM 2956 C CA . ALA A 1 376 ? 3.723 -53.909 74.310 1.00 16.62 376 ALA A CA 1
ATOM 2957 C C . ALA A 1 376 ? 3.278 -54.923 75.370 1.00 20.35 376 ALA A C 1
ATOM 2958 O O . ALA A 1 376 ? 3.027 -56.071 75.017 1.00 21.07 376 ALA A O 1
ATOM 2960 N N . ALA A 1 377 ? 3.123 -54.483 76.646 1.00 16.08 377 ALA A N 1
ATOM 2961 C CA . ALA A 1 377 ? 2.686 -55.319 77.761 1.00 15.77 377 ALA A CA 1
ATOM 2962 C C . ALA A 1 377 ? 1.276 -55.865 77.535 1.00 22.16 377 ALA A C 1
ATOM 2963 O O . ALA A 1 377 ? 1.094 -57.086 77.571 1.00 23.16 377 ALA A O 1
ATOM 2965 N N . MET A 1 378 ? 0.300 -54.982 77.228 1.00 18.38 378 MET A N 1
ATOM 2966 C CA . MET A 1 378 ? -1.080 -55.367 76.928 1.00 17.74 378 MET A CA 1
ATOM 2967 C C . MET A 1 378 ? -1.155 -56.325 75.745 1.00 23.90 378 MET A C 1
ATOM 2968 O O . MET A 1 378 ? -1.985 -57.228 75.780 1.00 25.42 378 MET A O 1
ATOM 2973 N N . LEU A 1 379 ? -0.304 -56.146 74.702 1.00 21.07 379 LEU A N 1
ATOM 2974 C CA . LEU A 1 379 ? -0.279 -57.063 73.554 1.00 21.38 379 LEU A CA 1
ATOM 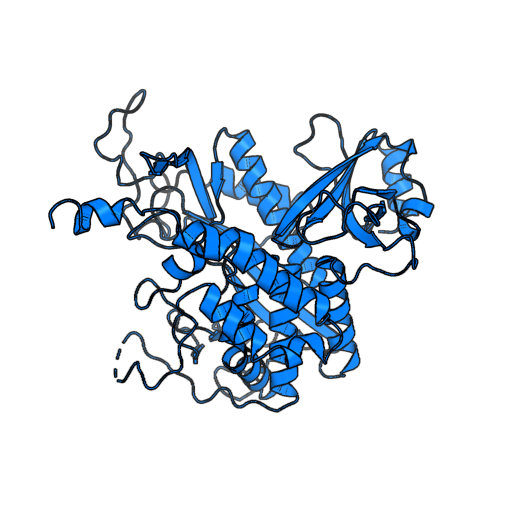2975 C C . LEU A 1 379 ? 0.129 -58.463 74.014 1.00 27.82 379 LEU A C 1
ATOM 2976 O O . LEU A 1 379 ? -0.567 -59.421 73.689 1.00 28.19 379 LEU A O 1
ATOM 2981 N N . CYS A 1 380 ? 1.234 -58.560 74.787 1.00 25.06 380 CYS A N 1
ATOM 2982 C CA . CYS A 1 380 ? 1.797 -59.792 75.347 1.00 24.93 380 CYS A CA 1
ATOM 2983 C C . CYS A 1 380 ? 0.815 -60.578 76.169 1.00 31.18 380 CYS A C 1
ATOM 2984 O O . CYS A 1 380 ? 0.773 -61.799 76.032 1.00 31.63 380 CYS A O 1
ATOM 2987 N N . ALA A 1 381 ? 0.039 -59.887 77.035 1.00 28.54 381 ALA A N 1
ATOM 2988 C CA . ALA A 1 381 ? -0.989 -60.501 77.874 1.00 28.52 381 ALA A CA 1
ATOM 2989 C C . ALA A 1 381 ? -2.108 -61.024 76.986 1.00 33.11 381 ALA A C 1
ATOM 2990 O O . ALA A 1 381 ? -2.597 -62.129 77.211 1.00 33.09 381 ALA A O 1
ATOM 2992 N N . GLY A 1 382 ? -2.442 -60.260 75.948 1.00 30.34 382 GLY A N 1
ATOM 2993 C CA . GLY A 1 382 ? -3.459 -60.622 74.967 1.00 30.81 382 GLY A CA 1
ATOM 2994 C C . GLY A 1 382 ? -3.131 -61.900 74.219 1.00 35.67 382 GLY A C 1
ATOM 2995 O O . GLY A 1 382 ? -3.945 -62.825 74.206 1.00 36.06 382 GLY A O 1
ATOM 2996 N N . ILE A 1 383 ? -1.909 -61.973 73.638 1.00 31.99 383 ILE A N 1
ATOM 2997 C CA . ILE A 1 383 ? -1.375 -63.134 72.920 1.00 31.92 383 ILE A CA 1
ATOM 29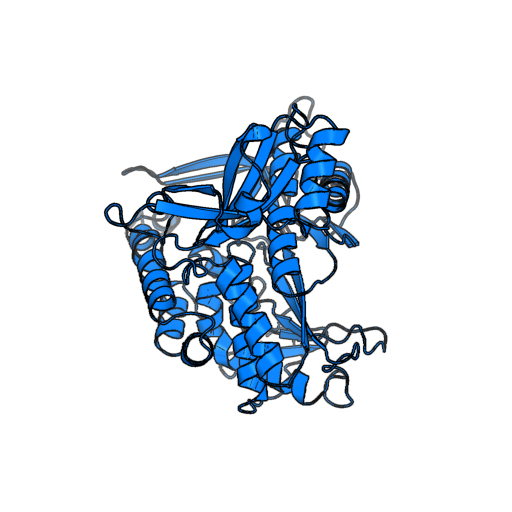98 C C . ILE A 1 383 ? -1.346 -64.384 73.837 1.00 38.37 383 ILE A C 1
ATOM 2999 O O . ILE A 1 383 ? -1.871 -65.430 73.448 1.00 38.55 383 ILE A O 1
ATOM 3004 N N . ASP A 1 384 ? -0.791 -64.255 75.063 1.00 35.90 384 ASP A N 1
ATOM 3005 C CA . ASP A 1 384 ? -0.730 -65.334 76.060 1.00 36.15 384 ASP A CA 1
ATOM 3006 C C . ASP A 1 384 ? -2.135 -65.859 76.367 1.00 41.52 384 ASP A C 1
ATOM 3007 O O . ASP A 1 384 ? -2.302 -67.047 76.624 1.00 41.75 384 ASP A O 1
ATOM 3012 N N . GLY A 1 385 ? -3.123 -64.970 76.317 1.00 38.49 385 GLY A N 1
ATOM 3013 C CA . GLY A 1 385 ? -4.517 -65.313 76.553 1.00 38.64 385 GLY A CA 1
ATOM 3014 C C . GLY A 1 385 ? -5.109 -66.220 75.496 1.00 42.67 385 GLY A C 1
ATOM 3015 O O . GLY A 1 385 ? -5.938 -67.062 75.822 1.00 41.14 385 GLY A O 1
ATOM 3016 N N . ILE A 1 386 ? -4.700 -66.035 74.223 1.00 40.92 386 ILE A N 1
ATOM 3017 C CA . ILE A 1 386 ? -5.149 -66.815 73.059 1.00 41.49 386 ILE A CA 1
ATOM 3018 C C . ILE A 1 386 ? -4.380 -68.146 73.019 1.00 47.13 386 ILE A C 1
ATOM 3019 O O . ILE A 1 386 ? -4.956 -69.193 72.697 1.00 47.97 386 ILE A O 1
ATOM 3024 N N . LYS A 1 387 ? -3.088 -68.098 73.379 1.00 43.09 387 LYS A N 1
ATOM 3025 C CA . LYS A 1 387 ? -2.195 -69.251 73.405 1.00 42.69 387 LYS A CA 1
ATOM 3026 C C . LYS A 1 387 ? -2.396 -70.178 74.610 1.00 48.76 387 LYS A C 1
ATOM 3027 O O . LYS A 1 387 ? -1.797 -71.253 74.597 1.00 50.26 387 LYS A O 1
ATOM 3033 N N . ASN A 1 388 ? -3.193 -69.801 75.651 1.00 44.54 388 ASN A N 1
ATOM 3034 C CA . ASN A 1 388 ? -3.247 -70.642 76.855 1.00 44.17 388 ASN A CA 1
ATOM 3035 C C . ASN A 1 388 ? -4.516 -71.331 77.421 1.00 49.26 388 ASN A C 1
ATOM 3036 O O . ASN A 1 388 ? -4.323 -72.174 78.304 1.00 50.04 388 ASN A O 1
ATOM 3041 N N . GLN A 1 389 ? -5.754 -71.155 76.926 1.00 45.15 389 GLN A N 1
ATOM 3042 C CA . GLN A 1 389 ? -6.365 -70.215 75.999 1.00 44.71 389 GLN A CA 1
ATOM 3043 C C . GLN A 1 389 ? -7.392 -69.611 76.969 1.00 47.76 389 GLN A C 1
ATOM 3044 O O . GLN A 1 389 ? -8.577 -69.951 76.935 1.00 47.16 389 GLN A O 1
ATOM 3050 N N . ILE A 1 390 ? -6.866 -68.801 77.919 1.00 43.31 390 ILE A N 1
ATOM 3051 C CA . ILE A 1 390 ? -7.514 -68.162 79.070 1.00 41.94 390 ILE A CA 1
ATOM 3052 C C . ILE A 1 390 ? -8.983 -67.748 78.917 1.00 45.54 390 ILE A C 1
ATOM 3053 O O . ILE A 1 390 ? -9.319 -66.855 78.130 1.00 45.84 390 ILE A O 1
ATOM 3058 N N . ASP A 1 391 ? -9.852 -68.415 79.691 1.00 40.82 391 ASP A N 1
ATOM 3059 C CA . ASP A 1 391 ? -11.276 -68.119 79.720 1.00 39.67 391 ASP A CA 1
ATOM 3060 C C . ASP A 1 391 ? -11.451 -66.858 80.567 1.00 41.06 391 ASP A C 1
ATOM 3061 O O . ASP A 1 391 ? -11.084 -66.854 81.749 1.00 39.78 391 ASP A O 1
ATOM 3066 N N . PRO A 1 392 ? -11.982 -65.773 79.959 1.00 36.80 392 PRO A N 1
ATOM 3067 C CA . PRO A 1 392 ? -12.163 -64.513 80.702 1.00 36.97 392 PRO A CA 1
ATOM 3068 C C . PRO A 1 392 ? -13.232 -64.553 81.795 1.00 41.89 392 PRO A C 1
ATOM 3069 O O . PRO A 1 392 ? -13.374 -63.592 82.568 1.00 41.09 392 PRO A O 1
ATOM 3073 N N . GLY A 1 393 ? -13.972 -65.659 81.834 1.00 38.92 393 GLY A N 1
ATOM 3074 C CA . GLY A 1 393 ? -15.086 -65.852 82.745 1.00 38.38 393 GLY A CA 1
ATOM 3075 C C . GLY A 1 393 ? -16.349 -65.373 82.066 1.00 41.00 393 GLY A C 1
ATOM 3076 O O . GLY A 1 393 ? -16.395 -65.279 80.834 1.00 38.99 393 GLY A O 1
ATOM 3077 N N . GLU A 1 394 ? -17.376 -65.063 82.858 1.00 38.59 394 GLU A N 1
ATOM 3078 C CA . GLU A 1 394 ? -18.654 -64.607 82.316 1.00 38.86 394 GLU A CA 1
ATOM 3079 C C . GLU A 1 394 ? -18.855 -63.090 82.470 1.00 43.57 394 GLU A C 1
ATOM 3080 O O . GLU A 1 394 ? -18.386 -62.524 83.466 1.00 43.36 394 GLU A O 1
ATOM 3086 N N . PRO A 1 395 ? -19.476 -62.395 81.480 1.00 40.15 395 PRO A N 1
ATOM 3087 C CA . PRO A 1 395 ? -19.612 -60.935 81.595 1.00 40.34 395 PRO A CA 1
ATOM 3088 C C . PRO A 1 395 ? -20.480 -60.489 82.751 1.00 47.14 395 PRO A C 1
ATOM 3089 O O . PRO A 1 395 ? -21.396 -61.205 83.154 1.00 48.39 395 PRO A O 1
ATOM 3093 N N . LEU A 1 396 ? -20.167 -59.317 83.296 1.00 43.94 396 LEU A N 1
ATOM 3094 C CA . LEU A 1 396 ? -20.897 -58.729 84.403 1.00 43.66 396 LEU A CA 1
ATOM 3095 C C . LEU A 1 396 ? -21.606 -57.485 83.861 1.00 50.37 396 LEU A C 1
ATOM 3096 O O . LEU A 1 396 ? -20.958 -56.457 83.652 1.00 51.11 396 LEU A O 1
ATOM 3101 N N . ASP A 1 397 ? -22.921 -57.601 83.573 1.00 47.79 397 ASP A N 1
ATOM 3102 C CA . ASP A 1 397 ? -23.737 -56.516 83.014 1.00 48.02 397 ASP A CA 1
ATOM 3103 C C . ASP A 1 397 ? -24.593 -55.823 84.104 1.00 53.87 397 ASP A C 1
ATOM 3104 O O . ASP A 1 397 ? -25.825 -55.878 84.066 1.00 54.60 397 ASP A O 1
ATOM 3109 N N . VAL A 1 398 ? -23.917 -55.195 85.099 1.00 50.31 398 VAL A N 1
ATOM 3110 C CA . VAL A 1 398 ? -24.521 -54.506 86.257 1.00 50.02 398 VAL A CA 1
ATOM 3111 C C . VAL A 1 398 ? -23.719 -53.209 86.598 1.00 53.67 398 VAL A C 1
ATOM 3112 O O . VAL A 1 398 ? -22.603 -53.019 86.102 1.00 53.04 398 VAL A O 1
ATOM 3116 N N . ASP A 1 399 ? -24.296 -52.335 87.454 1.00 50.09 399 ASP A N 1
ATOM 3117 C CA . ASP A 1 399 ? -23.680 -51.102 87.952 1.00 49.76 399 ASP A CA 1
ATOM 3118 C C . ASP A 1 399 ? -22.878 -51.465 89.242 1.00 56.11 399 ASP A C 1
ATOM 3119 O O . ASP A 1 399 ? -21.762 -51.997 89.137 1.00 55.91 399 ASP A O 1
ATOM 3123 N N . ILE A 1 400 ? -23.470 -51.217 90.444 1.00 53.36 400 ILE A N 1
ATOM 3124 C CA . ILE A 1 400 ? -22.877 -51.494 91.767 1.00 83.33 400 ILE A CA 1
ATOM 3125 C C . ILE A 1 400 ? -23.845 -52.187 92.739 1.00 102.71 400 ILE A C 1
ATOM 3126 O O . ILE A 1 400 ? -25.031 -52.339 92.448 1.00 62.25 400 ILE A O 1
ATOM 3131 N N . GLU A 1 407 ? -20.300 -60.158 98.022 1.00 62.78 407 GLU A N 1
ATOM 3132 C CA . GLU A 1 407 ? -20.930 -59.979 96.714 1.00 62.92 407 GLU A CA 1
ATOM 3133 C C . GLU A 1 407 ? -19.945 -59.358 95.691 1.00 66.74 407 GLU A C 1
ATOM 3134 O O . GLU A 1 407 ? -19.670 -59.962 94.644 1.00 66.29 407 GLU A O 1
ATOM 3140 N N . LEU A 1 408 ? -19.411 -58.160 96.012 1.00 62.23 408 LEU A N 1
ATOM 3141 C CA . LEU A 1 408 ? -18.433 -57.432 95.197 1.00 61.49 408 LEU A CA 1
ATOM 3142 C C . LEU A 1 408 ? -17.014 -58.020 95.435 1.00 64.08 408 LEU A C 1
ATOM 3143 O O . LEU A 1 408 ? -16.047 -57.605 94.790 1.00 63.35 408 LEU A O 1
ATOM 3148 N N . ALA A 1 409 ? -16.912 -59.000 96.361 1.00 59.71 409 ALA A N 1
ATOM 3149 C CA . ALA A 1 409 ? -15.683 -59.707 96.729 1.00 58.88 409 ALA A CA 1
ATOM 3150 C C . ALA A 1 409 ? -15.508 -60.967 95.876 1.00 61.06 409 ALA A C 1
ATOM 3151 O O . ALA A 1 409 ? -14.427 -61.563 95.868 1.00 60.71 409 ALA A O 1
ATOM 3153 N N . LYS A 1 410 ? -16.578 -61.362 95.155 1.00 56.25 410 LYS A N 1
ATOM 3154 C CA . LYS A 1 410 ? -16.614 -62.530 94.271 1.00 55.47 410 LYS A CA 1
ATOM 3155 C C . LYS A 1 410 ? -15.764 -62.278 93.021 1.00 56.61 410 LYS A C 1
ATOM 3156 O O . LYS A 1 410 ? -15.173 -63.208 92.462 1.00 55.91 410 LYS A O 1
ATOM 3162 N N . ILE A 1 411 ? -15.715 -61.004 92.601 1.00 51.04 411 ILE A N 1
ATOM 3163 C CA . ILE A 1 411 ? -14.978 -60.513 91.441 1.00 49.80 411 ILE A CA 1
ATOM 3164 C C . ILE A 1 411 ? -13.519 -60.134 91.797 1.00 50.20 411 ILE A C 1
ATOM 3165 O O . ILE A 1 411 ? -13.306 -59.393 92.767 1.00 49.27 411 ILE A O 1
ATOM 3170 N N . PRO A 1 412 ? -12.502 -60.653 91.047 1.00 44.41 412 PRO A N 1
ATOM 3171 C CA . PRO A 1 412 ? -11.102 -60.293 91.360 1.00 42.95 412 PRO A CA 1
ATOM 3172 C C . PRO A 1 412 ? -10.857 -58.794 91.189 1.00 44.37 412 PRO A C 1
ATOM 3173 O O . PRO A 1 412 ? -11.445 -58.160 90.300 1.00 43.89 412 PRO A O 1
ATOM 3177 N N . SER A 1 413 ? -10.017 -58.223 92.068 1.00 38.45 413 SER A N 1
ATOM 3178 C CA . SER A 1 413 ? -9.716 -56.797 92.053 1.00 36.52 413 SER A CA 1
ATOM 3179 C C . SER A 1 413 ? -8.283 -56.468 91.619 1.00 35.56 413 SER A C 1
ATOM 3180 O O . SER A 1 413 ? -7.384 -57.306 91.716 1.00 33.80 413 SER A O 1
ATOM 3183 N N . THR A 1 414 ? -8.098 -55.230 91.124 1.00 30.42 414 THR A N 1
ATOM 3184 C CA . THR A 1 414 ? -6.822 -54.643 90.702 1.00 29.38 414 THR A CA 1
ATOM 3185 C C . THR A 1 414 ? -5.968 -54.300 91.951 1.00 30.96 414 THR A C 1
ATOM 3186 O O . THR A 1 414 ? -6.548 -54.078 93.019 1.00 30.07 414 THR A O 1
ATOM 3190 N N . PRO A 1 415 ? -4.618 -54.165 91.845 1.00 26.64 415 PRO A N 1
ATOM 3191 C CA . PRO A 1 415 ? -3.826 -53.736 93.013 1.00 25.85 415 PRO A CA 1
ATOM 3192 C C . PRO A 1 415 ? -4.264 -52.363 93.533 1.00 29.68 415 PRO A C 1
ATOM 3193 O O . PRO A 1 415 ? -4.769 -51.539 92.764 1.00 29.57 415 PRO A O 1
ATOM 3197 N N . GLY A 1 416 ? -4.097 -52.147 94.834 1.00 25.92 416 GLY A N 1
ATOM 3198 C CA . GLY A 1 416 ? -4.487 -50.906 95.496 1.00 25.27 416 GLY A CA 1
ATOM 3199 C C . GLY A 1 416 ? -3.370 -49.897 95.661 1.00 28.29 416 GLY A C 1
ATOM 3200 O O . GLY A 1 416 ? -3.598 -48.796 96.182 1.00 28.68 416 GLY A O 1
ATOM 3201 N N . SER A 1 417 ? -2.146 -50.273 95.240 1.00 22.33 417 SER A N 1
ATOM 3202 C CA . SER A 1 417 ? -0.970 -49.412 95.327 1.00 20.84 417 SER A CA 1
ATOM 3203 C C . SER A 1 417 ? 0.051 -49.756 94.253 1.00 23.20 417 SER A C 1
ATOM 3204 O O . SER A 1 417 ? -0.088 -50.773 93.567 1.00 22.52 417 SER A O 1
ATOM 3207 N N . LEU A 1 418 ? 1.064 -48.893 94.087 1.00 19.07 418 LEU A N 1
ATOM 3208 C CA . LEU A 1 418 ? 2.127 -49.097 93.108 1.00 18.72 418 LEU A CA 1
ATOM 3209 C C . LEU A 1 418 ? 2.998 -50.315 93.467 1.00 24.75 418 LEU A C 1
ATOM 3210 O O . LEU A 1 418 ? 3.244 -51.146 92.591 1.00 25.06 418 LEU A O 1
ATOM 3215 N N . GLU A 1 419 ? 3.391 -50.460 94.754 1.00 21.89 419 GLU A N 1
ATOM 3216 C CA . GLU A 1 419 ? 4.179 -51.604 95.233 1.00 22.01 419 GLU A CA 1
ATOM 3217 C C . GLU A 1 419 ? 3.451 -52.930 94.980 1.00 26.53 419 GLU A C 1
ATOM 3218 O O . GLU A 1 419 ? 4.084 -53.899 94.548 1.00 27.11 419 GLU A O 1
ATOM 3224 N N . ALA A 1 420 ? 2.110 -52.943 95.183 1.00 21.24 420 ALA A N 1
ATOM 3225 C CA . ALA A 1 420 ? 1.252 -54.095 94.933 1.00 20.00 420 ALA A CA 1
ATOM 3226 C C . ALA A 1 420 ? 1.304 -54.481 93.450 1.00 25.75 420 ALA A C 1
ATOM 3227 O O . ALA A 1 420 ? 1.465 -55.661 93.150 1.00 26.63 420 ALA A O 1
ATOM 3229 N N . ALA A 1 421 ? 1.267 -53.494 92.527 1.00 22.61 421 ALA A N 1
ATOM 3230 C CA . ALA A 1 421 ? 1.387 -53.751 91.085 1.00 22.29 421 ALA A CA 1
ATOM 3231 C C . ALA A 1 421 ? 2.799 -54.255 90.755 1.00 26.63 421 ALA A C 1
ATOM 3232 O O . ALA A 1 421 ? 2.951 -55.135 89.907 1.00 26.27 421 ALA A O 1
ATOM 3234 N N . LEU A 1 422 ? 3.825 -53.712 91.444 1.00 23.28 422 LEU A N 1
ATOM 3235 C CA . LEU A 1 422 ? 5.215 -54.138 91.268 1.00 23.21 422 LEU A CA 1
ATOM 3236 C C . LEU A 1 422 ? 5.417 -55.572 91.799 1.00 29.04 422 LEU A C 1
ATOM 3237 O O . LEU A 1 422 ? 6.243 -56.305 91.255 1.00 28.70 422 LEU A O 1
ATOM 3242 N N . GLU A 1 423 ? 4.652 -55.963 92.855 1.00 26.32 423 GLU A N 1
ATOM 3243 C CA . GLU A 1 423 ? 4.669 -57.299 93.456 1.00 26.00 423 GLU A CA 1
ATOM 3244 C C . GLU A 1 423 ? 4.095 -58.282 92.451 1.00 28.71 423 GLU A C 1
ATOM 3245 O O . GLU A 1 423 ? 4.684 -59.331 92.223 1.00 28.74 423 GLU A O 1
ATOM 3251 N N . ALA A 1 424 ? 2.971 -57.904 91.819 1.00 24.79 424 ALA A N 1
ATOM 3252 C CA . ALA A 1 424 ? 2.253 -58.677 90.805 1.00 24.64 424 ALA A CA 1
ATOM 3253 C C . ALA A 1 424 ? 3.083 -58.867 89.541 1.00 30.35 424 ALA A C 1
ATOM 3254 O O . ALA A 1 424 ? 2.874 -59.842 88.831 1.00 30.67 424 ALA A O 1
ATOM 3256 N N . LEU A 1 425 ? 4.013 -57.940 89.257 1.00 27.71 425 LEU A N 1
ATOM 3257 C CA . LEU A 1 425 ? 4.915 -58.031 88.108 1.00 27.65 425 LEU A CA 1
ATOM 3258 C C . LEU A 1 425 ? 6.030 -59.050 88.417 1.00 33.73 425 LEU A C 1
ATOM 3259 O O . LEU A 1 425 ? 6.405 -59.814 87.534 1.00 33.60 425 LEU A O 1
ATOM 3264 N N . GLU A 1 426 ? 6.541 -59.075 89.665 1.00 31.40 426 GLU A N 1
ATOM 3265 C CA . GLU A 1 426 ? 7.588 -60.021 90.060 1.00 31.94 426 GLU A CA 1
ATOM 3266 C C . GLU A 1 426 ? 7.066 -61.457 90.005 1.00 37.17 426 GLU A C 1
ATOM 3267 O O . GLU A 1 426 ? 7.786 -62.367 89.593 1.00 37.73 426 GLU A O 1
ATOM 3273 N N . LYS A 1 427 ? 5.806 -61.645 90.396 1.00 33.48 427 LYS A N 1
ATOM 3274 C CA . LYS A 1 427 ? 5.153 -62.942 90.406 1.00 33.10 427 LYS A CA 1
ATOM 3275 C C . LYS A 1 427 ? 4.755 -63.380 88.997 1.00 37.19 427 LYS A C 1
ATOM 3276 O O . LYS A 1 427 ? 4.935 -64.546 88.650 1.00 38.91 427 LYS A O 1
ATOM 3282 N N . ASP A 1 428 ? 4.262 -62.444 88.176 1.00 31.82 428 ASP A N 1
ATOM 3283 C CA . ASP A 1 428 ? 3.762 -62.713 86.832 1.00 30.82 428 ASP A CA 1
ATOM 3284 C C . ASP A 1 428 ? 4.410 -61.837 85.741 1.00 34.75 428 ASP A C 1
ATOM 3285 O O . ASP A 1 428 ? 3.859 -60.801 85.359 1.00 33.97 428 ASP A O 1
ATOM 3290 N N . HIS A 1 429 ? 5.583 -62.261 85.234 1.00 31.86 429 HIS A N 1
ATOM 3291 C CA . HIS A 1 429 ? 6.273 -61.521 84.168 1.00 31.81 429 HIS A CA 1
ATOM 3292 C C . HIS A 1 429 ? 6.733 -62.381 82.994 1.00 34.69 429 HIS A C 1
ATOM 3293 O O . HIS A 1 429 ? 7.296 -61.848 82.038 1.00 33.83 429 HIS A O 1
ATOM 3300 N N . GLU A 1 430 ? 6.460 -63.700 83.051 1.00 31.26 430 GLU A N 1
ATOM 3301 C CA . GLU A 1 430 ? 6.841 -64.673 82.026 1.00 30.67 430 GLU A CA 1
ATOM 3302 C C . GLU A 1 430 ? 6.167 -64.418 80.680 1.00 33.40 430 GLU A C 1
ATOM 3303 O O . GLU A 1 430 ? 6.773 -64.679 79.636 1.00 33.15 430 GLU A O 1
ATOM 3309 N N . PHE A 1 431 ? 4.945 -63.855 80.703 1.00 28.82 431 PHE A N 1
ATOM 3310 C CA . PHE A 1 431 ? 4.190 -63.515 79.497 1.00 28.01 431 PHE A CA 1
ATOM 3311 C C . PHE A 1 431 ? 4.853 -62.374 78.700 1.00 30.79 431 PHE A C 1
ATOM 3312 O O . PHE A 1 431 ? 4.550 -62.208 77.516 1.00 30.60 431 PHE A O 1
ATOM 3320 N N . LEU A 1 432 ? 5.772 -61.616 79.358 1.00 26.58 432 LEU A N 1
ATOM 3321 C CA . LEU A 1 432 ? 6.545 -60.485 78.819 1.00 26.05 432 LEU A CA 1
ATOM 3322 C C . LEU A 1 432 ? 7.951 -60.901 78.425 1.00 31.74 432 LEU A C 1
ATOM 3323 O O . LEU A 1 432 ? 8.373 -60.659 77.298 1.00 31.53 432 LEU A O 1
ATOM 3328 N N . THR A 1 433 ? 8.690 -61.483 79.390 1.00 30.65 433 THR A N 1
ATOM 3329 C CA . THR A 1 433 ? 10.089 -61.910 79.316 1.00 31.22 433 THR A CA 1
ATOM 3330 C C . THR A 1 433 ? 10.329 -63.107 78.409 1.00 37.95 433 THR A C 1
ATOM 3331 O O . THR A 1 433 ? 11.136 -63.000 77.486 1.00 37.51 433 THR A O 1
ATOM 3335 N N . GLY A 1 434 ? 9.635 -64.223 78.679 1.00 36.87 434 GLY A N 1
ATOM 3336 C CA . GLY A 1 434 ? 9.729 -65.479 77.932 1.00 37.35 434 GLY A CA 1
ATOM 3337 C C . GLY A 1 434 ? 9.577 -65.318 76.437 1.00 42.04 434 GLY A C 1
ATOM 3338 O O . GLY A 1 434 ? 10.092 -66.117 75.645 1.00 41.57 434 GLY A O 1
ATOM 3339 N N . THR A 1 435 ? 8.891 -64.240 76.067 1.00 39.37 435 THR A N 1
ATOM 3340 C CA . THR A 1 435 ? 8.626 -63.792 74.710 1.00 39.30 435 THR A CA 1
ATOM 3341 C C . THR A 1 435 ? 9.927 -63.249 74.054 1.00 41.71 435 THR A C 1
ATOM 3342 O O . THR A 1 435 ? 10.204 -63.544 72.887 1.00 41.06 435 THR A O 1
ATOM 3346 N N . GLY A 1 436 ? 10.688 -62.472 74.829 1.00 36.47 436 GLY A N 1
ATOM 3347 C CA . GLY A 1 436 ? 11.909 -61.795 74.405 1.00 35.11 436 GLY A CA 1
ATOM 3348 C C . GLY A 1 436 ? 11.730 -60.285 74.305 1.00 35.97 436 GLY A C 1
ATOM 3349 O O . GLY A 1 436 ? 12.714 -59.542 74.271 1.00 35.31 436 GLY A O 1
ATOM 3350 N N . VAL A 1 437 ? 10.457 -59.826 74.257 1.00 30.49 437 VAL A N 1
ATOM 3351 C CA . VAL A 1 437 ? 10.024 -58.427 74.145 1.00 29.61 437 VAL A CA 1
ATOM 3352 C C . VAL A 1 437 ? 10.620 -57.571 75.269 1.00 32.64 437 VAL A C 1
ATOM 3353 O O . VAL A 1 437 ? 11.374 -56.639 74.986 1.00 32.24 437 VAL A O 1
ATOM 3357 N N . PHE A 1 438 ? 10.324 -57.924 76.529 1.00 28.29 438 PHE A N 1
ATOM 3358 C CA . PHE A 1 438 ? 10.889 -57.287 77.716 1.00 27.47 438 PHE A CA 1
ATOM 3359 C C . PHE A 1 438 ? 11.966 -58.243 78.212 1.00 31.36 438 PHE A C 1
ATOM 3360 O O . PHE A 1 438 ? 11.748 -59.456 78.212 1.00 30.35 438 PHE A O 1
ATOM 3368 N N . SER A 1 439 ? 13.128 -57.716 78.600 1.00 28.25 439 SER A N 1
ATOM 3369 C CA . SER A 1 439 ? 14.200 -58.552 79.127 1.00 28.10 439 SER A CA 1
ATOM 3370 C C . SER A 1 439 ? 14.018 -58.660 80.646 1.00 33.06 439 SER A C 1
ATOM 3371 O O . SER A 1 439 ? 13.513 -57.706 81.248 1.00 33.05 439 SER A O 1
ATOM 3374 N N . PRO A 1 440 ? 14.437 -59.772 81.311 1.00 29.65 440 PRO A N 1
ATOM 3375 C CA . PRO A 1 440 ? 14.298 -59.839 82.782 1.00 28.88 440 PRO A CA 1
ATOM 3376 C C . PRO A 1 440 ? 15.096 -58.723 83.457 1.00 32.26 440 PRO A C 1
ATOM 3377 O O . PRO A 1 440 ? 14.777 -58.317 84.571 1.00 31.44 440 PRO A O 1
ATOM 3381 N N . ASP A 1 441 ? 16.113 -58.210 82.748 1.00 29.80 441 ASP A N 1
ATOM 3382 C CA . ASP A 1 441 ? 16.967 -57.115 83.192 1.00 30.52 441 ASP A CA 1
ATOM 3383 C C . ASP A 1 441 ? 16.132 -55.843 83.317 1.00 33.38 441 ASP A C 1
ATOM 3384 O O . ASP A 1 441 ? 16.129 -55.217 84.377 1.00 32.13 441 ASP A O 1
ATOM 3389 N N . PHE A 1 442 ? 15.375 -55.513 82.249 1.00 29.74 442 PHE A N 1
ATOM 3390 C CA . PHE A 1 442 ? 14.484 -54.360 82.182 1.00 29.20 442 PHE A CA 1
ATOM 3391 C C . PHE A 1 442 ? 13.377 -54.446 83.249 1.00 32.35 442 PHE A C 1
ATOM 3392 O O . PHE A 1 442 ? 13.171 -53.476 83.981 1.00 33.53 442 PHE A O 1
ATOM 3400 N N . VAL A 1 443 ? 12.677 -55.591 83.336 1.00 26.08 443 VAL A N 1
ATOM 3401 C CA . VAL A 1 443 ? 11.619 -55.822 84.325 1.00 25.19 443 VAL A CA 1
ATOM 3402 C C . VAL A 1 443 ? 12.121 -55.593 85.779 1.00 31.11 443 VAL A C 1
ATOM 3403 O O . VAL A 1 443 ? 11.412 -54.972 86.567 1.00 31.44 443 VAL A O 1
ATOM 3407 N N . GLU A 1 444 ? 13.355 -56.036 86.102 1.00 28.47 444 GLU A N 1
ATOM 3408 C CA . GLU A 1 444 ? 13.978 -55.843 87.422 1.00 28.33 444 GLU A CA 1
ATOM 3409 C C . GLU A 1 444 ? 14.331 -54.357 87.668 1.00 30.46 444 GLU A C 1
ATOM 3410 O O . GLU A 1 444 ? 14.100 -53.865 88.769 1.00 30.09 444 GLU A O 1
ATOM 3416 N N . SER A 1 445 ? 14.909 -53.659 86.658 1.00 25.53 445 SER A N 1
ATOM 3417 C CA . SER A 1 445 ? 15.304 -52.249 86.755 1.00 24.90 445 SER A CA 1
ATOM 3418 C C . SER A 1 445 ? 14.069 -51.343 86.893 1.00 28.64 445 SER A C 1
ATOM 3419 O O . SER A 1 445 ? 14.136 -50.317 87.576 1.00 29.32 445 SER A O 1
ATOM 3422 N N . TRP A 1 446 ? 12.946 -51.739 86.261 1.00 23.14 446 TRP A N 1
ATOM 3423 C CA . TRP A 1 446 ? 11.666 -51.051 86.345 1.00 22.19 446 TRP A CA 1
ATOM 3424 C C . TRP A 1 446 ? 11.153 -51.047 87.796 1.00 25.20 446 TRP A C 1
ATOM 3425 O O . TRP A 1 446 ? 10.820 -49.980 88.312 1.00 26.77 446 TRP A O 1
ATOM 3436 N N . ILE A 1 447 ? 11.106 -52.225 88.446 1.00 18.54 447 ILE A N 1
ATOM 3437 C CA . ILE A 1 447 ? 10.660 -52.382 89.828 1.00 17.52 447 ILE A CA 1
ATOM 3438 C C . ILE A 1 447 ? 11.560 -51.584 90.747 1.00 22.39 447 ILE A C 1
ATOM 3439 O O . ILE A 1 447 ? 11.066 -50.851 91.591 1.00 22.55 447 ILE A O 1
ATOM 3444 N N . GLU A 1 448 ? 12.873 -51.713 90.571 1.00 20.55 448 GLU A N 1
ATOM 3445 C CA . GLU A 1 448 ? 13.873 -51.022 91.382 1.00 21.00 448 GLU A CA 1
ATOM 3446 C C . GLU A 1 448 ? 13.757 -49.490 91.264 1.00 24.10 448 GLU A C 1
ATOM 3447 O O . GLU A 1 448 ? 13.691 -48.828 92.299 1.00 22.56 448 GLU A O 1
ATOM 3453 N N . TYR A 1 449 ? 13.663 -48.940 90.022 1.00 21.56 449 TYR A N 1
ATOM 3454 C CA . TYR A 1 449 ? 13.502 -47.494 89.782 1.00 22.00 449 TYR A CA 1
ATOM 3455 C C . TYR A 1 449 ? 12.222 -46.964 90.457 1.00 27.23 449 TYR A C 1
ATOM 3456 O O . TYR A 1 449 ? 12.271 -45.906 91.091 1.00 27.07 449 TYR A O 1
ATOM 3465 N N . LYS A 1 450 ? 11.083 -47.689 90.305 1.00 23.60 450 LYS A N 1
ATOM 3466 C CA . LYS A 1 450 ? 9.789 -47.309 90.892 1.00 22.88 450 LYS A CA 1
ATOM 3467 C C . LYS A 1 450 ? 9.769 -47.364 92.427 1.00 27.87 450 LYS A C 1
ATOM 3468 O O . LYS A 1 450 ? 9.157 -46.501 93.053 1.00 28.28 450 LYS A O 1
ATOM 3474 N N . LEU A 1 451 ? 10.447 -48.352 93.031 1.00 24.80 451 LEU A N 1
ATOM 3475 C CA . LEU A 1 451 ? 10.520 -48.484 94.489 1.00 24.86 451 LEU A CA 1
ATOM 3476 C C . LEU A 1 451 ? 11.409 -47.414 95.107 1.00 30.21 451 LEU A C 1
ATOM 3477 O O . LEU A 1 451 ? 11.007 -46.774 96.074 1.00 30.53 451 LEU A O 1
ATOM 3482 N N . ASP A 1 452 ? 12.607 -47.213 94.544 1.00 27.00 452 ASP A N 1
ATOM 3483 C CA . ASP A 1 452 ? 13.592 -46.261 95.048 1.00 26.69 452 ASP A CA 1
ATOM 3484 C C . ASP A 1 452 ? 13.250 -44.798 94.790 1.00 29.12 452 ASP A C 1
ATOM 3485 O O . ASP A 1 452 ? 13.629 -43.952 95.599 1.00 29.96 452 ASP A O 1
ATOM 3490 N N . ASN A 1 453 ? 12.593 -44.485 93.658 1.00 23.28 453 ASN A N 1
ATOM 3491 C CA . ASN A 1 453 ? 12.294 -43.102 93.272 1.00 21.44 453 ASN A CA 1
ATOM 3492 C C . ASN A 1 453 ? 10.860 -42.625 93.484 1.00 22.61 453 ASN A C 1
ATOM 3493 O O . ASN A 1 453 ? 10.624 -41.415 93.418 1.00 21.45 453 ASN A O 1
ATOM 3498 N N . GLU A 1 454 ? 9.906 -43.554 93.744 1.00 17.45 454 GLU A N 1
ATOM 3499 C CA . GLU A 1 454 ? 8.494 -43.216 93.936 1.00 15.83 454 GLU A CA 1
ATOM 3500 C C . GLU A 1 454 ? 7.853 -43.829 95.175 1.00 19.68 454 GLU A C 1
ATOM 3501 O O . GLU A 1 454 ? 7.359 -43.081 96.013 1.00 18.95 454 GLU A O 1
ATOM 3507 N N . VAL A 1 455 ? 7.846 -45.174 95.304 1.00 17.65 455 VAL A N 1
ATOM 3508 C CA . VAL A 1 455 ? 7.229 -45.873 96.450 1.00 17.59 455 VAL A CA 1
ATOM 3509 C C . VAL A 1 455 ? 7.875 -45.469 97.783 1.00 22.80 455 VAL A C 1
ATOM 3510 O O . VAL A 1 455 ? 7.167 -44.990 98.664 1.00 22.32 455 VAL A O 1
ATOM 3514 N N . ASN A 1 456 ? 9.212 -45.628 97.912 1.00 20.97 456 ASN A N 1
ATOM 3515 C CA . ASN A 1 456 ? 9.952 -45.271 99.131 1.00 21.35 456 ASN A CA 1
ATOM 3516 C C . ASN A 1 456 ? 9.968 -43.765 99.442 1.00 26.14 456 ASN A C 1
ATOM 3517 O O . ASN A 1 456 ? 9.580 -43.433 100.565 1.00 27.62 456 ASN A O 1
ATOM 3522 N N . PRO A 1 457 ? 10.291 -42.825 98.503 1.00 20.90 457 PRO A N 1
ATOM 3523 C CA . PRO A 1 457 ? 10.181 -41.392 98.844 1.00 20.15 457 PRO A CA 1
ATOM 3524 C C . PRO A 1 457 ? 8.789 -40.990 99.371 1.00 24.92 457 PRO A C 1
ATOM 3525 O O . PRO A 1 457 ? 8.726 -40.216 100.322 1.00 25.17 457 PRO A O 1
ATOM 3529 N N . MET A 1 458 ? 7.686 -41.549 98.803 1.00 21.54 458 MET A N 1
ATOM 3530 C CA . MET A 1 458 ? 6.300 -41.274 99.233 1.00 21.10 458 MET A CA 1
ATOM 3531 C C . MET A 1 458 ? 5.984 -41.738 100.652 1.00 26.49 458 MET A C 1
ATOM 3532 O O . MET A 1 458 ? 5.303 -41.015 101.376 1.00 26.69 458 MET A O 1
ATOM 3537 N N . ARG A 1 459 ? 6.457 -42.943 101.045 1.00 23.88 459 ARG A N 1
ATOM 3538 C CA . ARG A 1 459 ? 6.256 -43.526 102.382 1.00 24.43 459 ARG A CA 1
ATOM 3539 C C . ARG A 1 459 ? 6.873 -42.639 103.486 1.00 28.93 459 ARG A C 1
ATOM 3540 O O . ARG A 1 459 ? 6.423 -42.686 104.628 1.00 30.27 459 ARG A O 1
ATOM 3548 N N . LEU A 1 460 ? 7.902 -41.859 103.135 1.00 23.15 460 LEU A N 1
ATOM 3549 C CA . LEU A 1 460 ? 8.673 -40.998 104.021 1.00 22.98 460 LEU A CA 1
ATOM 3550 C C . LEU A 1 460 ? 8.022 -39.668 104.329 1.00 27.95 460 LEU A C 1
ATOM 3551 O O . LEU A 1 460 ? 8.243 -39.122 105.406 1.00 28.70 460 LEU A O 1
ATOM 3556 N N . ARG A 1 461 ? 7.256 -39.130 103.376 1.00 24.49 461 ARG A N 1
ATOM 3557 C CA . ARG A 1 461 ? 6.640 -37.802 103.438 1.00 23.46 461 ARG A CA 1
ATOM 3558 C C . ARG A 1 461 ? 5.265 -37.674 104.111 1.00 27.22 461 ARG A C 1
ATOM 3559 O O . ARG A 1 461 ? 4.288 -38.240 103.610 1.00 27.00 461 ARG A O 1
ATOM 3567 N N . PRO A 1 462 ? 5.156 -36.860 105.200 1.00 22.46 462 PRO A N 1
ATOM 3568 C CA . PRO A 1 462 ? 3.838 -36.645 105.824 1.00 20.97 462 PRO A CA 1
ATOM 3569 C C . PRO A 1 462 ? 2.856 -35.997 104.849 1.00 22.29 462 PRO A C 1
ATOM 3570 O O . PRO A 1 462 ? 3.221 -35.089 104.103 1.00 21.59 462 PRO A O 1
ATOM 3574 N N . HIS A 1 463 ? 1.625 -36.507 104.839 1.00 17.33 463 HIS A N 1
ATOM 3575 C CA . HIS A 1 463 ? 0.519 -36.051 104.010 1.00 16.07 463 HIS A CA 1
ATOM 3576 C C . HIS A 1 463 ? -0.244 -34.963 104.792 1.00 20.45 463 HIS A C 1
ATOM 3577 O O . HIS A 1 463 ? -0.499 -35.156 105.979 1.00 21.49 463 HIS A O 1
ATOM 3584 N N . PRO A 1 464 ? -0.660 -33.843 104.157 1.00 15.43 464 PRO A N 1
ATOM 3585 C CA . PRO A 1 464 ? -1.435 -32.808 104.881 1.00 14.80 464 PRO A CA 1
ATOM 3586 C C . PRO A 1 464 ? -2.717 -33.277 105.583 1.00 16.83 464 PRO A C 1
ATOM 3587 O O . PRO A 1 464 ? -3.067 -32.720 106.623 1.00 16.29 464 PRO A O 1
ATOM 3591 N N . TYR A 1 465 ? -3.413 -34.290 105.018 1.00 12.42 465 TYR A N 1
ATOM 3592 C CA . TYR A 1 465 ? -4.644 -34.857 105.583 1.00 11.44 465 TYR A CA 1
ATOM 3593 C C . TYR A 1 465 ? -4.353 -35.608 106.889 1.00 14.45 465 TYR A C 1
ATOM 3594 O O . TYR A 1 465 ? -5.270 -35.820 107.700 1.00 14.48 465 TYR A O 1
ATOM 3603 N N . GLU A 1 466 ? -3.065 -35.952 107.119 1.00 8.85 466 GLU A N 1
ATOM 3604 C CA . GLU A 1 466 ? -2.622 -36.582 108.359 1.00 8.35 466 GLU A CA 1
ATOM 3605 C C . GLU A 1 466 ? -2.659 -35.581 109.509 1.00 13.70 466 GLU A C 1
ATOM 3606 O O . GLU A 1 466 ? -2.744 -35.995 110.663 1.00 14.82 466 GLU A O 1
ATOM 3612 N N . PHE A 1 467 ? -2.664 -34.267 109.195 1.00 8.93 467 PHE A N 1
ATOM 3613 C CA . PHE A 1 467 ? -2.817 -33.203 110.185 1.00 7.72 467 PHE A CA 1
ATOM 3614 C C . PHE A 1 467 ? -4.281 -33.072 110.517 1.00 14.24 467 PHE A C 1
ATOM 3615 O O . PHE A 1 467 ? -4.634 -32.933 111.689 1.00 14.54 467 PHE A O 1
ATOM 3623 N N . SER A 1 468 ? -5.143 -33.180 109.487 1.00 12.89 468 SER A N 1
ATOM 3624 C CA . SER A 1 468 ? -6.601 -33.117 109.614 1.00 13.36 468 SER A CA 1
ATOM 3625 C C . SER A 1 468 ? -7.086 -34.234 110.543 1.00 17.30 468 SER A C 1
ATOM 3626 O O . SER A 1 468 ? -7.918 -33.989 111.415 1.00 17.90 468 SER A O 1
ATOM 3629 N N . LEU A 1 469 ? -6.507 -35.438 110.406 1.00 12.19 469 LEU A N 1
ATOM 3630 C CA . LEU A 1 469 ? -6.896 -36.578 111.217 1.00 10.86 469 LEU A CA 1
ATOM 3631 C C . LEU A 1 469 ? -6.134 -36.685 112.540 1.00 14.89 469 LEU A C 1
ATOM 3632 O O . LEU A 1 469 ? -6.700 -37.139 113.543 1.00 13.15 469 LEU A O 1
ATOM 3637 N N . TYR A 1 470 ? -4.835 -36.336 112.533 1.00 12.52 470 TYR A N 1
ATOM 3638 C CA . TYR A 1 470 ? -3.999 -36.595 113.693 1.00 12.35 470 TYR A CA 1
ATOM 3639 C C . TYR A 1 470 ? -3.371 -35.473 114.502 1.00 16.63 470 TYR A C 1
ATOM 3640 O O . TYR A 1 470 ? -2.825 -35.792 115.560 1.00 16.87 470 TYR A O 1
ATOM 3649 N N . TYR A 1 471 ? -3.438 -34.197 114.080 1.00 13.57 471 TYR A N 1
ATOM 3650 C CA . TYR A 1 471 ? -2.812 -33.127 114.880 1.00 13.95 471 TYR A CA 1
ATOM 3651 C C . TYR A 1 471 ? -3.133 -33.223 116.391 1.00 21.46 471 TYR A C 1
ATOM 3652 O O . TYR A 1 471 ? -2.214 -33.177 117.209 1.00 20.20 471 TYR A O 1
ATOM 3661 N N . ASP A 1 472 ? -4.419 -33.446 116.742 1.00 22.50 472 ASP A N 1
ATOM 3662 C CA . ASP A 1 472 ? -4.851 -33.725 118.118 1.00 24.09 472 ASP A CA 1
ATOM 3663 C C . ASP A 1 472 ? -4.845 -35.245 118.286 1.00 33.84 472 ASP A C 1
ATOM 3664 O O . ASP A 1 472 ? -5.423 -35.954 117.450 1.00 36.51 472 ASP A O 1
ATOM 3669 N N . CYS A 1 473 ? -4.125 -35.760 119.292 1.00 30.64 473 CYS A N 1
ATOM 3670 C CA . CYS A 1 473 ? -4.012 -37.207 119.536 1.00 52.10 473 CYS A CA 1
ATOM 3671 C C . CYS A 1 473 ? -3.356 -37.469 120.873 1.00 76.84 473 CYS A C 1
ATOM 3672 O O . CYS A 1 473 ? -2.563 -36.645 121.312 1.00 44.45 473 CYS A O 1
#

Nearest PDB structures (foldseek):
  3ng0-assembly1_A  TM=1.002E+00  e=1.455E-87  Synechocystis sp. PCC 6803
  8v22-assembly1_C  TM=9.888E-01  e=1.263E-56  Escherichia coli
  8v22-assembly1_L  TM=9.880E-01  e=2.090E-56  Escherichia coli
  1lgr-assembly1_A  TM=9.879E-01  e=1.737E-51  Salmonella enterica subsp. enterica serovar Typhimurium
  5zlp-assembly1_D  TM=9.749E-01  e=3.696E-51  Helicobacter pylori 26695

Sequence (465 aa):
RTPQEVLKWIQDENIKIIDLKFIDTPGIWQHCSFYYDQLDENSFTEGIPFDGSSIRGWKAINESDMCMVPDPNTATIDPFCKEPTLSMICSIKEPRTGEWYNRDPRTIAAKAAEYLRGTGIADTVYFGPEAEFFLFDDIRFGQTENSSYYFADSVEGRWNTGREEEGGNLGYKPGYKQGYFPVAPTDTAQDIRTEMLLTMAAFGVPIEKHHHEVASGGQNELGIKFDKLVNSADNLMIYKYVIKNVAKKYGKTVTFMPKPIFNDNGSGMHVHQSLWKDGQPLFAGDKYAGFSQMGLWYIGGILKHAPALLAFTNPTTNSYKRLVPGFEAPVNLAYSQGNRSASVRIPLSGGNPKAKRLEFRCPDATSNPYLAFAAMLCAGIDGIKNQIDPGEPLDVDIELAKIPSTPGSLEAALEALEKDHEFLTGTGVFSPDFVESWIEYKLDNEVNPMRLRPHPYEFSLYYDC

Foldseek 3Di:
DDLVVLLVVCVVVVQQKEWEWAAALLADIDIDMDGSVVRDNCCQQLADWDFQCVGPLGDNPVQTIKGWHWDSVQWAFDPLDPGGYIYTYTFIARNVVSHGDQSRLLQLLVLLLVLVCVVVPFNFKKKWKWWKKFKFLDWDFDDDPPDGDIDTHALLDPVCQPDACVVGNPDLRADFQGPFDDDPPVDVCPVLLVVLQVSLVSSVFAFDAWGAGRGTRGIIIGGGGIDTRSVRLVSLNSSVVSSQSSSVVVNIGMDQQQPPDPRHHGTFIWMKMFGHHPNFTQQADDDPLRGDLLQQLLLLLCLVLVLLLCCAQVVAQSLLSCCDPVNPDPFFRFEEEPDPNHQKYFYRDPPDSVNTIIIRTSGTPSGSSSRSSSSSSLSSVCSVVVVGRSDDHDPDHDVSVVTDGHDNGSLSSLVSNVVDVCSSCVSPSRPVSSNVSSSVCSCVPHVVVVVVDDDPVCCVVPVPD

InterPro domains:
  IPR004809 Glutamine synthetase type I [TIGR00653] (7-472)
  IPR008146 Glutamine synthetase, catalytic domain [PF00120] (105-470)
  IPR008146 Glutamine synthetase, catalytic domain [PS51987] (107-473)
  IPR008146 Glutamine synthetase, catalytic domain [SM01230] (104-382)
  IPR008147 Glutamine synthetase, N-terminal domain [PF03951] (16-97)
  IPR008147 Glutamine synthetase, N-terminal domain [PS51986] (15-100)
  IPR014746 Glutamine synthetase/guanido kinase, catalytic domain [SSF55931] (105-473)
  IPR027302 Glutamine synthetase, N-terminal conserved site [PS00180] (52-70)
  IPR027303 Glutamine synthetase, glycine-rich site [PS00181] (261-276)
  IPR036651 Glutamine synthetase, N-terminal domain superfamily [G3DSA:3.10.20.70] (1-105)
  IPR036651 Glutamine synthetase, N-terminal domain superfamily [SSF54368] (4-103)

CATH classification: 3.10.20.70 (+1 more: 3.30.590.10)

Secondary structure (DSSP, 8-state):
--HHHHHHHHHHTT--EEEEEEE-SSS-EEEEEEEGGG--GGGGTT-EEEETTSSTTS--GGG-EEEEEE-GGG-EE-TT-SS-EEEEEEEEE-TTTSSBPTT-HHHHHHHHHHHHHHHTS-SEEEEEEEE-EEEESEEEEEE-SS-EEEEEE-TT-GGGTT---TT-----PPPTT--SS--TTT---HHHHHHHHHHHHHTT--EEEEEE-SSTTTEEEEEE--EEHHHHHHHHHHHHHHHHHHHHHTT-EEE--S-SSTTS----EEEEEEEEETTEETTBSSSGGGB-HHHHHHHHHHHHHHHHHHHHHS-STTHHHHBBTTTB---B--EEES-TTSSEEE---SS-GGG--EEE-S--TTS-HHHHHHHHHHHHHHHHHH-------------TTSS-B--SSHHHHHHHHHHS-HHHHTTTSS-HHHHHHHHHHHIIIIIHHHHHSPPTHHHHHHS--

Solvent-accessible surface area: 21740 Å² total; per-residue (Å²): 132,68,34,111,97,0,44,112,56,8,122,89,121,98,3,69,55,0,7,0,4,9,4,2,2,12,8,98,39,45,122,53,60,31,107,82,85,105,8,75,78,80,6,18,81,118,14,17,94,38,68,0,34,89,23,101,24,18,34,59,153,118,110,26,100,0,11,0,9,4,38,19,103,24,3,23,70,0,70,63,46,207,89,74,3,0,4,0,7,2,14,0,37,21,60,214,95,40,118,110,13,57,41,2,0,17,8,0,0,48,64,0,16,117,47,1,134,69,42,44,27,3,57,23,3,52,0,8,4,46,1,12,0,0,8,4,52,49,75,122,150,23,76,71,178,141,45,44,96,121,108,18,32,2,63,7,0,105,93,12,74,81,83,179,38,189,84,36,53,144,42,139,10,5,12,85,116,123,2,116,113,56,125,67,82,22,16,88,4,90,127,21,5,50,42,0,17,105,32,0,36,80,12,57,5,39,53,97,105,40,31,4,11,42,0,0,0,3,0,0,10,1,6,12,93,79,34,115,2,30,66,1,0,8,8,1,8,10,2,16,45,0,0,87,44,0,0,159,129,110,65,53,48,19,34,11,74,0,25,8,16,170,94,0,15,0,0,1,0,19,0,21,1,9,0,24,81,120,58,123,24,44,0,33,32,154,125,56,18,23,0,18,66,42,0,12,56,0,0,1,0,0,15,140,14,0,35,0,0,0,0,1,0,0,0,26,34,31,0,13,89,2,5,52,107,61,49,61,12,4,8,19,14,10,6,0,69,32,26,155,29,4,0,0,21,2,7,142,21,86,71,57,69,132,31,32,72,0,4,0,26,0,0,0,2,34,0,0,0,0,0,0,0,0,0,0,0,2,0,0,0,29,0,15,116,105,105,35,107,24,32,149,34,74,89,94,101,187,206,100,99,185,25,90,68,13,16,63,42,3,51,30,0,3,99,19,0,100,174,44,42,125,11,1,14,59,39,44,3,0,23,78,73,0,3,113,22,1,21,112,37,6,54,79,87,37,6,56,36,90,160,137,106,85,92,72,134,77,118,84,89,127,180,120,156

GO terms:
  GO:0019676 ammonia assimilation cycle (P, TAS)
  GO:0005515 protein binding (F, IPI)

Organism: Synechocystis sp. (strain ATCC 27184 / PCC 6803 / Kazusa) (NCBI:txid1111708)

B-factor: mean 28.98, std 15.71, range [3.0, 188.0]